Protein AF-0000000085052098 (afdb_homodimer)

Sequence (638 aa):
MRLLPALTVAVLGLGLLTPALAADLIPVDDSYTVSQRFERYKDQYAGIGWPVAEFQSGQKVLFDRRYKSIGGRELHIDVFLPVAGHANGKGILLVHGGGWRSGNKSHFYALATRLAQRGYAVFLPEFRLSPEAPYPAGLIDVNDALVWVKGQATTFGIDPKRLAIGGASSGGQMAALLAYTADTPLYKSRAGDDTQVSALIDIDGVLDFTTPLALQYENAAGDTSAAGRWLGGAMEKVPARWREASAARHVSAAAPPTLVISSGMTRFTAGHEDVEAKLKAQGIAYRYTAFDNAPHDIWLFDPWFSRIVDLMDGFLSEHMRLLPALTVAVLGLGLLTPALAADLIPVDDSYTVSQRFERYKDQYAGIGWPVAEFQSGQKVLFDRRYKSIGGRELHIDVFLPVAGHANGKGILLVHGGGWRSGNKSHFYALATRLAQRGYAVFLPEFRLSPEAPYPAGLIDVNDALVWVKGQATTFGIDPKRLAIGGASSGGQMAALLAYTADTPLYKSRAGDDTQVSALIDIDGVLDFTTPLALQYENAAGDTSAAGRWLGGAMEKVPARWREASAARHVSAAAPPTLVISSGMTRFTAGHEDVEAKLKAQGIAYRYTAFDNAPHDIWLFDPWFSRIVDLMDGFLSEH

Solvent-accessible surface area (backbone atoms only — not comparable to full-atom values): 32912 Å² total; per-residue (Å²): 135,81,76,76,78,82,78,76,75,76,74,74,76,71,72,69,74,64,73,73,68,79,65,76,62,42,53,39,41,72,81,45,45,71,50,62,49,45,67,66,40,55,84,76,37,85,80,57,38,80,70,66,34,64,38,48,58,56,25,33,36,43,73,55,40,71,59,47,72,58,86,87,45,73,36,33,28,31,37,28,36,26,29,79,96,51,50,71,35,30,31,36,39,40,31,52,33,36,52,54,41,25,49,50,42,71,73,43,48,49,56,33,51,55,42,10,75,72,8,25,30,26,36,29,47,49,56,52,32,26,80,65,32,37,69,62,46,31,56,29,41,50,40,45,43,46,39,43,50,47,74,37,14,76,82,69,54,32,43,56,76,39,24,27,33,20,20,29,32,43,11,5,26,49,32,44,36,46,46,30,31,31,91,47,72,69,54,52,89,51,91,80,64,65,44,64,45,37,28,38,37,26,35,27,17,46,24,21,55,78,40,74,63,16,35,66,59,54,37,62,57,26,54,74,17,53,56,8,48,27,64,73,31,18,56,92,76,38,46,69,55,44,53,70,71,10,27,48,75,40,68,52,88,78,37,46,36,35,40,39,40,35,27,55,60,62,61,32,38,20,39,49,66,61,37,45,53,56,33,52,75,64,72,37,57,68,47,78,50,66,43,77,95,50,55,83,66,35,76,63,25,31,72,44,25,62,52,48,54,50,53,50,52,56,52,50,74,76,82,135,83,76,75,80,80,80,76,76,77,73,75,76,72,72,68,74,64,75,72,70,81,66,76,62,42,52,39,40,71,82,46,45,72,48,61,50,45,67,66,39,52,85,75,37,85,79,58,38,77,71,65,34,63,38,47,57,58,25,33,36,43,73,56,41,70,59,47,70,59,88,87,46,73,36,34,28,32,37,29,36,24,29,78,96,49,50,70,34,31,32,36,40,40,30,55,33,36,53,56,39,24,48,50,43,72,73,42,47,51,56,34,51,56,43,10,73,71,8,26,32,26,36,28,49,48,58,52,31,26,79,65,31,37,68,62,46,30,57,27,40,49,42,44,43,45,38,42,50,47,74,39,14,76,83,69,56,32,43,56,76,39,23,27,35,21,19,29,31,43,12,4,26,49,33,44,34,46,44,29,30,30,90,47,71,68,54,51,90,49,91,81,63,66,44,64,45,38,29,37,37,25,35,28,19,45,24,20,55,78,40,74,65,17,35,66,59,53,37,64,58,26,53,76,17,54,56,7,49,27,65,73,30,18,56,92,75,38,48,68,55,44,52,69,70,10,27,49,75,40,67,53,88,79,38,45,36,36,38,38,40,35,27,56,58,61,61,31,39,22,40,50,66,60,37,45,54,55,34,52,76,64,72,37,56,70,47,78,48,64,42,76,95,48,57,80,66,36,76,61,25,32,73,44,24,63,51,49,51,50,53,50,51,56,53,51,74,75,82

Organism: Asticcacaulis excentricus (strain ATCC 15261 / DSM 4724 / KCTC 12464 / NCIMB 9791 / VKM B-1370 / CB 48) (NCBI:txid573065)

Structure (mmCIF, N/CA/C/O backbone):
data_AF-0000000085052098-model_v1
#
loop_
_entity.id
_entity.type
_entity.pdbx_description
1 polymer 'Esterase/lipase-like protein'
#
loop_
_atom_site.group_PDB
_atom_site.id
_atom_site.type_symbol
_atom_site.label_atom_id
_atom_site.label_alt_id
_atom_site.label_comp_id
_atom_site.label_asym_id
_atom_site.label_entity_id
_atom_site.label_seq_id
_atom_site.pdbx_PDB_ins_code
_atom_site.Cartn_x
_atom_site.Cartn_y
_atom_site.Cartn_z
_atom_site.occupancy
_atom_site.B_iso_or_equiv
_atom_site.auth_seq_id
_atom_site.auth_comp_id
_atom_site.auth_asym_id
_atom_site.auth_atom_id
_atom_site.pdbx_PDB_model_num
ATOM 1 N N . MET A 1 1 ? -58.375 -32.438 -24.109 1 27.86 1 MET A N 1
ATOM 2 C CA . MET A 1 1 ? -57.625 -31.328 -24.719 1 27.86 1 MET A CA 1
ATOM 3 C C . MET A 1 1 ? -56.688 -30.688 -23.719 1 27.86 1 MET A C 1
ATOM 5 O O . MET A 1 1 ? -57.125 -29.875 -22.891 1 27.86 1 MET A O 1
ATOM 9 N N . ARG A 1 2 ? -55.812 -31.5 -23.125 1 31.56 2 ARG A N 1
ATOM 10 C CA . ARG A 1 2 ? -54.875 -31.25 -22.047 1 31.56 2 ARG A CA 1
ATOM 11 C C . ARG A 1 2 ? -53.875 -30.156 -22.422 1 31.56 2 ARG A C 1
ATOM 13 O O . ARG A 1 2 ? -53.219 -30.234 -23.469 1 31.56 2 ARG A O 1
ATOM 20 N N . LEU A 1 3 ? -54.188 -28.953 -22 1 33.56 3 LEU A N 1
ATOM 21 C CA . LEU A 1 3 ? -53.438 -27.719 -22.266 1 33.56 3 LEU A CA 1
ATOM 22 C C . LEU A 1 3 ? -51.969 -27.891 -21.906 1 33.56 3 LEU A C 1
ATOM 24 O O . LEU A 1 3 ? -51.656 -28.453 -20.859 1 33.56 3 LEU A O 1
ATOM 28 N N . LEU A 1 4 ? -51.156 -27.969 -22.938 1 39 4 LEU A N 1
ATOM 29 C CA . LEU A 1 4 ? -49.688 -28.094 -22.875 1 39 4 LEU A CA 1
ATOM 30 C C . LEU A 1 4 ? -49.094 -26.984 -22.031 1 39 4 LEU A C 1
ATOM 32 O O . LEU A 1 4 ? -49.469 -25.812 -22.172 1 39 4 LEU A O 1
ATOM 36 N N . PRO A 1 5 ? -48.531 -27.406 -20.906 1 39.28 5 PRO A N 1
ATOM 37 C CA . PRO A 1 5 ? -47.938 -26.438 -19.969 1 39.28 5 PRO A CA 1
ATOM 38 C C . PRO A 1 5 ? -46.906 -25.516 -20.641 1 39.28 5 PRO A C 1
ATOM 40 O O . PRO A 1 5 ? -46.25 -25.906 -21.609 1 39.28 5 PRO A O 1
ATOM 43 N N . ALA A 1 6 ? -47.188 -24.125 -20.562 1 40.66 6 ALA A N 1
ATOM 44 C CA . ALA A 1 6 ? -46.312 -23.016 -21.016 1 40.66 6 ALA A CA 1
ATOM 45 C C . ALA A 1 6 ? -44.938 -23.156 -20.422 1 40.66 6 ALA A C 1
ATOM 47 O O . ALA A 1 6 ? -44.75 -23.188 -19.203 1 40.66 6 ALA A O 1
ATOM 48 N N . LEU A 1 7 ? -44 -23.812 -21.172 1 34.31 7 LEU A N 1
ATOM 49 C CA . LEU A 1 7 ? -42.562 -23.875 -20.859 1 34.31 7 LEU A CA 1
ATOM 50 C C . LEU A 1 7 ? -42 -22.484 -20.641 1 34.31 7 LEU A C 1
ATOM 52 O O . LEU A 1 7 ? -42 -21.656 -21.547 1 34.31 7 LEU A O 1
ATOM 56 N N . THR A 1 8 ? -42.156 -21.922 -19.438 1 35.34 8 THR A N 1
ATOM 57 C CA . THR A 1 8 ? -41.5 -20.672 -19.141 1 35.34 8 THR A CA 1
ATOM 58 C C . THR A 1 8 ? -40 -20.812 -19.297 1 35.34 8 THR A C 1
ATOM 60 O O . THR A 1 8 ? -39.344 -21.578 -18.594 1 35.34 8 THR A O 1
ATOM 63 N N . VAL A 1 9 ? -39.438 -20.594 -20.438 1 28.89 9 VAL A N 1
ATOM 64 C CA . VAL A 1 9 ? -38 -20.469 -20.672 1 28.89 9 VAL A CA 1
ATOM 65 C C . VAL A 1 9 ? -37.406 -19.344 -19.812 1 28.89 9 VAL A C 1
ATOM 67 O O . VAL A 1 9 ? -37.812 -18.188 -19.953 1 28.89 9 VAL A O 1
ATOM 70 N N . ALA A 1 10 ? -37 -19.703 -18.656 1 32.97 10 ALA A N 1
ATOM 71 C CA . ALA A 1 10 ? -36.156 -18.781 -17.891 1 32.97 10 ALA A CA 1
ATOM 72 C C . ALA A 1 10 ? -34.969 -18.312 -18.719 1 32.97 10 ALA A C 1
ATOM 74 O O . ALA A 1 10 ? -34.125 -19.109 -19.109 1 32.97 10 ALA A O 1
ATOM 75 N N . VAL A 1 11 ? -35.125 -17.266 -19.5 1 30.33 11 VAL A N 1
ATOM 76 C CA . VAL A 1 11 ? -33.969 -16.609 -20.109 1 30.33 11 VAL A CA 1
ATOM 77 C C . VAL A 1 11 ? -32.906 -16.344 -19.047 1 30.33 11 VAL A C 1
ATOM 79 O O . VAL A 1 11 ? -33.156 -15.609 -18.078 1 30.33 11 VAL A O 1
ATOM 82 N N . LEU A 1 12 ? -32.031 -17.281 -18.812 1 33.97 12 LEU A N 1
ATOM 83 C CA . LEU A 1 12 ? -30.812 -17.031 -18.078 1 33.97 12 LEU A CA 1
ATOM 84 C C . LEU A 1 12 ? -30.141 -15.75 -18.578 1 33.97 12 LEU A C 1
ATOM 86 O O . LEU A 1 12 ? -29.75 -15.648 -19.734 1 33.97 12 LEU A O 1
ATOM 90 N N . GLY A 1 13 ? -30.594 -14.617 -18.109 1 31.3 13 GLY A N 1
ATOM 91 C CA . GLY A 1 13 ? -29.875 -13.367 -18.312 1 31.3 13 GLY A CA 1
ATOM 92 C C . GLY A 1 13 ? -28.375 -13.531 -18.234 1 31.3 13 GLY A C 1
ATOM 93 O O . GLY A 1 13 ? -27.828 -13.836 -17.172 1 31.3 13 GLY A O 1
ATOM 94 N N . LEU A 1 14 ? -27.766 -14.039 -19.297 1 33.12 14 LEU A N 1
ATOM 95 C CA . LEU A 1 14 ? -26.328 -13.852 -19.484 1 33.12 14 LEU A CA 1
ATOM 96 C C . LEU A 1 14 ? -25.922 -12.414 -19.156 1 33.12 14 LEU A C 1
ATOM 98 O O . LEU A 1 14 ? -26.25 -11.484 -19.906 1 33.12 14 LEU A O 1
ATOM 102 N N . GLY A 1 15 ? -26.094 -12.039 -17.938 1 32.66 15 GLY A N 1
ATOM 103 C CA . GLY A 1 15 ? -25.453 -10.766 -17.656 1 32.66 15 GLY A CA 1
ATOM 104 C C . GLY A 1 15 ? -24.141 -10.586 -18.375 1 32.66 15 GLY A C 1
ATOM 105 O O . GLY A 1 15 ? -23.188 -11.336 -18.141 1 32.66 15 GLY A O 1
ATOM 106 N N . LEU A 1 16 ? -24.203 -10.195 -19.641 1 33.16 16 LEU A N 1
ATOM 107 C CA . LEU A 1 16 ? -23.047 -9.664 -20.344 1 33.16 16 LEU A CA 1
ATOM 108 C C . LEU A 1 16 ? -22.156 -8.852 -19.406 1 33.16 16 LEU A C 1
ATOM 110 O O . LEU A 1 16 ? -22.594 -7.863 -18.828 1 33.16 16 LEU A O 1
ATOM 114 N N . LEU A 1 17 ? -21.25 -9.453 -18.812 1 34.66 17 LEU A N 1
ATOM 115 C CA . LEU A 1 17 ? -20.188 -8.648 -18.234 1 34.66 17 LEU A CA 1
ATOM 116 C C . LEU A 1 17 ? -19.766 -7.539 -19.188 1 34.66 17 LEU A C 1
ATOM 118 O O . LEU A 1 17 ? -19.281 -7.809 -20.297 1 34.66 17 LEU A O 1
ATOM 122 N N . THR A 1 18 ? -20.578 -6.5 -19.312 1 35.09 18 THR A N 1
ATOM 123 C CA . THR A 1 18 ? -20.062 -5.328 -20.031 1 35.09 18 THR A CA 1
ATOM 124 C C . THR A 1 18 ? -18.547 -5.219 -19.875 1 35.09 18 THR A C 1
ATOM 126 O O . THR A 1 18 ? -18.016 -5.395 -18.781 1 35.09 18 THR A O 1
ATOM 129 N N . PRO A 1 19 ? -17.953 -5.309 -21.031 1 38.09 19 PRO A N 1
ATOM 130 C CA . PRO A 1 19 ? -16.5 -5.094 -20.906 1 38.09 19 PRO A CA 1
ATOM 131 C C . PRO A 1 19 ? -16.156 -3.967 -19.953 1 38.09 19 PRO A C 1
ATOM 133 O O . PRO A 1 19 ? -16.781 -2.904 -19.969 1 38.09 19 PRO A O 1
ATOM 136 N N . ALA A 1 20 ? -15.812 -4.207 -18.859 1 40.5 20 ALA A N 1
ATOM 137 C CA . ALA A 1 20 ? -15.297 -3.129 -18.016 1 40.5 20 ALA A CA 1
ATOM 138 C C . ALA A 1 20 ? -14.594 -2.066 -18.859 1 40.5 20 ALA A C 1
ATOM 140 O O . ALA A 1 20 ? -13.617 -2.361 -19.562 1 40.5 20 ALA A O 1
ATOM 141 N N . LEU A 1 21 ? -15.117 -1.069 -19.453 1 39.75 21 LEU A N 1
ATOM 142 C CA . LEU A 1 21 ? -14.453 0.121 -19.984 1 39.75 21 LEU A CA 1
ATOM 143 C C . LEU A 1 21 ? -13.148 0.386 -19.234 1 39.75 21 LEU A C 1
ATOM 145 O O . LEU A 1 21 ? -13.102 0.278 -18 1 39.75 21 LEU A O 1
ATOM 149 N N . ALA A 1 22 ? -12.133 0.285 -20 1 49.94 22 ALA A N 1
ATOM 150 C CA . ALA A 1 22 ? -10.812 0.569 -19.453 1 49.94 22 ALA A CA 1
ATOM 151 C C . ALA A 1 22 ? -10.852 1.767 -18.516 1 49.94 22 ALA A C 1
ATOM 153 O O . ALA A 1 22 ? -11.164 2.885 -18.922 1 49.94 22 ALA A O 1
ATOM 154 N N . ALA A 1 23 ? -11.102 1.541 -17.281 1 61 23 ALA A N 1
ATOM 155 C CA . ALA A 1 23 ? -10.938 2.633 -16.328 1 61 23 ALA A CA 1
ATOM 156 C C . ALA A 1 23 ? -9.711 3.479 -16.672 1 61 23 ALA A C 1
ATOM 158 O O . ALA A 1 23 ? -8.719 2.961 -17.188 1 61 23 ALA A O 1
ATOM 159 N N . ASP A 1 24 ? -9.82 4.738 -16.688 1 82.19 24 ASP A N 1
ATOM 160 C CA . ASP A 1 24 ? -8.727 5.68 -16.891 1 82.19 24 ASP A CA 1
ATOM 161 C C . ASP A 1 24 ? -7.559 5.375 -15.961 1 82.19 24 ASP A C 1
ATOM 163 O O . ASP A 1 24 ? -7.762 5.051 -14.789 1 82.19 24 ASP A O 1
ATOM 167 N N . LEU A 1 25 ? -6.438 5.246 -16.484 1 93.62 25 LEU A N 1
ATOM 168 C CA . LEU A 1 25 ? -5.219 5.031 -15.719 1 93.62 25 LEU A CA 1
ATOM 169 C C . LEU A 1 25 ? -4.922 6.23 -14.82 1 93.62 25 LEU A C 1
ATOM 171 O O . LEU A 1 25 ? -5.113 7.379 -15.234 1 93.62 25 LEU A O 1
ATOM 175 N N . ILE A 1 26 ? -4.633 5.973 -13.602 1 95.56 26 ILE A N 1
ATOM 176 C CA . ILE A 1 26 ? -4.285 6.988 -12.617 1 95.56 26 ILE A CA 1
ATOM 177 C C . ILE A 1 26 ? -2.793 7.309 -12.711 1 95.56 26 ILE A C 1
ATOM 179 O O . ILE A 1 26 ? -1.953 6.414 -12.586 1 95.56 26 ILE A O 1
ATOM 183 N N . PRO A 1 27 ? -2.459 8.555 -12.898 1 96.38 27 PRO A N 1
ATOM 184 C CA . PRO A 1 27 ? -1.039 8.914 -12.875 1 96.38 27 PRO A CA 1
ATOM 185 C C . PRO A 1 27 ? -0.474 8.984 -11.453 1 96.38 27 PRO A C 1
ATOM 187 O O . PRO A 1 27 ? -1.034 9.672 -10.602 1 96.38 27 PRO A O 1
ATOM 190 N N . VAL A 1 28 ? 0.616 8.258 -11.188 1 95.69 28 VAL A N 1
ATOM 191 C CA . VAL A 1 28 ? 1.195 8.211 -9.844 1 95.69 28 VAL A CA 1
ATOM 192 C C . VAL A 1 28 ? 2.645 8.688 -9.891 1 95.69 28 VAL A C 1
ATOM 194 O O . VAL A 1 28 ? 3.428 8.242 -10.734 1 95.69 28 VAL A O 1
ATOM 197 N N . ASP A 1 29 ? 2.924 9.703 -9.055 1 95.56 29 ASP A N 1
ATOM 198 C CA . ASP A 1 29 ? 4.297 10.141 -8.82 1 95.56 29 ASP A CA 1
ATOM 199 C C . ASP A 1 29 ? 4.93 9.391 -7.656 1 95.56 29 ASP A C 1
ATOM 201 O O . ASP A 1 29 ? 4.484 9.516 -6.516 1 95.56 29 ASP A O 1
ATOM 205 N N . ASP A 1 30 ? 5.957 8.617 -7.922 1 92.56 30 ASP A N 1
ATOM 206 C CA . ASP A 1 30 ? 6.59 7.824 -6.867 1 92.56 30 ASP A CA 1
ATOM 207 C C . ASP A 1 30 ? 7.992 8.336 -6.559 1 92.56 30 ASP A C 1
ATOM 209 O O . ASP A 1 30 ? 8.883 7.562 -6.219 1 92.56 30 ASP A O 1
ATOM 213 N N . SER A 1 31 ? 8.172 9.617 -6.676 1 91.81 31 SER A N 1
ATOM 214 C CA . SER A 1 31 ? 9.492 10.195 -6.449 1 91.81 31 SER A CA 1
ATOM 215 C C . SER A 1 31 ? 9.766 10.391 -4.961 1 91.81 31 SER A C 1
ATOM 217 O O . SER A 1 31 ? 10.906 10.625 -4.559 1 91.81 31 SER A O 1
ATOM 219 N N . TYR A 1 32 ? 8.734 10.375 -4.133 1 94.44 32 TYR A N 1
ATOM 220 C CA . TYR A 1 32 ? 8.883 10.43 -2.684 1 94.44 32 TYR A CA 1
ATOM 221 C C . TYR A 1 32 ? 8.508 9.102 -2.047 1 94.44 32 TYR A C 1
ATOM 223 O O . TYR A 1 32 ? 7.328 8.766 -1.929 1 94.44 32 TYR A O 1
ATOM 231 N N . THR A 1 33 ? 9.477 8.312 -1.65 1 94.44 33 THR A N 1
ATOM 232 C CA . THR A 1 33 ? 9.289 7.059 -0.933 1 94.44 33 THR A CA 1
ATOM 233 C C . THR A 1 33 ? 10.156 7.016 0.321 1 94.44 33 THR A C 1
ATOM 235 O O . THR A 1 33 ? 11.141 7.754 0.427 1 94.44 33 THR A O 1
ATOM 238 N N . VAL A 1 34 ? 9.766 6.184 1.242 1 96.31 34 VAL A N 1
ATOM 239 C CA . VAL A 1 34 ? 10.523 6.059 2.486 1 96.31 34 VAL A CA 1
ATOM 240 C C . VAL A 1 34 ? 11.93 5.539 2.188 1 96.31 34 VAL A C 1
ATOM 242 O O . VAL A 1 34 ? 12.906 6.008 2.775 1 96.31 34 VAL A O 1
ATOM 245 N N . SER A 1 35 ? 12.039 4.648 1.217 1 95.12 35 SER A N 1
ATOM 246 C CA . SER A 1 35 ? 13.328 4.066 0.844 1 95.12 35 SER A CA 1
ATOM 247 C C . SER A 1 35 ? 14.258 5.125 0.261 1 95.12 35 SER A C 1
ATOM 249 O O . SER A 1 35 ? 15.438 5.188 0.624 1 95.12 35 SER A O 1
ATOM 251 N N . GLN A 1 36 ? 13.727 5.922 -0.625 1 93.69 36 GLN A N 1
ATOM 252 C CA . GLN A 1 36 ? 14.531 6.98 -1.229 1 93.69 36 GLN A CA 1
ATOM 253 C C . GLN A 1 36 ? 15.031 7.965 -0.174 1 93.69 36 GLN A C 1
ATOM 255 O O . GLN A 1 36 ? 16.172 8.43 -0.237 1 93.69 36 GLN A O 1
ATOM 260 N N . ARG A 1 37 ? 14.148 8.242 0.787 1 95.88 37 ARG A N 1
ATOM 261 C CA . ARG A 1 37 ? 14.516 9.188 1.839 1 95.88 37 ARG A CA 1
ATOM 262 C C . ARG A 1 37 ? 15.555 8.578 2.775 1 95.88 37 ARG A C 1
ATOM 264 O O . ARG A 1 37 ? 16.484 9.266 3.199 1 95.88 37 ARG A O 1
ATOM 271 N N . PHE A 1 38 ? 15.477 7.301 3.057 1 96.62 38 PHE A N 1
ATOM 272 C CA . PHE A 1 38 ? 16.469 6.645 3.898 1 96.62 38 PHE A CA 1
ATOM 273 C C . PHE A 1 38 ? 17.844 6.688 3.246 1 96.62 38 PHE A C 1
ATOM 275 O O . PHE A 1 38 ? 18.844 7 3.902 1 96.62 38 PHE A O 1
ATOM 282 N N . GLU A 1 39 ? 17.828 6.406 1.963 1 93.31 39 GLU A N 1
ATOM 283 C CA . GLU A 1 39 ? 19.094 6.395 1.229 1 93.31 39 GLU A CA 1
ATOM 284 C C . GLU A 1 39 ? 19.75 7.773 1.23 1 93.31 39 GLU A C 1
ATOM 286 O O . GLU A 1 39 ? 20.969 7.887 1.281 1 93.31 39 GLU A O 1
ATOM 291 N N . ARG A 1 40 ? 18.938 8.781 1.187 1 93.06 40 ARG A N 1
ATOM 292 C CA . ARG A 1 40 ? 19.438 10.148 1.188 1 93.06 40 ARG A CA 1
ATOM 293 C C . ARG A 1 40 ? 19.984 10.531 2.561 1 93.06 40 ARG A C 1
ATOM 295 O O . ARG A 1 40 ? 21 11.227 2.66 1 93.06 40 ARG A O 1
ATOM 302 N N . TYR A 1 41 ? 19.328 10.016 3.641 1 96.75 41 TYR A N 1
ATOM 303 C CA . TYR A 1 41 ? 19.609 10.5 4.988 1 96.75 41 TYR A CA 1
ATOM 304 C C . TYR A 1 41 ? 20.656 9.641 5.668 1 96.75 41 TYR A C 1
ATOM 306 O O . TYR A 1 41 ? 21.328 10.094 6.602 1 96.75 41 TYR A O 1
ATOM 314 N N . LYS A 1 42 ? 20.828 8.398 5.258 1 94.88 42 LYS A N 1
ATOM 315 C CA . LYS A 1 42 ? 21.594 7.426 6.023 1 94.88 42 LYS A CA 1
ATOM 316 C C . LYS A 1 42 ? 23.047 7.871 6.191 1 94.88 42 LYS A C 1
ATOM 318 O O . LYS A 1 42 ? 23.672 7.582 7.207 1 94.88 42 LYS A O 1
ATOM 323 N N . ASP A 1 43 ? 23.609 8.656 5.23 1 95.12 43 ASP A N 1
ATOM 324 C CA . ASP A 1 43 ? 25 9.086 5.324 1 95.12 43 ASP A CA 1
ATOM 325 C C . ASP A 1 43 ? 25.109 10.43 6.047 1 95.12 43 ASP A C 1
ATOM 327 O O . ASP A 1 43 ? 26.203 10.82 6.477 1 95.12 43 ASP A O 1
ATOM 331 N N . GLN A 1 44 ? 24.031 11.18 6.203 1 95.69 44 GLN A N 1
ATOM 332 C CA . GLN A 1 44 ? 24.016 12.516 6.793 1 95.69 44 GLN A CA 1
ATOM 333 C C . GLN A 1 44 ? 23.719 12.453 8.289 1 95.69 44 GLN A C 1
ATOM 335 O O . GLN A 1 44 ? 24.156 13.312 9.047 1 95.69 44 GLN A O 1
ATOM 340 N N . TYR A 1 45 ? 22.953 11.43 8.672 1 96.19 45 TYR A N 1
ATOM 341 C CA . TYR A 1 45 ? 22.516 11.32 10.062 1 96.19 45 TYR A CA 1
ATOM 342 C C . TYR A 1 45 ? 22.922 9.977 10.656 1 96.19 45 TYR A C 1
ATOM 344 O O . TYR A 1 45 ? 22.203 8.984 10.5 1 96.19 45 TYR A O 1
ATOM 352 N N . ALA A 1 46 ? 24.016 10.016 11.406 1 92 46 ALA A N 1
ATOM 353 C CA . ALA A 1 46 ? 24.516 8.789 12.016 1 92 46 ALA A CA 1
ATOM 354 C C . ALA A 1 46 ? 23.5 8.203 12.992 1 92 46 ALA A C 1
ATOM 356 O O . ALA A 1 46 ? 22.891 8.938 13.773 1 92 46 ALA A O 1
ATOM 357 N N . GLY A 1 47 ? 23.266 6.945 12.859 1 93.06 47 GLY A N 1
ATOM 358 C CA . GLY A 1 47 ? 22.375 6.281 13.797 1 93.06 47 GLY A CA 1
ATOM 359 C C . GLY A 1 47 ? 20.938 6.246 13.328 1 93.06 47 GLY A C 1
ATOM 360 O O . GLY A 1 47 ? 20.062 5.711 14.016 1 93.06 47 GLY A O 1
ATOM 361 N N . ILE A 1 48 ? 20.688 6.781 12.148 1 95.38 48 ILE A N 1
ATOM 362 C CA . ILE A 1 48 ? 19.344 6.773 11.602 1 95.38 48 ILE A CA 1
ATOM 363 C C . ILE A 1 48 ? 18.859 5.332 11.43 1 95.38 48 ILE A C 1
ATOM 365 O O . ILE A 1 48 ? 19.641 4.453 11.055 1 95.38 48 ILE A O 1
ATOM 369 N N . GLY A 1 49 ? 17.625 5.027 11.875 1 95.81 49 GLY A N 1
ATOM 370 C CA . GLY A 1 49 ? 17.031 3.707 11.75 1 95.81 49 GLY A CA 1
ATOM 371 C C . GLY A 1 49 ? 15.664 3.734 11.094 1 95.81 49 GLY A C 1
ATOM 372 O O . GLY A 1 49 ? 14.867 4.641 11.336 1 95.81 49 GLY A O 1
ATOM 373 N N . TRP A 1 50 ? 15.453 2.725 10.258 1 92.69 50 TRP A N 1
ATOM 374 C CA . TRP A 1 50 ? 14.148 2.529 9.641 1 92.69 50 TRP A CA 1
ATOM 375 C C . TRP A 1 50 ? 13.227 1.715 10.547 1 92.69 50 TRP A C 1
ATOM 377 O O . TRP A 1 50 ? 13.453 0.519 10.75 1 92.69 50 TRP A O 1
ATOM 387 N N . PRO A 1 51 ? 12.172 2.334 11 1 87.56 51 PRO A N 1
ATOM 388 C CA . PRO A 1 51 ? 11.336 1.628 11.969 1 87.56 51 PRO A CA 1
ATOM 389 C C . PRO A 1 51 ? 10.703 0.364 11.398 1 87.56 51 PRO A C 1
ATOM 391 O O . PRO A 1 51 ? 10.391 0.312 10.203 1 87.56 51 PRO A O 1
ATOM 394 N N . VAL A 1 52 ? 10.555 -0.624 12.289 1 89.06 52 VAL A N 1
ATOM 395 C CA . VAL A 1 52 ? 9.852 -1.877 12.016 1 89.06 52 VAL A CA 1
ATOM 396 C C . VAL A 1 52 ? 8.523 -1.896 12.758 1 89.06 52 VAL A C 1
ATOM 398 O O . VAL A 1 52 ? 8.453 -1.539 13.938 1 89.06 52 VAL A O 1
ATOM 401 N N . ALA A 1 53 ? 7.5 -2.252 11.961 1 90.62 53 ALA A N 1
ATOM 402 C CA . ALA A 1 53 ? 6.211 -2.387 12.633 1 90.62 53 ALA A CA 1
ATOM 403 C C . ALA A 1 53 ? 6.145 -3.686 13.43 1 90.62 53 ALA A C 1
ATOM 405 O O . ALA A 1 53 ? 6.031 -4.77 12.859 1 90.62 53 ALA A O 1
ATOM 406 N N . GLU A 1 54 ? 6.277 -3.541 14.695 1 91.75 54 GLU A N 1
ATOM 407 C CA . GLU A 1 54 ? 6.117 -4.668 15.609 1 91.75 54 GLU A CA 1
ATOM 408 C C . GLU A 1 54 ? 4.781 -4.598 16.344 1 91.75 54 GLU A C 1
ATOM 410 O O . GLU A 1 54 ? 4.527 -3.648 17.094 1 91.75 54 GLU A O 1
ATOM 415 N N . PHE A 1 55 ? 3.98 -5.598 16.156 1 90.88 55 PHE A N 1
ATOM 416 C CA . PHE A 1 55 ? 2.592 -5.52 16.594 1 90.88 55 PHE A CA 1
ATOM 417 C C . PHE A 1 55 ? 2.416 -6.172 17.953 1 90.88 55 PHE A C 1
ATOM 419 O O . PHE A 1 55 ? 3.209 -7.031 18.344 1 90.88 55 PHE A O 1
ATOM 426 N N . GLN A 1 56 ? 1.399 -5.727 18.656 1 88.75 56 GLN A N 1
ATOM 427 C CA . GLN A 1 56 ? 0.976 -6.348 19.906 1 88.75 56 GLN A CA 1
ATOM 428 C C . GLN A 1 56 ? -0.109 -7.391 19.656 1 88.75 56 GLN A C 1
ATOM 430 O O . GLN A 1 56 ? -0.788 -7.363 18.625 1 88.75 56 GLN A O 1
ATOM 435 N N . SER A 1 57 ? -0.193 -8.234 20.625 1 86.56 57 SER A N 1
ATOM 436 C CA . SER A 1 57 ? -1.196 -9.289 20.484 1 86.56 57 SER A CA 1
ATOM 437 C C . SER A 1 57 ? -2.602 -8.703 20.391 1 86.56 57 SER A C 1
ATOM 439 O O . SER A 1 57 ? -2.99 -7.875 21.219 1 86.56 57 SER A O 1
ATOM 441 N N . GLY A 1 58 ? -3.213 -9.07 19.344 1 87.25 58 GLY A N 1
ATOM 442 C CA . GLY A 1 58 ? -4.609 -8.688 19.219 1 87.25 58 GLY A CA 1
ATOM 443 C C . GLY A 1 58 ? -4.805 -7.391 18.453 1 87.25 58 GLY A C 1
ATOM 444 O O . GLY A 1 58 ? -5.938 -6.992 18.172 1 87.25 58 GLY A O 1
ATOM 445 N N . GLN A 1 59 ? -3.74 -6.703 18.141 1 91.69 59 GLN A N 1
ATOM 446 C CA . GLN A 1 59 ? -3.865 -5.531 17.281 1 91.69 59 GLN A CA 1
ATOM 447 C C . GLN A 1 59 ? -4.434 -5.902 15.914 1 91.69 59 GLN A C 1
ATOM 449 O O . GLN A 1 59 ? -4.062 -6.93 15.344 1 91.69 59 GLN A O 1
ATOM 454 N N . LYS A 1 60 ? -5.359 -5.066 15.484 1 95.56 60 LYS A N 1
ATOM 455 C CA . LYS A 1 60 ? -6.016 -5.355 14.211 1 95.56 60 LYS A CA 1
ATOM 456 C C . LYS A 1 60 ? -5.809 -4.215 13.219 1 95.56 60 LYS A C 1
ATOM 458 O O . LYS A 1 60 ? -5.73 -3.049 13.609 1 95.56 60 LYS A O 1
ATOM 463 N N . VAL A 1 61 ? -5.688 -4.57 12.008 1 97.25 61 VAL A N 1
ATOM 464 C CA . VAL A 1 61 ? -5.645 -3.594 10.93 1 97.25 61 VAL A CA 1
ATOM 465 C C . VAL A 1 61 ? -6.656 -3.979 9.844 1 97.25 61 VAL A C 1
ATOM 467 O O . VAL A 1 61 ? -6.707 -5.137 9.422 1 97.25 61 VAL A O 1
ATOM 470 N N . LEU A 1 62 ? -7.539 -3.102 9.5 1 97.19 62 LEU A N 1
ATOM 471 C CA . LEU A 1 62 ? -8.406 -3.197 8.336 1 97.19 62 LEU A CA 1
ATOM 472 C C . LEU A 1 62 ? -7.812 -2.434 7.152 1 97.19 62 LEU A C 1
ATOM 474 O O . LEU A 1 62 ? -7.836 -1.201 7.133 1 97.19 62 LEU A O 1
ATOM 478 N N . PHE A 1 63 ? -7.32 -3.18 6.188 1 96 63 PHE A N 1
ATOM 479 C CA . PHE A 1 63 ? -6.66 -2.553 5.051 1 96 63 PHE A CA 1
ATOM 480 C C . PHE A 1 63 ? -7.656 -2.256 3.939 1 96 63 PHE A C 1
ATOM 482 O O . PHE A 1 63 ? -8.562 -3.049 3.684 1 96 63 PHE A O 1
ATOM 489 N N . ASP A 1 64 ? -7.52 -1.073 3.301 1 96.12 64 ASP A N 1
ATOM 490 C CA . ASP A 1 64 ? -8.094 -0.714 2.01 1 96.12 64 ASP A CA 1
ATOM 491 C C . ASP A 1 64 ? -9.625 -0.726 2.068 1 96.12 64 ASP A C 1
ATOM 493 O O . ASP A 1 64 ? -10.281 -1.202 1.141 1 96.12 64 ASP A O 1
ATOM 497 N N . ARG A 1 65 ? -10.164 -0.252 3.141 1 96.88 65 ARG A N 1
ATOM 498 C CA . ARG A 1 65 ? -11.609 -0.057 3.191 1 96.88 65 ARG A CA 1
ATOM 499 C C . ARG A 1 65 ? -12.023 1.172 2.389 1 96.88 65 ARG A C 1
ATOM 501 O O . ARG A 1 65 ? -11.344 2.199 2.424 1 96.88 65 ARG A O 1
ATOM 508 N N . ARG A 1 66 ? -13.07 1.098 1.676 1 97.06 66 ARG A N 1
ATOM 509 C CA . ARG A 1 66 ? -13.523 2.203 0.837 1 97.06 66 ARG A CA 1
ATOM 510 C C . ARG A 1 66 ? -14.25 3.258 1.665 1 97.06 66 ARG A C 1
ATOM 512 O O . ARG A 1 66 ? -15.203 2.945 2.381 1 97.06 66 ARG A O 1
ATOM 519 N N . TYR A 1 67 ? -13.797 4.512 1.569 1 98.12 67 TYR A N 1
ATOM 520 C CA . TYR A 1 67 ? -14.523 5.559 2.275 1 98.12 67 TYR A CA 1
ATOM 521 C C . TYR A 1 67 ? -15.195 6.512 1.296 1 98.12 67 TYR A C 1
ATOM 523 O O . TYR A 1 67 ? -16.047 7.312 1.685 1 98.12 67 TYR A O 1
ATOM 531 N N . LYS A 1 68 ? -14.805 6.434 -0.033 1 97.5 68 LYS A N 1
ATOM 532 C CA . LYS A 1 68 ? -15.344 7.352 -1.032 1 97.5 68 LYS A CA 1
ATOM 533 C C . LYS A 1 68 ? -15.273 6.742 -2.43 1 97.5 68 LYS A C 1
ATOM 535 O O . LYS A 1 68 ? -14.367 5.969 -2.736 1 97.5 68 LYS A O 1
ATOM 540 N N . SER A 1 69 ? -16.25 7.008 -3.246 1 95 69 SER A N 1
ATOM 541 C CA . SER A 1 69 ? -16.281 6.656 -4.664 1 95 69 SER A CA 1
ATOM 542 C C . SER A 1 69 ? -16.516 7.887 -5.531 1 95 69 SER A C 1
ATOM 544 O O . SER A 1 69 ? -17.406 8.695 -5.242 1 95 69 SER A O 1
ATOM 546 N N . ILE A 1 70 ? -15.711 8.07 -6.504 1 93.44 70 ILE A N 1
ATOM 547 C CA . ILE A 1 70 ? -15.844 9.117 -7.512 1 93.44 70 ILE A CA 1
ATOM 548 C C . ILE A 1 70 ? -15.914 8.492 -8.898 1 93.44 70 ILE A C 1
ATOM 550 O O . ILE A 1 70 ? -14.875 8.258 -9.531 1 93.44 70 ILE A O 1
ATOM 554 N N . GLY A 1 71 ? -17.141 8.297 -9.352 1 88.5 71 GLY A N 1
ATOM 555 C CA . GLY A 1 71 ? -17.281 7.488 -10.555 1 88.5 71 GLY A CA 1
ATOM 556 C C . GLY A 1 71 ? -16.719 6.086 -10.406 1 88.5 71 GLY A C 1
ATOM 557 O O . GLY A 1 71 ? -17.109 5.363 -9.477 1 88.5 71 GLY A O 1
ATOM 558 N N . GLY A 1 72 ? -15.82 5.707 -11.133 1 87.06 72 GLY A N 1
ATOM 559 C CA . GLY A 1 72 ? -15.195 4.398 -11.055 1 87.06 72 GLY A CA 1
ATOM 560 C C . GLY A 1 72 ? -13.969 4.375 -10.156 1 87.06 72 GLY A C 1
ATOM 561 O O . GLY A 1 72 ? -13.414 3.309 -9.883 1 87.06 72 GLY A O 1
ATOM 562 N N . ARG A 1 73 ? -13.617 5.535 -9.617 1 93 73 ARG A N 1
ATOM 563 C CA . ARG A 1 73 ? -12.438 5.668 -8.773 1 93 73 ARG A CA 1
ATOM 564 C C . ARG A 1 73 ? -12.797 5.539 -7.297 1 93 73 ARG A C 1
ATOM 566 O O . ARG A 1 73 ? -13.594 6.324 -6.773 1 93 73 ARG A O 1
ATOM 573 N N . GLU A 1 74 ? -12.219 4.516 -6.625 1 95.88 74 GLU A N 1
ATOM 574 C CA . GLU A 1 74 ? -12.422 4.355 -5.188 1 95.88 74 GLU A CA 1
ATOM 575 C C . GLU A 1 74 ? -11.25 4.938 -4.398 1 95.88 74 GLU A C 1
ATOM 577 O O . GLU A 1 74 ? -10.102 4.812 -4.812 1 95.88 74 GLU A O 1
ATOM 582 N N . LEU A 1 75 ? -11.594 5.555 -3.35 1 97.94 75 LEU A N 1
ATOM 583 C CA . LEU A 1 75 ? -10.586 5.953 -2.377 1 97.94 75 LEU A CA 1
ATOM 584 C C . LEU A 1 75 ? -10.68 5.102 -1.114 1 97.94 75 LEU A C 1
ATOM 586 O O . LEU A 1 75 ? -11.781 4.805 -0.644 1 97.94 75 LEU A O 1
ATOM 590 N N . HIS A 1 76 ? -9.531 4.723 -0.616 1 98.06 76 HIS A N 1
ATOM 591 C CA . HIS A 1 76 ? -9.484 3.732 0.454 1 98.06 76 HIS A CA 1
ATOM 592 C C . HIS A 1 76 ? -8.805 4.297 1.697 1 98.06 76 HIS A C 1
ATOM 594 O O . HIS A 1 76 ? -8.133 5.328 1.629 1 98.06 76 HIS A O 1
ATOM 600 N N . ILE A 1 77 ? -9.062 3.652 2.795 1 98.56 77 ILE A N 1
ATOM 601 C CA . ILE A 1 77 ? -8.547 4.035 4.105 1 98.56 77 ILE A CA 1
ATOM 602 C C . ILE A 1 77 ? -8.117 2.787 4.875 1 98.56 77 ILE A C 1
ATOM 604 O O . ILE A 1 77 ? -8.789 1.752 4.812 1 98.56 77 ILE A O 1
ATOM 608 N N . ASP A 1 78 ? -6.945 2.824 5.488 1 98.44 78 ASP A N 1
ATOM 609 C CA . ASP A 1 78 ? -6.504 1.772 6.398 1 98.44 78 ASP A CA 1
ATOM 610 C C . ASP A 1 78 ? -6.805 2.139 7.848 1 98.44 78 ASP A C 1
ATOM 612 O O . ASP A 1 78 ? -6.637 3.291 8.25 1 98.44 78 ASP A O 1
ATOM 616 N N . VAL A 1 79 ? -7.277 1.163 8.617 1 98.62 79 VAL A N 1
ATOM 617 C CA . VAL A 1 79 ? -7.68 1.395 10 1 98.62 79 VAL A CA 1
ATOM 618 C C . VAL A 1 79 ? -6.84 0.524 10.938 1 98.62 79 VAL A C 1
ATOM 620 O O . VAL A 1 79 ? -6.895 -0.706 10.859 1 98.62 79 VAL A O 1
ATOM 623 N N . PHE A 1 80 ? -6.059 1.168 11.742 1 98.31 80 PHE A N 1
ATOM 624 C CA . PHE A 1 80 ? -5.297 0.494 12.789 1 98.31 80 PHE A CA 1
ATOM 625 C C . PHE A 1 80 ? -6.02 0.588 14.133 1 98.31 80 PHE A C 1
ATOM 627 O O . PHE A 1 80 ? -6.234 1.685 14.648 1 98.31 80 PHE A O 1
ATOM 634 N N . LEU A 1 81 ? -6.363 -0.535 14.68 1 97.62 81 LEU A N 1
ATOM 635 C CA . LEU A 1 81 ? -7.133 -0.56 15.922 1 97.62 81 LEU A CA 1
ATOM 636 C C . LEU A 1 81 ? -6.273 -1.05 17.078 1 97.62 81 LEU A C 1
ATOM 638 O O . LEU A 1 81 ? -5.453 -1.958 16.922 1 97.62 81 LEU A O 1
ATOM 642 N N . PRO A 1 82 ? -6.48 -0.419 18.188 1 95.75 82 PRO A N 1
ATOM 643 C CA . PRO A 1 82 ? -5.797 -0.918 19.391 1 95.75 82 PRO A CA 1
ATOM 644 C C . PRO A 1 82 ? -6.355 -2.254 19.875 1 95.75 82 PRO A C 1
ATOM 646 O O . PRO A 1 82 ? -7.406 -2.697 19.391 1 95.75 82 PRO A O 1
ATOM 649 N N . VAL A 1 83 ? -5.555 -2.83 20.719 1 92 83 VAL A N 1
ATOM 650 C CA . VAL A 1 83 ? -6.07 -4.02 21.391 1 92 83 VAL A CA 1
ATOM 651 C C . VAL A 1 83 ? -7.289 -3.652 22.234 1 92 83 VAL A C 1
ATOM 653 O O . VAL A 1 83 ? -7.301 -2.617 22.906 1 92 83 VAL A O 1
ATOM 656 N N . ALA A 1 84 ? -8.359 -4.426 22.125 1 85.44 84 ALA A N 1
ATOM 657 C CA . ALA A 1 84 ? -9.641 -4.113 22.75 1 85.44 84 ALA A CA 1
ATOM 658 C C . ALA A 1 84 ? -9.461 -3.701 24.203 1 85.44 84 ALA A C 1
ATOM 660 O O . ALA A 1 84 ? -10 -2.684 24.641 1 85.44 84 ALA A O 1
ATOM 661 N N . GLY A 1 85 ? -8.789 -4.289 25.031 1 87.75 85 GLY A N 1
ATOM 662 C CA . GLY A 1 85 ? -8.609 -3.979 26.438 1 87.75 85 GLY A CA 1
ATOM 663 C C . GLY A 1 85 ? -7.738 -2.762 26.672 1 87.75 85 GLY A C 1
ATOM 664 O O . GLY A 1 85 ? -7.695 -2.229 27.781 1 87.75 85 GLY A O 1
ATOM 665 N N . HIS A 1 86 ? -7.223 -2.113 25.609 1 92.31 86 HIS A N 1
ATOM 666 C CA . HIS A 1 86 ? -6.293 -0.997 25.766 1 92.31 86 HIS A CA 1
ATOM 667 C C . HIS A 1 86 ? -6.77 0.224 24.984 1 92.31 86 HIS A C 1
ATOM 669 O O . HIS A 1 86 ? -6.062 1.229 24.891 1 92.31 86 HIS A O 1
ATOM 675 N N . ALA A 1 87 ? -7.969 0.157 24.438 1 96 87 ALA A N 1
ATOM 676 C CA . ALA A 1 87 ? -8.5 1.267 23.656 1 96 87 ALA A CA 1
ATOM 677 C C . ALA A 1 87 ? -8.852 2.455 24.547 1 96 87 ALA A C 1
ATOM 679 O O . ALA A 1 87 ? -9.422 2.281 25.625 1 96 87 ALA A O 1
ATOM 680 N N . ASN A 1 88 ? -8.531 3.68 24.156 1 97.38 88 ASN A N 1
ATOM 681 C CA . ASN A 1 88 ? -8.805 4.863 24.953 1 97.38 88 ASN A CA 1
ATOM 682 C C . ASN A 1 88 ? -10 5.641 24.422 1 97.38 88 ASN A C 1
ATOM 684 O O . ASN A 1 88 ? -10.336 6.711 24.938 1 97.38 88 ASN A O 1
ATOM 688 N N . GLY A 1 89 ? -10.594 5.129 23.328 1 97.62 89 GLY A N 1
ATOM 689 C CA . GLY A 1 89 ? -11.805 5.723 22.781 1 97.62 89 GLY A CA 1
ATOM 690 C C . GLY A 1 89 ? -11.523 6.914 21.891 1 97.62 89 GLY A C 1
ATOM 691 O O . GLY A 1 89 ? -12.453 7.555 21.391 1 97.62 89 GLY A O 1
ATOM 692 N N . LYS A 1 90 ? -10.258 7.234 21.625 1 98.56 90 LYS A N 1
ATOM 693 C CA . LYS A 1 90 ? -9.859 8.352 20.781 1 98.56 90 LYS A CA 1
ATOM 694 C C . LYS A 1 90 ? -9.414 7.867 19.406 1 98.56 90 LYS A C 1
ATOM 696 O O . LYS A 1 90 ? -8.969 6.73 19.25 1 98.56 90 LYS A O 1
ATOM 701 N N . GLY A 1 91 ? -9.633 8.672 18.406 1 98.69 91 GLY A N 1
ATOM 702 C CA . GLY A 1 91 ? -9.148 8.422 17.062 1 98.69 91 GLY A CA 1
ATOM 703 C C . GLY A 1 91 ? -8.227 9.516 16.547 1 98.69 91 GLY A C 1
ATOM 704 O O . GLY A 1 91 ? -8.25 10.641 17.047 1 98.69 91 GLY A O 1
ATOM 705 N N . ILE A 1 92 ? -7.457 9.203 15.609 1 98.94 92 ILE A N 1
ATOM 706 C CA . ILE A 1 92 ? -6.664 10.203 14.906 1 98.94 92 ILE A CA 1
ATOM 707 C C . ILE A 1 92 ? -6.59 9.844 13.422 1 98.94 92 ILE A C 1
ATOM 709 O O . ILE A 1 92 ? -6.297 8.695 13.062 1 98.94 92 ILE A O 1
ATOM 713 N N . LEU A 1 93 ? -6.953 10.742 12.539 1 98.94 93 LEU A N 1
ATOM 714 C CA . LEU A 1 93 ? -6.762 10.633 11.102 1 98.94 93 LEU A CA 1
ATOM 715 C C . LEU A 1 93 ? -5.461 11.297 10.672 1 98.94 93 LEU A C 1
ATOM 717 O O . LEU A 1 93 ? -5.234 12.477 10.961 1 98.94 93 LEU A O 1
ATOM 721 N N . LEU A 1 94 ? -4.582 10.539 10.031 1 98.94 94 LEU A N 1
ATOM 722 C CA . LEU A 1 94 ? -3.266 11.031 9.648 1 98.94 94 LEU A CA 1
ATOM 723 C C . LEU A 1 94 ? -3.145 11.164 8.141 1 98.94 94 LEU A C 1
ATOM 725 O O . LEU A 1 94 ? -3.473 10.234 7.402 1 98.94 94 LEU A O 1
ATOM 729 N N . VAL A 1 95 ? -2.654 12.289 7.703 1 98.94 95 VAL A N 1
ATOM 730 C CA . VAL A 1 95 ? -2.5 12.625 6.289 1 98.94 95 VAL A CA 1
ATOM 731 C C . VAL A 1 95 ? -1.022 12.578 5.906 1 98.94 95 VAL A C 1
ATOM 733 O O . VAL A 1 95 ? -0.212 13.336 6.438 1 98.94 95 VAL A O 1
ATOM 736 N N . HIS A 1 96 ? -0.702 11.695 4.984 1 98.69 96 HIS A N 1
ATOM 737 C CA . HIS A 1 96 ? 0.697 11.484 4.629 1 98.69 96 HIS A CA 1
ATOM 738 C C . HIS A 1 96 ? 1.245 12.664 3.836 1 98.69 96 HIS A C 1
ATOM 740 O O . HIS A 1 96 ? 0.48 13.43 3.242 1 98.69 96 HIS A O 1
ATOM 746 N N . GLY A 1 97 ? 2.592 12.789 3.855 1 98.44 97 GLY A N 1
ATOM 747 C CA . GLY A 1 97 ? 3.27 13.812 3.072 1 98.44 97 GLY A CA 1
ATOM 748 C C . GLY A 1 97 ? 3.592 13.359 1.659 1 98.44 97 GLY A C 1
ATOM 749 O O . GLY A 1 97 ? 3.057 12.359 1.183 1 98.44 97 GLY A O 1
ATOM 750 N N . GLY A 1 98 ? 4.422 14.234 1.034 1 98 98 GLY A N 1
ATOM 751 C CA . GLY A 1 98 ? 4.824 13.945 -0.333 1 98 98 GLY A CA 1
ATOM 752 C C . GLY A 1 98 ? 4.613 15.109 -1.277 1 98 98 GLY A C 1
ATOM 753 O O . GLY A 1 98 ? 4.414 14.914 -2.479 1 98 98 GLY A O 1
ATOM 754 N N . GLY A 1 99 ? 4.59 16.312 -0.77 1 98 99 GLY A N 1
ATOM 755 C CA . GLY A 1 99 ? 4.5 17.516 -1.579 1 98 99 GLY A CA 1
ATOM 756 C C . GLY A 1 99 ? 3.232 17.594 -2.41 1 98 99 GLY A C 1
ATOM 757 O O . GLY A 1 99 ? 3.266 18.016 -3.568 1 98 99 GLY A O 1
ATOM 758 N N . TRP A 1 100 ? 2.199 17.062 -1.884 1 98.31 100 TRP A N 1
ATOM 759 C CA . TRP A 1 100 ? 0.868 17.094 -2.479 1 98.31 100 TRP A CA 1
ATOM 760 C C . TRP A 1 100 ? 0.832 16.281 -3.771 1 98.31 100 TRP A C 1
ATOM 762 O O . TRP A 1 100 ? -0.218 16.156 -4.406 1 98.31 100 TRP A O 1
ATOM 772 N N . ARG A 1 101 ? 1.938 15.719 -4.215 1 97.56 101 ARG A N 1
ATOM 773 C CA . ARG A 1 101 ? 1.995 15.094 -5.531 1 97.56 101 ARG A CA 1
ATOM 774 C C . ARG A 1 101 ? 2.453 13.648 -5.434 1 97.56 101 ARG A C 1
ATOM 776 O O . ARG A 1 101 ? 2.332 12.883 -6.395 1 97.56 101 ARG A O 1
ATOM 783 N N . SER A 1 102 ? 3.004 13.289 -4.34 1 97.38 102 SER A N 1
ATOM 784 C CA . SER A 1 102 ? 3.566 11.953 -4.148 1 97.38 102 SER A CA 1
ATOM 785 C C . SER A 1 102 ? 3.246 11.414 -2.76 1 97.38 102 SER A C 1
ATOM 787 O O . SER A 1 102 ? 2.545 12.062 -1.981 1 97.38 102 SER A O 1
ATOM 789 N N . GLY A 1 103 ? 3.639 10.18 -2.477 1 96.38 103 GLY A N 1
ATOM 790 C CA . GLY A 1 103 ? 3.412 9.547 -1.184 1 96.38 103 GLY A CA 1
ATOM 791 C C . GLY A 1 103 ? 2.201 8.633 -1.17 1 96.38 103 GLY A C 1
ATOM 792 O O . GLY A 1 103 ? 1.429 8.602 -2.131 1 96.38 103 GLY A O 1
ATOM 793 N N . ASN A 1 104 ? 2.076 7.918 -0.073 1 95.56 104 ASN A N 1
ATOM 794 C CA . ASN A 1 104 ? 0.936 7.027 0.118 1 95.56 104 ASN A CA 1
ATOM 795 C C . ASN A 1 104 ? 0.726 6.695 1.593 1 95.56 104 ASN A C 1
ATOM 797 O O . ASN A 1 104 ? 1.595 6.961 2.424 1 95.56 104 ASN A O 1
ATOM 801 N N . LYS A 1 105 ? -0.413 6.141 1.854 1 96.19 105 LYS A N 1
ATOM 802 C CA . LYS A 1 105 ? -0.844 5.914 3.23 1 96.19 105 LYS A CA 1
ATOM 803 C C . LYS A 1 105 ? 0.101 4.957 3.953 1 96.19 105 LYS A C 1
ATOM 805 O O . LYS A 1 105 ? 0.216 5 5.18 1 96.19 105 LYS A O 1
ATOM 810 N N . SER A 1 106 ? 0.86 4.152 3.217 1 96.19 106 SER A N 1
ATOM 811 C CA . SER A 1 106 ? 1.748 3.184 3.854 1 96.19 106 SER A CA 1
ATOM 812 C C . SER A 1 106 ? 2.912 3.879 4.551 1 96.19 106 SER A C 1
ATOM 814 O O . SER A 1 106 ? 3.578 3.281 5.402 1 96.19 106 SER A O 1
ATOM 816 N N . HIS A 1 107 ? 3.143 5.16 4.215 1 96.81 107 HIS A N 1
ATOM 817 C CA . HIS A 1 107 ? 4.234 5.906 4.836 1 96.81 107 HIS A CA 1
ATOM 818 C C . HIS A 1 107 ? 4.012 6.059 6.336 1 96.81 107 HIS A C 1
ATOM 820 O O . HIS A 1 107 ? 4.965 6.266 7.09 1 96.81 107 HIS A O 1
ATOM 826 N N . PHE A 1 108 ? 2.781 5.859 6.777 1 97.94 108 PHE A N 1
ATOM 827 C CA . PHE A 1 108 ? 2.467 6.102 8.18 1 97.94 108 PHE A CA 1
ATOM 828 C C . PHE A 1 108 ? 2.164 4.789 8.898 1 97.94 108 PHE A C 1
ATOM 830 O O . PHE A 1 108 ? 1.654 4.797 10.023 1 97.94 108 PHE A O 1
ATOM 837 N N . TYR A 1 109 ? 2.445 3.648 8.305 1 97.5 109 TYR A N 1
ATOM 838 C CA . TYR A 1 109 ? 2.102 2.375 8.93 1 97.5 109 TYR A CA 1
ATOM 839 C C . TYR A 1 109 ? 2.836 2.203 10.25 1 97.5 109 TYR A C 1
ATOM 841 O O . TYR A 1 109 ? 2.25 1.759 11.242 1 97.5 109 TYR A O 1
ATOM 849 N N . ALA A 1 110 ? 4.105 2.562 10.297 1 97 110 ALA A N 1
ATOM 850 C CA . ALA A 1 110 ? 4.855 2.443 11.547 1 97 110 ALA A CA 1
ATOM 851 C C . ALA A 1 110 ? 4.285 3.369 12.617 1 97 110 ALA A C 1
ATOM 853 O O . ALA A 1 110 ? 4.109 2.963 13.766 1 97 110 ALA A O 1
ATOM 854 N N . LEU A 1 111 ? 4.027 4.586 12.195 1 98.06 111 LEU A N 1
ATOM 855 C CA . LEU A 1 111 ? 3.471 5.555 13.133 1 98.06 111 LEU A CA 1
ATOM 856 C C . LEU A 1 111 ? 2.102 5.102 13.633 1 98.06 111 LEU A C 1
ATOM 858 O O . LEU A 1 111 ? 1.821 5.164 14.828 1 98.06 111 LEU A O 1
ATOM 862 N N . ALA A 1 112 ? 1.271 4.648 12.734 1 98.44 112 ALA A N 1
ATOM 863 C CA . ALA A 1 112 ? -0.063 4.172 13.086 1 98.44 112 ALA A CA 1
ATOM 864 C C . ALA A 1 112 ? 0.012 2.992 14.047 1 98.44 112 ALA A C 1
ATOM 866 O O . ALA A 1 112 ? -0.771 2.906 15 1 98.44 112 ALA A O 1
ATOM 867 N N . THR A 1 113 ? 0.955 2.074 13.766 1 97.31 113 THR A N 1
ATOM 868 C CA . THR A 1 113 ? 1.136 0.911 14.625 1 97.31 113 THR A CA 1
ATOM 869 C C . THR A 1 113 ? 1.486 1.343 16.047 1 97.31 113 THR A C 1
ATOM 871 O O . THR A 1 113 ? 0.883 0.868 17.016 1 97.31 113 THR A O 1
ATOM 874 N N . ARG A 1 114 ? 2.402 2.285 16.188 1 97.25 114 ARG A N 1
ATOM 875 C CA . ARG A 1 114 ? 2.844 2.736 17.5 1 97.25 114 ARG A CA 1
ATOM 876 C C . ARG A 1 114 ? 1.728 3.479 18.234 1 97.25 114 ARG A C 1
ATOM 878 O O . ARG A 1 114 ? 1.562 3.328 19.453 1 97.25 114 ARG A O 1
ATOM 885 N N . LEU A 1 115 ? 0.974 4.289 17.531 1 98.38 115 LEU A N 1
ATOM 886 C CA . LEU A 1 115 ? -0.118 5.023 18.156 1 98.38 115 LEU A CA 1
ATOM 887 C C . LEU A 1 115 ? -1.244 4.082 18.562 1 98.38 115 LEU A C 1
ATOM 889 O O . LEU A 1 115 ? -1.869 4.277 19.609 1 98.38 115 LEU A O 1
ATOM 893 N N . ALA A 1 116 ? -1.511 3.066 17.734 1 97.75 116 ALA A N 1
ATOM 894 C CA . ALA A 1 116 ? -2.5 2.061 18.109 1 97.75 116 ALA A CA 1
ATOM 895 C C . ALA A 1 116 ? -2.09 1.343 19.391 1 97.75 116 ALA A C 1
ATOM 897 O O . ALA A 1 116 ? -2.938 1.02 20.219 1 97.75 116 ALA A O 1
ATOM 898 N N . GLN A 1 117 ? -0.818 1.142 19.578 1 96.06 117 GLN A N 1
ATOM 899 C CA . GLN A 1 117 ? -0.302 0.494 20.781 1 96.06 117 GLN A CA 1
ATOM 900 C C . GLN A 1 117 ? -0.514 1.37 22.016 1 96.06 117 GLN A C 1
ATOM 902 O O . GLN A 1 117 ? -0.485 0.878 23.141 1 96.06 117 GLN A O 1
ATOM 907 N N . ARG A 1 118 ? -0.693 2.668 21.734 1 96.94 118 ARG A N 1
ATOM 908 C CA . ARG A 1 118 ? -0.977 3.6 22.828 1 96.94 118 ARG A CA 1
ATOM 909 C C . ARG A 1 118 ? -2.477 3.721 23.062 1 96.94 118 ARG A C 1
ATOM 911 O O . ARG A 1 118 ? -2.916 4.512 23.906 1 96.94 118 ARG A O 1
ATOM 918 N N . GLY A 1 119 ? -3.289 3.016 22.312 1 97.31 119 GLY A N 1
ATOM 919 C CA . GLY A 1 119 ? -4.715 2.926 22.578 1 97.31 119 GLY A CA 1
ATOM 920 C C . GLY A 1 119 ? -5.566 3.666 21.562 1 97.31 119 GLY A C 1
ATOM 921 O O . GLY A 1 119 ? -6.797 3.641 21.656 1 97.31 119 GLY A O 1
ATOM 922 N N . TYR A 1 120 ? -4.969 4.309 20.578 1 98.44 120 TYR A N 1
ATOM 923 C CA . TYR A 1 120 ? -5.707 5.117 19.609 1 98.44 120 TYR A CA 1
ATOM 924 C C . TYR A 1 120 ? -6.176 4.27 18.438 1 98.44 120 TYR A C 1
ATOM 926 O O . TYR A 1 120 ? -5.457 3.377 17.984 1 98.44 120 TYR A O 1
ATOM 934 N N . ALA A 1 121 ? -7.371 4.469 17.922 1 98.69 121 ALA A N 1
ATOM 935 C CA . ALA A 1 121 ? -7.691 4.059 16.562 1 98.69 121 ALA A CA 1
ATOM 936 C C . ALA A 1 121 ? -7.086 5.023 15.539 1 98.69 121 ALA A C 1
ATOM 938 O O . ALA A 1 121 ? -7.266 6.238 15.648 1 98.69 121 ALA A O 1
ATOM 939 N N . VAL A 1 122 ? -6.332 4.539 14.648 1 98.88 122 VAL A N 1
ATOM 940 C CA . VAL A 1 122 ? -5.637 5.398 13.695 1 98.88 122 VAL A CA 1
ATOM 941 C C . VAL A 1 122 ? -6.164 5.148 12.289 1 98.88 122 VAL A C 1
ATOM 943 O O . VAL A 1 122 ? -6.305 3.996 11.867 1 98.88 122 VAL A O 1
ATOM 946 N N . PHE A 1 123 ? -6.449 6.207 11.57 1 98.94 123 PHE A N 1
ATOM 947 C CA . PHE A 1 123 ? -7.043 6.156 10.234 1 98.94 123 PHE A CA 1
ATOM 948 C C . PHE A 1 123 ? -6.117 6.789 9.203 1 98.94 123 PHE A C 1
ATOM 950 O O . PHE A 1 123 ? -5.703 7.941 9.359 1 98.94 123 PHE A O 1
ATOM 957 N N . LEU A 1 124 ? -5.773 6.039 8.195 1 98.94 124 LEU A N 1
ATOM 958 C CA . LEU A 1 124 ? -4.871 6.5 7.145 1 98.94 124 LEU A CA 1
ATOM 959 C C . LEU A 1 124 ? -5.574 6.512 5.789 1 98.94 124 LEU A C 1
ATOM 961 O O . LEU A 1 124 ? -5.605 5.496 5.09 1 98.94 124 LEU A O 1
ATOM 965 N N . PRO A 1 125 ? -6.082 7.676 5.359 1 98.88 125 PRO A N 1
ATOM 966 C CA . PRO A 1 125 ? -6.754 7.754 4.059 1 98.88 125 PRO A CA 1
ATOM 967 C C . PRO A 1 125 ? -5.781 8.016 2.908 1 98.88 125 PRO A C 1
ATOM 969 O O . PRO A 1 125 ? -4.805 8.75 3.076 1 98.88 125 PRO A O 1
ATOM 972 N N . GLU A 1 126 ? -6.027 7.289 1.801 1 97.81 126 GLU A N 1
ATOM 973 C CA . GLU A 1 126 ? -5.477 7.84 0.567 1 97.81 126 GLU A CA 1
ATOM 974 C C . GLU A 1 126 ? -6.32 9.008 0.058 1 97.81 126 GLU A C 1
ATOM 976 O O . GLU A 1 126 ? -7.457 9.195 0.499 1 97.81 126 GLU A O 1
ATOM 981 N N . PHE A 1 127 ? -5.82 9.891 -0.68 1 98.56 127 PHE A N 1
ATOM 982 C CA . PHE A 1 127 ? -6.5 11.008 -1.326 1 98.56 127 PHE A CA 1
ATOM 983 C C . PHE A 1 127 ? -5.918 11.266 -2.711 1 98.56 127 PHE A C 1
ATOM 985 O O . PHE A 1 127 ? -4.828 10.797 -3.029 1 98.56 127 PHE A O 1
ATOM 992 N N . ARG A 1 128 ? -6.652 11.914 -3.551 1 98.19 128 ARG A N 1
ATOM 993 C CA . ARG A 1 128 ? -6.168 12.18 -4.902 1 98.19 128 ARG A CA 1
ATOM 994 C C . ARG A 1 128 ? -5.047 13.211 -4.891 1 98.19 128 ARG A C 1
ATOM 996 O O . ARG A 1 128 ? -5.223 14.32 -4.379 1 98.19 128 ARG A O 1
ATOM 1003 N N . LEU A 1 129 ? -3.893 12.812 -5.473 1 98.19 129 LEU A N 1
ATOM 1004 C CA . LEU A 1 129 ? -2.715 13.664 -5.547 1 98.19 129 LEU A CA 1
ATOM 1005 C C . LEU A 1 129 ? -2.809 14.617 -6.73 1 98.19 129 LEU A C 1
ATOM 1007 O O . LEU A 1 129 ? -3.631 14.422 -7.629 1 98.19 129 LEU A O 1
ATOM 1011 N N . SER A 1 130 ? -1.961 15.602 -6.734 1 97.5 130 SER A N 1
ATOM 1012 C CA . SER A 1 130 ? -2.125 16.734 -7.648 1 97.5 130 SER A CA 1
ATOM 1013 C C . SER A 1 130 ? -2.008 16.281 -9.102 1 97.5 130 SER A C 1
ATOM 1015 O O . SER A 1 130 ? -2.662 16.844 -9.984 1 97.5 130 SER A O 1
ATOM 1017 N N . PRO A 1 131 ? -1.181 15.25 -9.469 1 96.62 131 PRO A N 1
ATOM 1018 C CA . PRO A 1 131 ? -1.184 14.82 -10.875 1 96.62 131 PRO A CA 1
ATOM 1019 C C . PRO A 1 131 ? -2.527 14.25 -11.312 1 96.62 131 PRO A C 1
ATOM 1021 O O . PRO A 1 131 ? -2.873 14.312 -12.492 1 96.62 131 PRO A O 1
ATOM 1024 N N . GLU A 1 132 ? -3.209 13.656 -10.32 1 96.56 132 GLU A N 1
ATOM 1025 C CA . GLU A 1 132 ? -4.531 13.109 -10.602 1 96.56 132 GLU A CA 1
ATOM 1026 C C . GLU A 1 132 ? -5.605 14.188 -10.531 1 96.56 132 GLU A C 1
ATOM 1028 O O . GLU A 1 132 ? -6.48 14.258 -11.398 1 96.56 132 GLU A O 1
ATOM 1033 N N . ALA A 1 133 ? -5.531 14.992 -9.484 1 96.94 133 ALA A N 1
ATOM 1034 C CA . ALA A 1 133 ? -6.539 16.016 -9.211 1 96.94 133 ALA A CA 1
ATOM 1035 C C . ALA A 1 133 ? -5.938 17.188 -8.438 1 96.94 133 ALA A C 1
ATOM 1037 O O . ALA A 1 133 ? -5.691 17.078 -7.238 1 96.94 133 ALA A O 1
ATOM 1038 N N . PRO A 1 134 ? -5.793 18.266 -9.047 1 96.06 134 PRO A N 1
ATOM 1039 C CA . PRO A 1 134 ? -5.191 19.406 -8.352 1 96.06 134 PRO A CA 1
ATOM 1040 C C . PRO A 1 134 ? -6.09 19.984 -7.262 1 96.06 134 PRO A C 1
ATOM 1042 O O . PRO A 1 134 ? -7.191 19.469 -7.035 1 96.06 134 PRO A O 1
ATOM 1045 N N . TYR A 1 135 ? -5.68 21.062 -6.535 1 98.19 135 TYR A N 1
ATOM 1046 C CA . TYR A 1 135 ? -6.398 21.781 -5.488 1 98.19 135 TYR A CA 1
ATOM 1047 C C . TYR A 1 135 ? -7.801 22.156 -5.953 1 98.19 135 TYR A C 1
ATOM 1049 O O . TYR A 1 135 ? -7.984 22.609 -7.086 1 98.19 135 TYR A O 1
ATOM 1057 N N . PRO A 1 136 ? -8.727 21.844 -5.039 1 98.5 136 PRO A N 1
ATOM 1058 C CA . PRO A 1 136 ? -8.664 21.422 -3.637 1 98.5 136 PRO A CA 1
ATOM 1059 C C . PRO A 1 136 ? -9.07 19.969 -3.436 1 98.5 136 PRO A C 1
ATOM 1061 O O . PRO A 1 136 ? -9.5 19.578 -2.34 1 98.5 136 PRO A O 1
ATOM 1064 N N . ALA A 1 137 ? -8.953 19.109 -4.457 1 98.38 137 ALA A N 1
ATOM 1065 C CA . ALA A 1 137 ? -9.547 17.781 -4.492 1 98.38 137 ALA A CA 1
ATOM 1066 C C . ALA A 1 137 ? -9.078 16.938 -3.305 1 98.38 137 ALA A C 1
ATOM 1068 O O . ALA A 1 137 ? -9.891 16.297 -2.635 1 98.38 137 ALA A O 1
ATOM 1069 N N . GLY A 1 138 ? -7.793 16.906 -3.055 1 98.69 138 GLY A N 1
ATOM 1070 C CA . GLY A 1 138 ? -7.262 16.109 -1.959 1 98.69 138 GLY A CA 1
ATOM 1071 C C . GLY A 1 138 ? -7.812 16.516 -0.605 1 98.69 138 GLY A C 1
ATOM 1072 O O . GLY A 1 138 ? -8.062 15.664 0.252 1 98.69 138 GLY A O 1
ATOM 1073 N N . LEU A 1 139 ? -8.008 17.828 -0.422 1 98.88 139 LEU A N 1
ATOM 1074 C CA . LEU A 1 139 ? -8.578 18.312 0.824 1 98.88 139 LEU A CA 1
ATOM 1075 C C . LEU A 1 139 ? -10.016 17.828 0.992 1 98.88 139 LEU A C 1
ATOM 1077 O O . LEU A 1 139 ? -10.414 17.406 2.082 1 98.88 139 LEU A O 1
ATOM 1081 N N . ILE A 1 140 ? -10.766 17.906 -0.057 1 98.69 140 ILE A N 1
ATOM 1082 C CA . ILE A 1 140 ? -12.141 17.438 -0.036 1 98.69 140 ILE A CA 1
ATOM 1083 C C . ILE A 1 140 ? -12.172 15.938 0.271 1 98.69 140 ILE A C 1
ATOM 1085 O O . ILE A 1 140 ? -13 15.477 1.059 1 98.69 140 ILE A O 1
ATOM 1089 N N . ASP A 1 141 ? -11.25 15.195 -0.333 1 98.81 141 ASP A N 1
ATOM 1090 C CA . ASP A 1 141 ? -11.156 13.766 -0.08 1 98.81 141 ASP A CA 1
ATOM 1091 C C . ASP A 1 141 ? -10.891 13.477 1.397 1 98.81 141 ASP A C 1
ATOM 1093 O O . ASP A 1 141 ? -11.562 12.648 2.006 1 98.81 141 ASP A O 1
ATOM 1097 N N . VAL A 1 142 ? -9.961 14.156 2.023 1 98.88 142 VAL A N 1
ATOM 1098 C CA . VAL A 1 142 ? -9.617 13.922 3.422 1 98.88 142 VAL A CA 1
ATOM 1099 C C . VAL A 1 142 ? -10.781 14.328 4.32 1 98.88 142 VAL A C 1
ATOM 1101 O O . VAL A 1 142 ? -11.062 13.664 5.32 1 98.88 142 VAL A O 1
ATOM 1104 N N . ASN A 1 143 ? -11.484 15.383 3.994 1 98.69 143 ASN A N 1
ATOM 1105 C CA . ASN A 1 143 ? -12.703 15.734 4.723 1 98.69 143 ASN A CA 1
ATOM 1106 C C . ASN A 1 143 ? -13.734 14.617 4.676 1 98.69 143 ASN A C 1
ATOM 1108 O O . ASN A 1 143 ? -14.359 14.297 5.691 1 98.69 143 ASN A O 1
ATOM 1112 N N . ASP A 1 144 ? -13.898 14.117 3.482 1 98.75 144 ASP A N 1
ATOM 1113 C CA . ASP A 1 144 ? -14.852 13.023 3.334 1 98.75 144 ASP A CA 1
ATOM 1114 C C . ASP A 1 144 ? -14.422 11.812 4.16 1 98.75 144 ASP A C 1
ATOM 1116 O O . ASP A 1 144 ? -15.266 11.07 4.672 1 98.75 144 ASP A O 1
ATOM 1120 N N . ALA A 1 145 ? -13.102 11.594 4.277 1 98.88 145 ALA A N 1
ATOM 1121 C CA . ALA A 1 145 ? -12.602 10.523 5.141 1 98.88 145 ALA A CA 1
ATOM 1122 C C . ALA A 1 145 ? -12.969 10.789 6.598 1 98.88 145 ALA A C 1
ATOM 1124 O O . ALA A 1 145 ? -13.344 9.867 7.324 1 98.88 145 ALA A O 1
ATOM 1125 N N . LEU A 1 146 ? -12.844 12.031 7.055 1 98.88 146 LEU A N 1
ATOM 1126 C CA . LEU A 1 146 ? -13.242 12.391 8.406 1 98.88 146 LEU A CA 1
ATOM 1127 C C . LEU A 1 146 ? -14.711 12.062 8.648 1 98.88 146 LEU A C 1
ATOM 1129 O O . LEU A 1 146 ? -15.062 11.469 9.672 1 98.88 146 LEU A O 1
ATOM 1133 N N . VAL A 1 147 ? -15.531 12.469 7.715 1 98.75 147 VAL A N 1
ATOM 1134 C CA . VAL A 1 147 ? -16.969 12.219 7.816 1 98.75 147 VAL A CA 1
ATOM 1135 C C . VAL A 1 147 ? -17.234 10.719 7.863 1 98.75 147 VAL A C 1
ATOM 1137 O O . VAL A 1 147 ? -18.031 10.25 8.68 1 98.75 147 VAL A O 1
ATOM 1140 N N . TRP A 1 148 ? -16.531 9.977 7.023 1 98.69 148 TRP A N 1
ATOM 1141 C CA . TRP A 1 148 ? -16.703 8.531 6.98 1 98.69 148 TRP A CA 1
ATOM 1142 C C . TRP A 1 148 ? -16.328 7.902 8.32 1 98.69 148 TRP A C 1
ATOM 1144 O O . TRP A 1 148 ? -17.062 7.059 8.844 1 98.69 148 TRP A O 1
ATOM 1154 N N . VAL A 1 149 ? -15.219 8.32 8.938 1 98.88 149 VAL A N 1
ATOM 1155 C CA . VAL A 1 149 ? -14.75 7.773 10.211 1 98.88 149 VAL A CA 1
ATOM 1156 C C . VAL A 1 149 ? -15.781 8.055 11.305 1 98.88 149 VAL A C 1
ATOM 1158 O O . VAL A 1 149 ? -16.125 7.172 12.086 1 98.88 149 VAL A O 1
ATOM 1161 N N . LYS A 1 150 ? -16.25 9.258 11.344 1 98.62 150 LYS A N 1
ATOM 1162 C CA . LYS A 1 150 ? -17.234 9.633 12.359 1 98.62 150 LYS A CA 1
ATOM 1163 C C . LYS A 1 150 ? -18.516 8.812 12.211 1 98.62 150 LYS A C 1
ATOM 1165 O O . LYS A 1 150 ? -19.141 8.438 13.203 1 98.62 150 LYS A O 1
ATOM 1170 N N . GLY A 1 151 ? -18.875 8.531 11.008 1 97.88 151 GLY A N 1
ATOM 1171 C CA . GLY A 1 151 ? -20.016 7.684 10.75 1 97.88 151 GLY A CA 1
ATOM 1172 C C . GLY A 1 151 ? -19.828 6.254 11.211 1 97.88 151 GLY A C 1
ATOM 1173 O O . GLY A 1 151 ? -20.797 5.52 11.422 1 97.88 151 GLY A O 1
ATOM 1174 N N . GLN A 1 152 ? -18.547 5.855 11.383 1 97.31 152 GLN A N 1
ATOM 1175 C CA . GLN A 1 152 ? -18.203 4.496 11.773 1 97.31 152 GLN A CA 1
ATOM 1176 C C . GLN A 1 152 ? -17.75 4.445 13.227 1 97.31 152 GLN A C 1
ATOM 1178 O O . GLN A 1 152 ? -17.125 3.463 13.656 1 97.31 152 GLN A O 1
ATOM 1183 N N . ALA A 1 153 ? -17.984 5.422 13.977 1 97.44 153 ALA A N 1
ATOM 1184 C CA . ALA A 1 153 ? -17.406 5.582 15.312 1 97.44 153 ALA A CA 1
ATOM 1185 C C . ALA A 1 153 ? -17.766 4.395 16.203 1 97.44 153 ALA A C 1
ATOM 1187 O O . ALA A 1 153 ? -16.906 3.869 16.922 1 97.44 153 ALA A O 1
ATOM 1188 N N . THR A 1 154 ? -19 3.936 16.141 1 96.5 154 THR A N 1
ATOM 1189 C CA . THR A 1 154 ? -19.438 2.799 16.953 1 96.5 154 THR A CA 1
ATOM 1190 C C . THR A 1 154 ? -18.688 1.533 16.547 1 96.5 154 THR A C 1
ATOM 1192 O O . THR A 1 154 ? -18.203 0.785 17.406 1 96.5 154 THR A O 1
ATOM 1195 N N . THR A 1 155 ? -18.516 1.378 15.281 1 95.25 155 THR A N 1
ATOM 1196 C CA . THR A 1 155 ? -17.828 0.204 14.742 1 95.25 155 THR A CA 1
ATOM 1197 C C . THR A 1 155 ? -16.375 0.16 15.211 1 95.25 155 THR A C 1
ATOM 1199 O O . THR A 1 155 ? -15.859 -0.909 15.531 1 95.25 155 THR A O 1
ATOM 1202 N N . PHE A 1 156 ? -15.781 1.307 15.312 1 96.62 156 PHE A N 1
ATOM 1203 C CA . PHE A 1 156 ? -14.359 1.341 15.609 1 96.62 156 PHE A CA 1
ATOM 1204 C C . PHE A 1 156 ? -14.117 1.635 17.078 1 96.62 156 PHE A C 1
ATOM 1206 O O . PHE A 1 156 ? -12.969 1.686 17.531 1 96.62 156 PHE A O 1
ATOM 1213 N N . GLY A 1 157 ? -15.172 1.879 17.797 1 96.31 157 GLY A N 1
ATOM 1214 C CA . GLY A 1 157 ? -15.07 2.07 19.234 1 96.31 157 GLY A CA 1
ATOM 1215 C C . GLY A 1 157 ? -14.469 3.41 19.625 1 96.31 157 GLY A C 1
ATOM 1216 O O . GLY A 1 157 ? -13.68 3.496 20.562 1 96.31 157 GLY A O 1
ATOM 1217 N N . ILE A 1 158 ? -14.773 4.426 18.844 1 97.69 158 ILE A N 1
ATOM 1218 C CA . ILE A 1 158 ? -14.25 5.746 19.188 1 97.69 158 ILE A CA 1
ATOM 1219 C C . ILE A 1 158 ? -15.406 6.707 19.438 1 97.69 158 ILE A C 1
ATOM 1221 O O . ILE A 1 158 ? -16.531 6.473 19 1 97.69 158 ILE A O 1
ATOM 1225 N N . ASP A 1 159 ? -15.133 7.738 20.234 1 98.12 159 ASP A N 1
ATOM 1226 C CA . ASP A 1 159 ? -16 8.906 20.344 1 98.12 159 ASP A CA 1
ATOM 1227 C C . ASP A 1 159 ? -15.773 9.883 19.203 1 98.12 159 ASP A C 1
ATOM 1229 O O . ASP A 1 159 ? -14.672 10.414 19.047 1 98.12 159 ASP A O 1
ATOM 1233 N N . PRO A 1 160 ? -16.781 10.086 18.391 1 97.62 160 PRO A N 1
ATOM 1234 C CA . PRO A 1 160 ? -16.594 10.977 17.234 1 97.62 160 PRO A CA 1
ATOM 1235 C C . PRO A 1 160 ? -16.125 12.375 17.641 1 97.62 160 PRO A C 1
ATOM 1237 O O . PRO A 1 160 ? -15.539 13.094 16.844 1 97.62 160 PRO A O 1
ATOM 1240 N N . LYS A 1 161 ? -16.344 12.773 18.875 1 97.69 161 LYS A N 1
ATOM 1241 C CA . LYS A 1 161 ? -15.914 14.086 19.359 1 97.69 161 LYS A CA 1
ATOM 1242 C C . LYS A 1 161 ? -14.453 14.062 19.797 1 97.69 161 LYS A C 1
ATOM 1244 O O . LYS A 1 161 ? -13.859 15.109 20.031 1 97.69 161 LYS A O 1
ATOM 1249 N N . ARG A 1 162 ? -13.859 12.906 19.844 1 98.38 162 ARG A N 1
ATOM 1250 C CA . ARG A 1 162 ? -12.461 12.75 20.234 1 98.38 162 ARG A CA 1
ATOM 1251 C C . ARG A 1 162 ? -11.617 12.242 19.062 1 98.38 162 ARG A C 1
ATOM 1253 O O . ARG A 1 162 ? -10.727 11.414 19.25 1 98.38 162 ARG A O 1
ATOM 1260 N N . LEU A 1 163 ? -11.992 12.641 17.828 1 98.81 163 LEU A N 1
ATOM 1261 C CA . LEU A 1 163 ? -11.219 12.383 16.625 1 98.81 163 LEU A CA 1
ATOM 1262 C C . LEU A 1 163 ? -10.305 13.555 16.297 1 98.81 163 LEU A C 1
ATOM 1264 O O . LEU A 1 163 ? -10.773 14.664 16.062 1 98.81 163 LEU A O 1
ATOM 1268 N N . ALA A 1 164 ? -9.008 13.344 16.406 1 98.94 164 ALA A N 1
ATOM 1269 C CA . ALA A 1 164 ? -8.008 14.336 16.016 1 98.94 164 ALA A CA 1
ATOM 1270 C C . ALA A 1 164 ? -7.602 14.172 14.555 1 98.94 164 ALA A C 1
ATOM 1272 O O . ALA A 1 164 ? -7.953 13.172 13.914 1 98.94 164 ALA A O 1
ATOM 1273 N N . ILE A 1 165 ? -6.926 15.172 14 1 98.94 165 ILE A N 1
ATOM 1274 C CA . ILE A 1 165 ? -6.312 15.078 12.68 1 98.94 165 ILE A CA 1
ATOM 1275 C C . ILE A 1 165 ? -4.84 15.461 12.766 1 98.94 165 ILE A C 1
ATOM 1277 O O . ILE A 1 165 ? -4.457 16.297 13.594 1 98.94 165 ILE A O 1
ATOM 1281 N N . GLY A 1 166 ? -4.02 14.844 12.062 1 98.94 166 GLY A N 1
ATOM 1282 C CA . GLY A 1 166 ? -2.611 15.188 11.945 1 98.94 166 GLY A CA 1
ATOM 1283 C C . GLY A 1 166 ? -2.023 14.844 10.586 1 98.94 166 GLY A C 1
ATOM 1284 O O . GLY A 1 166 ? -2.727 14.328 9.711 1 98.94 166 GLY A O 1
ATOM 1285 N N . GLY A 1 167 ? -0.827 15.141 10.398 1 98.88 167 GLY A N 1
ATOM 1286 C CA . GLY A 1 167 ? -0.108 14.836 9.172 1 98.88 167 GLY A CA 1
ATOM 1287 C C . GLY A 1 167 ? 1.31 15.375 9.156 1 98.88 167 GLY A C 1
ATOM 1288 O O . GLY A 1 167 ? 1.745 16.016 10.117 1 98.88 167 GLY A O 1
ATOM 1289 N N . ALA A 1 168 ? 2.045 15.047 8.117 1 98.88 168 ALA A N 1
ATOM 1290 C CA . ALA A 1 168 ? 3.443 15.453 8.008 1 98.88 168 ALA A CA 1
ATOM 1291 C C . ALA A 1 168 ? 3.707 16.156 6.68 1 98.88 168 ALA A C 1
ATOM 1293 O O . ALA A 1 168 ? 3.166 15.758 5.645 1 98.88 168 ALA A O 1
ATOM 1294 N N . SER A 1 169 ? 4.559 17.172 6.758 1 98.62 169 SER A N 1
ATOM 1295 C CA . SER A 1 169 ? 4.93 17.922 5.559 1 98.62 169 SER A CA 1
ATOM 1296 C C . SER A 1 169 ? 3.697 18.453 4.84 1 98.62 169 SER A C 1
ATOM 1298 O O . SER A 1 169 ? 2.879 19.156 5.445 1 98.62 169 SER A O 1
ATOM 1300 N N . SER A 1 170 ? 3.475 18.109 3.561 1 98.81 170 SER A N 1
ATOM 1301 C CA . SER A 1 170 ? 2.273 18.547 2.852 1 98.81 170 SER A CA 1
ATOM 1302 C C . SER A 1 170 ? 1.014 18 3.521 1 98.81 170 SER A C 1
ATOM 1304 O O . SER A 1 170 ? -0.029 18.672 3.512 1 98.81 170 SER A O 1
ATOM 1306 N N . GLY A 1 171 ? 1.12 16.812 4.18 1 98.88 171 GLY A N 1
ATOM 1307 C CA . GLY A 1 171 ? -0.007 16.281 4.926 1 98.88 171 GLY A CA 1
ATOM 1308 C C . GLY A 1 171 ? -0.313 17.062 6.188 1 98.88 171 GLY A C 1
ATOM 1309 O O . GLY A 1 171 ? -1.474 17.188 6.582 1 98.88 171 GLY A O 1
ATOM 1310 N N . GLY A 1 172 ? 0.74 17.531 6.82 1 98.94 172 GLY A N 1
ATOM 1311 C CA . GLY A 1 172 ? 0.534 18.422 7.949 1 98.94 172 GLY A CA 1
ATOM 1312 C C . GLY A 1 172 ? -0.11 19.75 7.562 1 98.94 172 GLY A C 1
ATOM 1313 O O . GLY A 1 172 ? -0.994 20.234 8.266 1 98.94 172 GLY A O 1
ATOM 1314 N N . GLN A 1 173 ? 0.362 20.297 6.465 1 98.94 173 GLN A N 1
ATOM 1315 C CA . GLN A 1 173 ? -0.233 21.516 5.91 1 98.94 173 GLN A CA 1
ATOM 1316 C C . GLN A 1 173 ? -1.717 21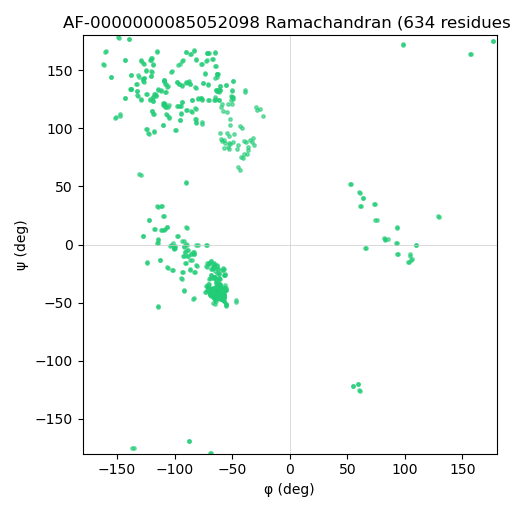.312 5.613 1 98.94 173 GLN A C 1
ATOM 1318 O O . GLN A 1 173 ? -2.543 22.156 5.961 1 98.94 173 GLN A O 1
ATOM 1323 N N . MET A 1 174 ? -2.08 20.203 5.035 1 98.94 174 MET A N 1
ATOM 1324 C CA . MET A 1 174 ? -3.471 19.891 4.719 1 98.94 174 MET A CA 1
ATOM 1325 C C . MET A 1 174 ? -4.289 19.703 5.992 1 98.94 174 MET A C 1
ATOM 1327 O O . MET A 1 174 ? -5.41 20.188 6.094 1 98.94 174 MET A O 1
ATOM 1331 N N . ALA A 1 175 ? -3.734 18.969 6.93 1 98.94 175 ALA A N 1
ATOM 1332 C CA . ALA A 1 175 ? -4.43 18.734 8.195 1 98.94 175 ALA A CA 1
ATOM 1333 C C . ALA A 1 175 ? -4.766 20.062 8.883 1 98.94 175 ALA A C 1
ATOM 1335 O O . ALA A 1 175 ? -5.867 20.234 9.406 1 98.94 175 ALA A O 1
ATOM 1336 N N . ALA A 1 176 ? -3.834 20.984 8.859 1 98.94 176 ALA A N 1
ATOM 1337 C CA . ALA A 1 176 ? -4.051 22.281 9.492 1 98.94 176 ALA A CA 1
ATOM 1338 C C . ALA A 1 176 ? -5.168 23.047 8.789 1 98.94 176 ALA A C 1
ATOM 1340 O O . ALA A 1 176 ? -6.031 23.641 9.445 1 98.94 176 ALA A O 1
ATOM 1341 N N . LEU A 1 177 ? -5.105 23.016 7.484 1 98.88 177 LEU A N 1
ATOM 1342 C CA . LEU A 1 177 ? -6.148 23.688 6.715 1 98.88 177 LEU A CA 1
ATOM 1343 C C . LEU A 1 177 ? -7.527 23.141 7.07 1 98.88 177 LEU A C 1
ATOM 1345 O O . LEU A 1 177 ? -8.461 23.906 7.316 1 98.88 177 LEU A O 1
ATOM 1349 N N . LEU A 1 178 ? -7.629 21.844 7.133 1 98.88 178 LEU A N 1
ATOM 1350 C CA . LEU A 1 178 ? -8.914 21.203 7.398 1 98.88 178 LEU A CA 1
ATOM 1351 C C . LEU A 1 178 ? -9.367 21.469 8.828 1 98.88 178 LEU A C 1
ATOM 1353 O O . LEU A 1 178 ? -10.547 21.734 9.07 1 98.88 178 LEU A O 1
ATOM 1357 N N . ALA A 1 179 ? -8.469 21.422 9.734 1 98.94 179 ALA A N 1
ATOM 1358 C CA . ALA A 1 179 ? -8.805 21.656 11.133 1 98.94 179 ALA A CA 1
ATOM 1359 C C . ALA A 1 179 ? -9.328 23.078 11.336 1 98.94 179 ALA A C 1
ATOM 1361 O O . ALA A 1 179 ? -10.32 23.281 12.039 1 98.94 179 ALA A O 1
ATOM 1362 N N . TYR A 1 180 ? -8.727 24.047 10.688 1 98.88 180 TYR A N 1
ATOM 1363 C CA . TYR A 1 180 ? -9.039 25.453 10.953 1 98.88 180 TYR A CA 1
ATOM 1364 C C . TYR A 1 180 ? -10.227 25.906 10.117 1 98.88 180 TYR A C 1
ATOM 1366 O O . TYR A 1 180 ? -10.805 26.969 10.367 1 98.88 180 TYR A O 1
ATOM 1374 N N . THR A 1 181 ? -10.602 25.109 9.117 1 98.44 181 THR A N 1
ATOM 1375 C CA . THR A 1 181 ? -11.734 25.5 8.289 1 98.44 181 THR A CA 1
ATOM 1376 C C . THR A 1 181 ? -12.938 24.609 8.562 1 98.44 181 THR A C 1
ATOM 1378 O O . THR A 1 181 ? -13.906 24.609 7.793 1 98.44 181 THR A O 1
ATOM 1381 N N . ALA A 1 182 ? -12.906 23.828 9.617 1 97.94 182 ALA A N 1
ATOM 1382 C CA . ALA A 1 182 ? -13.93 22.812 9.891 1 97.94 182 ALA A CA 1
ATOM 1383 C C . ALA A 1 182 ? -15.289 23.469 10.109 1 97.94 182 ALA A C 1
ATOM 1385 O O . ALA A 1 182 ? -16.328 22.828 9.945 1 97.94 182 ALA A O 1
ATOM 1386 N N . ASP A 1 183 ? -15.367 24.719 10.523 1 95.94 183 ASP A N 1
ATOM 1387 C CA . ASP A 1 183 ? -16.609 25.422 10.797 1 95.94 183 ASP A CA 1
ATOM 1388 C C . ASP A 1 183 ? -17.109 26.172 9.562 1 95.94 183 ASP A C 1
ATOM 1390 O O . ASP A 1 183 ? -18.094 26.906 9.633 1 95.94 183 ASP A O 1
ATOM 1394 N N . THR A 1 184 ? -16.469 26.078 8.453 1 96.81 184 THR A N 1
ATOM 1395 C CA . THR A 1 184 ? -16.844 26.719 7.199 1 96.81 184 THR A CA 1
ATOM 1396 C C . THR A 1 184 ? -17.188 25.672 6.145 1 96.81 184 THR A C 1
ATOM 1398 O O . THR A 1 184 ? -16.891 24.484 6.316 1 96.81 184 THR A O 1
ATOM 1401 N N . PRO A 1 185 ? -17.766 26.078 5.125 1 96.56 185 PRO A N 1
ATOM 1402 C CA . PRO A 1 185 ? -18.094 25.125 4.059 1 96.56 185 PRO A CA 1
ATOM 1403 C C . PRO A 1 185 ? -16.906 24.828 3.152 1 96.56 185 PRO A C 1
ATOM 1405 O O . PRO A 1 185 ? -17 24.016 2.234 1 96.56 185 PRO A O 1
ATOM 1408 N N . LEU A 1 186 ? -15.781 25.547 3.564 1 95.06 186 LEU A N 1
ATOM 1409 C CA . LEU A 1 186 ? -14.609 25.375 2.715 1 95.06 186 LEU A CA 1
ATOM 1410 C C . LEU A 1 186 ? -14.18 23.922 2.656 1 95.06 186 LEU A C 1
ATOM 1412 O O . LEU A 1 186 ? -13.984 23.281 3.695 1 95.06 186 LEU A O 1
ATOM 1416 N N . TYR A 1 187 ? -14.117 23.188 1.71 1 97.69 187 TYR A N 1
ATOM 1417 C CA . TYR A 1 187 ? -13.625 21.859 1.351 1 97.69 187 TYR A CA 1
ATOM 1418 C C . TYR A 1 187 ? -14.656 20.781 1.679 1 97.69 187 TYR A C 1
ATOM 1420 O O . TYR A 1 187 ? -14.344 19.594 1.661 1 97.69 187 TYR A O 1
ATOM 1428 N N . LYS A 1 188 ? -15.844 21.156 2.123 1 97.94 188 LYS A N 1
ATOM 1429 C CA . LYS A 1 188 ? -16.891 20.172 2.432 1 97.94 188 LYS A CA 1
ATOM 1430 C C . LYS A 1 188 ? -17.641 19.75 1.171 1 97.94 188 LYS A C 1
ATOM 1432 O O . LYS A 1 188 ? -17.938 20.578 0.308 1 97.94 188 LYS A O 1
ATOM 1437 N N . SER A 1 189 ? -17.844 18.453 1.075 1 96.81 189 SER A N 1
ATOM 1438 C CA . SER A 1 189 ? -18.625 17.938 -0.04 1 96.81 189 SER A CA 1
ATOM 1439 C C . SER A 1 189 ? -20.109 18.25 0.143 1 96.81 189 SER A C 1
ATOM 1441 O O . SER A 1 189 ? -20.828 18.484 -0.833 1 96.81 189 SER A O 1
ATOM 1443 N N . ARG A 1 190 ? -20.656 18.125 1.389 1 94 190 ARG A N 1
ATOM 1444 C CA . ARG A 1 190 ? -22.062 18.406 1.689 1 94 190 ARG A CA 1
ATOM 1445 C C . ARG A 1 190 ? -22.172 19.422 2.818 1 94 190 ARG A C 1
ATOM 1447 O O . ARG A 1 190 ? -21.391 19.406 3.771 1 94 190 ARG A O 1
ATOM 1454 N N . ALA A 1 191 ? -23.312 20.094 2.598 1 88.38 191 ALA A N 1
ATOM 1455 C CA . ALA A 1 191 ? -23.625 21.047 3.662 1 88.38 191 ALA A CA 1
ATOM 1456 C C . ALA A 1 191 ? -23.922 20.328 4.973 1 88.38 191 ALA A C 1
ATOM 1458 O O . ALA A 1 191 ? -24.625 19.297 4.984 1 88.38 191 ALA A O 1
ATOM 1459 N N . GLY A 1 192 ? -23.312 20.562 6.031 1 90.25 192 GLY A N 1
ATOM 1460 C CA . GLY A 1 192 ? -23.641 19.969 7.316 1 90.25 192 GLY A CA 1
ATOM 1461 C C . GLY A 1 192 ? -22.656 18.891 7.754 1 90.25 192 GLY A C 1
ATOM 1462 O O . GLY A 1 192 ? -22.734 18.391 8.875 1 90.25 192 GLY A O 1
ATOM 1463 N N . ASP A 1 193 ? -21.828 18.484 6.773 1 95.19 193 ASP A N 1
ATOM 1464 C CA . ASP A 1 193 ? -20.812 17.516 7.164 1 95.19 193 ASP A CA 1
ATOM 1465 C C . ASP A 1 193 ? -20.062 17.969 8.422 1 95.19 193 ASP A C 1
ATOM 1467 O O . ASP A 1 193 ? -19.625 19.125 8.508 1 95.19 193 ASP A O 1
ATOM 1471 N N . ASP A 1 194 ? -20.062 17.094 9.422 1 97.06 194 ASP A N 1
ATOM 1472 C CA . ASP A 1 194 ? -19.266 17.391 10.609 1 97.06 194 ASP A CA 1
ATOM 1473 C C . ASP A 1 194 ? -17.812 17 10.398 1 97.06 194 ASP A C 1
ATOM 1475 O O . ASP A 1 194 ? -17.469 15.812 10.445 1 97.06 194 ASP A O 1
ATOM 1479 N N . THR A 1 195 ? -16.953 18 10.25 1 98 195 THR A N 1
ATOM 1480 C CA . THR A 1 195 ? -15.531 17.75 10.031 1 98 195 THR A CA 1
ATOM 1481 C C . THR A 1 195 ? -14.703 18.328 11.18 1 98 195 THR A C 1
ATOM 1483 O O . THR A 1 195 ? -13.484 18.5 11.047 1 98 195 THR A O 1
ATOM 1486 N N . GLN A 1 196 ? -15.406 18.688 12.266 1 98 196 GLN A N 1
ATOM 1487 C CA . GLN A 1 196 ? -14.695 19.188 13.438 1 98 196 GLN A CA 1
ATOM 1488 C C . GLN A 1 196 ? -13.781 18.125 14.039 1 98 196 GLN A C 1
ATOM 1490 O O . GLN A 1 196 ? -14.125 16.938 14.055 1 98 196 GLN A O 1
ATOM 1495 N N . VAL A 1 197 ? -12.625 18.547 14.547 1 98.81 197 VAL A N 1
ATOM 1496 C CA . VAL A 1 197 ? -11.664 17.609 15.141 1 98.81 197 VAL A CA 1
ATOM 1497 C C . VAL A 1 197 ? -11.289 18.078 16.547 1 98.81 197 VAL A C 1
ATOM 1499 O O . VAL A 1 197 ? -11.398 19.266 16.859 1 98.81 197 VAL A O 1
ATOM 1502 N N . SER A 1 198 ? -10.852 17.156 17.344 1 98.75 198 SER A N 1
ATOM 1503 C CA . SER A 1 198 ? -10.602 17.438 18.75 1 98.75 198 SER A CA 1
ATOM 1504 C C . SER A 1 198 ? -9.227 18.062 18.953 1 98.75 198 SER A C 1
ATOM 1506 O O . SER A 1 198 ? -8.977 18.719 19.969 1 98.75 198 SER A O 1
ATOM 1508 N N . ALA A 1 199 ? -8.312 17.844 18.047 1 98.94 199 ALA A N 1
ATOM 1509 C CA . ALA A 1 199 ? -6.949 18.359 18.094 1 98.94 199 ALA A CA 1
ATOM 1510 C C . ALA A 1 199 ? -6.289 18.312 16.719 1 98.94 199 ALA A C 1
ATOM 1512 O O . ALA A 1 199 ? -6.734 17.562 15.836 1 98.94 199 ALA A O 1
ATOM 1513 N N . LEU A 1 200 ? -5.309 19.188 16.516 1 98.94 200 LEU A N 1
ATOM 1514 C CA . LEU A 1 200 ? -4.484 19.203 15.32 1 98.94 200 LEU A CA 1
ATOM 1515 C C . LEU A 1 200 ? -3.025 18.922 15.656 1 98.94 200 LEU A C 1
ATOM 1517 O O . LEU A 1 200 ? -2.469 19.516 16.578 1 98.94 200 LEU A O 1
ATOM 1521 N N . ILE A 1 201 ? -2.465 18 14.961 1 98.94 201 ILE A N 1
ATOM 1522 C CA . ILE A 1 201 ? -1.028 17.766 15.031 1 98.94 201 ILE A CA 1
ATOM 1523 C C . ILE A 1 201 ? -0.396 18 13.656 1 98.94 201 ILE A C 1
ATOM 1525 O O . ILE A 1 201 ? -0.623 17.234 12.719 1 98.94 201 ILE A O 1
ATOM 1529 N N . ASP A 1 202 ? 0.399 19.031 13.539 1 98.94 202 ASP A N 1
ATOM 1530 C CA . ASP A 1 202 ? 1.128 19.344 12.32 1 98.94 202 ASP A CA 1
ATOM 1531 C C . ASP A 1 202 ? 2.613 19.031 12.461 1 98.94 202 ASP A C 1
ATOM 1533 O O . ASP A 1 202 ? 3.326 19.688 13.219 1 98.94 202 ASP A O 1
ATOM 1537 N N . ILE A 1 203 ? 3.062 18.016 11.727 1 98.94 203 ILE A N 1
ATOM 1538 C CA . ILE A 1 203 ? 4.473 17.656 11.766 1 98.94 203 ILE A CA 1
ATOM 1539 C C . ILE A 1 203 ? 5.191 18.25 10.562 1 98.94 203 ILE A C 1
ATOM 1541 O O . ILE A 1 203 ? 5.145 17.703 9.461 1 98.94 203 ILE A O 1
ATOM 1545 N N . ASP A 1 204 ? 5.805 19.328 10.797 1 98.75 204 ASP A N 1
ATOM 1546 C CA . ASP A 1 204 ? 6.684 19.969 9.828 1 98.75 204 ASP A CA 1
ATOM 1547 C C . ASP A 1 204 ? 5.922 20.359 8.562 1 98.75 204 ASP A C 1
ATOM 1549 O O . ASP A 1 204 ? 6.383 20.078 7.449 1 98.75 204 ASP A O 1
ATOM 1553 N N . GLY A 1 205 ? 4.73 20.938 8.656 1 98.81 205 GLY A N 1
ATOM 1554 C CA . GLY A 1 205 ? 3.914 21.422 7.551 1 98.81 205 GLY A CA 1
ATOM 1555 C C . GLY A 1 205 ? 3.699 22.922 7.57 1 98.81 205 GLY A C 1
ATOM 1556 O O . GLY A 1 205 ? 3.328 23.484 8.602 1 98.81 205 GLY A O 1
ATOM 1557 N N . VAL A 1 206 ? 3.977 23.562 6.453 1 98.81 206 VAL A N 1
ATOM 1558 C CA . VAL A 1 206 ? 3.865 25.016 6.324 1 98.81 206 VAL A CA 1
ATOM 1559 C C . VAL A 1 206 ? 2.455 25.469 6.703 1 98.81 206 VAL A C 1
ATOM 1561 O O . VAL A 1 206 ? 1.474 24.812 6.348 1 98.81 206 VAL A O 1
ATOM 1564 N N . LEU A 1 207 ? 2.383 26.547 7.453 1 98.88 207 LEU A N 1
ATOM 1565 C CA . LEU A 1 207 ? 1.084 27 7.938 1 98.88 207 LEU A CA 1
ATOM 1566 C C . LEU A 1 207 ? 0.626 28.25 7.18 1 98.88 207 LEU A C 1
ATOM 1568 O O . LEU A 1 207 ? -0.557 28.594 7.207 1 98.88 207 LEU A O 1
ATOM 1572 N N . ASP A 1 208 ? 1.585 28.938 6.535 1 98.81 208 ASP A N 1
ATOM 1573 C CA . ASP A 1 208 ? 1.256 30.094 5.699 1 98.81 208 ASP A CA 1
ATOM 1574 C C . ASP A 1 208 ? 2.217 30.203 4.516 1 98.81 208 ASP A C 1
ATOM 1576 O O . ASP A 1 208 ? 3.359 30.641 4.68 1 98.81 208 ASP A O 1
ATOM 1580 N N . PHE A 1 209 ? 1.731 29.984 3.299 1 97.25 209 PHE A N 1
ATOM 1581 C CA . PHE A 1 209 ? 2.516 29.984 2.068 1 97.25 209 PHE A CA 1
ATOM 1582 C C . PHE A 1 209 ? 2.941 31.406 1.706 1 97.25 209 PHE A C 1
ATOM 1584 O O . PHE A 1 209 ? 3.84 31.594 0.883 1 97.25 209 PHE A O 1
ATOM 1591 N N . THR A 1 210 ? 2.312 32.344 2.297 1 97.75 210 THR A N 1
ATOM 1592 C CA . THR A 1 210 ? 2.447 33.688 1.771 1 97.75 210 THR A CA 1
ATOM 1593 C C . THR A 1 210 ? 3.451 34.5 2.594 1 97.75 210 THR A C 1
ATOM 1595 O O . THR A 1 210 ? 3.695 35.688 2.311 1 97.75 210 THR A O 1
ATOM 1598 N N . THR A 1 211 ? 3.998 33.906 3.672 1 98.19 211 THR A N 1
ATOM 1599 C CA . THR A 1 211 ? 5.059 34.594 4.395 1 98.19 211 THR A CA 1
ATOM 1600 C C . THR A 1 211 ? 6.293 34.75 3.514 1 98.19 211 THR A C 1
ATOM 1602 O O . THR A 1 211 ? 6.531 33.938 2.611 1 98.19 211 THR A O 1
ATOM 1605 N N . PRO A 1 212 ? 7.082 35.781 3.824 1 97.62 212 PRO A N 1
ATOM 1606 C CA . PRO A 1 212 ? 8.328 35.938 3.062 1 97.62 212 PRO A CA 1
ATOM 1607 C C . PRO A 1 212 ? 9.203 34.688 3.123 1 97.62 212 PRO A C 1
ATOM 1609 O O . PRO A 1 212 ? 9.766 34.281 2.107 1 97.62 212 PRO A O 1
ATOM 1612 N N . LEU A 1 213 ? 9.242 34.062 4.195 1 97.75 213 LEU A N 1
ATOM 1613 C CA . LEU A 1 213 ? 10.055 32.875 4.371 1 97.75 213 LEU A CA 1
ATOM 1614 C C . LEU A 1 213 ? 9.531 31.734 3.5 1 97.75 213 LEU A C 1
ATOM 1616 O O . LEU A 1 213 ? 10.305 31.078 2.795 1 97.75 213 LEU A O 1
ATOM 1620 N N . ALA A 1 214 ? 8.266 31.469 3.564 1 97.62 214 ALA A N 1
ATOM 1621 C CA . ALA A 1 214 ? 7.684 30.375 2.779 1 97.62 214 ALA A CA 1
ATOM 1622 C C . ALA A 1 214 ? 7.855 30.625 1.285 1 97.62 214 ALA A C 1
ATOM 1624 O O . ALA A 1 214 ? 8.172 29.703 0.527 1 97.62 214 ALA A O 1
ATOM 1625 N N . LEU A 1 215 ? 7.637 31.875 0.879 1 97.62 215 LEU A N 1
ATOM 1626 C CA . LEU A 1 215 ? 7.711 32.219 -0.537 1 97.62 215 LEU A CA 1
ATOM 1627 C C . LEU A 1 215 ? 9.117 31.984 -1.083 1 97.62 215 LEU A C 1
ATOM 1629 O O . LEU A 1 215 ? 9.281 31.578 -2.234 1 97.62 215 LEU A O 1
ATOM 1633 N N . GLN A 1 216 ? 10.125 32.281 -0.307 1 97.12 216 GLN A N 1
ATOM 1634 C CA . GLN A 1 216 ? 11.516 32.094 -0.706 1 97.12 216 GLN A CA 1
ATOM 1635 C C . GLN A 1 216 ? 11.781 30.656 -1.118 1 97.12 216 GLN A C 1
ATOM 1637 O O . GLN A 1 216 ? 12.633 30.391 -1.976 1 97.12 216 GLN A O 1
ATOM 1642 N N . TYR A 1 217 ? 11 29.719 -0.591 1 95.62 217 TYR A N 1
ATOM 1643 C CA . TYR A 1 217 ? 11.273 28.297 -0.835 1 95.62 217 TYR A CA 1
ATOM 1644 C C . TYR A 1 217 ? 10.156 27.656 -1.646 1 95.62 217 TYR A C 1
ATOM 1646 O O . TYR A 1 217 ? 10.391 27.109 -2.723 1 95.62 217 TYR A O 1
ATOM 1654 N N . GLU A 1 218 ? 8.914 27.781 -1.207 1 94.62 218 GLU A N 1
ATOM 1655 C CA . GLU A 1 218 ? 7.781 27.078 -1.8 1 94.62 218 GLU A CA 1
ATOM 1656 C C . GLU A 1 218 ? 7.434 27.656 -3.172 1 94.62 218 GLU A C 1
ATOM 1658 O O . GLU A 1 218 ? 6.805 26.984 -3.99 1 94.62 218 GLU A O 1
ATOM 1663 N N . ASN A 1 219 ? 7.863 28.859 -3.477 1 95.38 219 ASN A N 1
ATOM 1664 C CA . ASN A 1 219 ? 7.516 29.516 -4.734 1 95.38 219 ASN A CA 1
ATOM 1665 C C . ASN A 1 219 ? 8.742 29.734 -5.613 1 95.38 219 ASN A C 1
ATOM 1667 O O . ASN A 1 219 ? 8.648 30.328 -6.684 1 95.38 219 ASN A O 1
ATOM 1671 N N . ALA A 1 220 ? 9.875 29.297 -5.141 1 93.81 220 ALA A N 1
ATOM 1672 C CA . ALA A 1 220 ? 11.148 29.562 -5.801 1 93.81 220 ALA A CA 1
ATOM 1673 C C . ALA A 1 220 ? 11.141 29.062 -7.242 1 93.81 220 ALA A C 1
ATOM 1675 O O . ALA A 1 220 ? 11.695 29.703 -8.133 1 93.81 220 ALA A O 1
ATOM 1676 N N . ALA A 1 221 ? 10.5 27.969 -7.465 1 94.25 221 ALA A N 1
ATOM 1677 C CA . ALA A 1 221 ? 10.469 27.375 -8.797 1 94.25 221 ALA A CA 1
ATOM 1678 C C . ALA A 1 221 ? 9.203 27.766 -9.547 1 94.25 221 ALA A C 1
ATOM 1680 O O . ALA A 1 221 ? 8.875 27.188 -10.586 1 94.25 221 ALA A O 1
ATOM 1681 N N . GLY A 1 222 ? 8.438 28.656 -8.977 1 95.19 222 GLY A N 1
ATOM 1682 C CA . GLY A 1 222 ? 7.246 29.188 -9.625 1 95.19 222 GLY A CA 1
ATOM 1683 C C . GLY A 1 222 ? 6.219 28.109 -9.938 1 95.19 222 GLY A C 1
ATOM 1684 O O . GLY A 1 222 ? 5.859 27.312 -9.07 1 95.19 222 GLY A O 1
ATOM 1685 N N . ASP A 1 223 ? 5.828 28.062 -11.211 1 95.06 223 ASP A N 1
ATOM 1686 C CA . ASP A 1 223 ? 4.758 27.172 -11.664 1 95.06 223 ASP A CA 1
ATOM 1687 C C . ASP A 1 223 ? 5.16 25.703 -11.523 1 95.06 223 ASP A C 1
ATOM 1689 O O . ASP A 1 223 ? 4.305 24.828 -11.445 1 95.06 223 ASP A O 1
ATOM 1693 N N . THR A 1 224 ? 6.426 25.484 -11.406 1 94.38 224 THR A N 1
ATOM 1694 C CA . THR A 1 224 ? 6.891 24.094 -11.445 1 94.38 224 THR A CA 1
ATOM 1695 C C . THR A 1 224 ? 7.164 23.578 -10.039 1 94.38 224 THR A C 1
ATOM 1697 O O . THR A 1 224 ? 7.512 22.406 -9.859 1 94.38 224 THR A O 1
ATOM 1700 N N . SER A 1 225 ? 6.988 24.484 -9.047 1 95.75 225 SER A N 1
ATOM 1701 C CA . SER A 1 225 ? 7.113 24.016 -7.668 1 95.75 225 SER A CA 1
ATOM 1702 C C . SER A 1 225 ? 5.992 23.047 -7.305 1 95.75 225 SER A C 1
ATOM 1704 O O . SER A 1 225 ? 4.965 23 -7.984 1 95.75 225 SER A O 1
ATOM 1706 N N . ALA A 1 226 ? 6.23 22.25 -6.262 1 95.56 226 ALA A N 1
ATOM 1707 C CA . ALA A 1 226 ? 5.188 21.359 -5.785 1 95.56 226 ALA A CA 1
ATOM 1708 C C . ALA A 1 226 ? 3.924 22.125 -5.41 1 95.56 226 ALA A C 1
ATOM 1710 O O . ALA A 1 226 ? 2.816 21.734 -5.797 1 95.56 226 ALA A O 1
ATOM 1711 N N . ALA A 1 227 ? 4.082 23.219 -4.703 1 97.56 227 ALA A N 1
ATOM 1712 C CA . ALA A 1 227 ? 2.941 24.062 -4.328 1 97.56 227 ALA A CA 1
ATOM 1713 C C . ALA A 1 227 ? 2.287 24.672 -5.555 1 97.56 227 ALA A C 1
ATOM 1715 O O . ALA A 1 227 ? 1.059 24.703 -5.668 1 97.56 227 ALA A O 1
ATOM 1716 N N . GLY A 1 228 ? 3.135 25.219 -6.453 1 97.44 228 GLY A N 1
ATOM 1717 C CA . GLY A 1 228 ? 2.605 25.812 -7.68 1 97.44 228 GLY A CA 1
ATOM 1718 C C . GLY A 1 228 ? 1.792 24.828 -8.5 1 97.44 228 GLY A C 1
ATOM 1719 O O . GLY A 1 228 ? 0.713 25.156 -8.992 1 97.44 228 GLY A O 1
ATOM 1720 N N . ARG A 1 229 ? 2.26 23.625 -8.633 1 96.5 229 ARG A N 1
ATOM 1721 C CA . ARG A 1 229 ? 1.542 22.594 -9.375 1 96.5 229 ARG A CA 1
ATOM 1722 C C . ARG A 1 229 ? 0.252 22.203 -8.664 1 96.5 229 ARG A C 1
ATOM 1724 O O . ARG A 1 229 ? -0.774 21.969 -9.305 1 96.5 229 ARG A O 1
ATOM 1731 N N . TRP A 1 230 ? 0.338 22.078 -7.363 1 98.25 230 TRP A N 1
ATOM 1732 C CA . TRP A 1 230 ? -0.829 21.703 -6.566 1 98.25 230 TRP A CA 1
ATOM 1733 C C . TRP A 1 230 ? -1.905 22.781 -6.645 1 98.25 230 TRP A C 1
ATOM 1735 O O . TRP A 1 230 ? -3.082 22.484 -6.852 1 98.25 230 TRP A O 1
ATOM 1745 N N . LEU A 1 231 ? -1.514 24.047 -6.621 1 98.56 231 LEU A N 1
ATOM 1746 C CA . LEU A 1 231 ? -2.445 25.156 -6.516 1 98.56 231 LEU A CA 1
ATOM 1747 C C . LEU A 1 231 ? -2.838 25.672 -7.898 1 98.56 231 LEU A C 1
ATOM 1749 O O . LEU A 1 231 ? -3.723 26.516 -8.023 1 98.56 231 LEU A O 1
ATOM 1753 N N . GLY A 1 232 ? -2.193 25.234 -8.906 1 97.5 232 GLY A N 1
ATOM 1754 C CA . GLY A 1 232 ? -2.539 25.609 -10.266 1 97.5 232 GLY A CA 1
ATOM 1755 C C . GLY A 1 232 ? -1.75 26.812 -10.773 1 97.5 232 GLY A C 1
ATOM 1756 O O . GLY A 1 232 ? -2.166 27.469 -11.719 1 97.5 232 GLY A O 1
ATOM 1757 N N . GLY A 1 233 ? -0.69 27.156 -10.086 1 97.81 233 GLY A N 1
ATOM 1758 C CA . GLY A 1 233 ? 0.15 28.266 -10.516 1 97.81 233 GLY A CA 1
ATOM 1759 C C . GLY A 1 233 ? 0.955 28.875 -9.391 1 97.81 233 GLY A C 1
ATOM 1760 O O . GLY A 1 233 ? 0.662 28.641 -8.219 1 97.81 233 GLY A O 1
ATOM 1761 N N . ALA A 1 234 ? 1.948 29.625 -9.82 1 98.19 234 ALA A N 1
ATOM 1762 C CA . ALA A 1 234 ? 2.775 30.344 -8.859 1 98.19 234 ALA A CA 1
ATOM 1763 C C . ALA A 1 234 ? 1.958 31.406 -8.109 1 98.19 234 ALA A C 1
ATOM 1765 O O . ALA A 1 234 ? 0.837 31.719 -8.508 1 98.19 234 ALA A O 1
ATOM 1766 N N . MET A 1 235 ? 2.584 31.859 -7.02 1 98.12 235 MET A N 1
ATOM 1767 C CA . MET A 1 235 ? 1.912 32.844 -6.16 1 98.12 235 MET A CA 1
ATOM 1768 C C . MET A 1 235 ? 1.522 34.062 -6.949 1 98.12 235 MET A C 1
ATOM 1770 O O . MET A 1 235 ? 0.436 34.625 -6.754 1 98.12 235 MET A O 1
ATOM 1774 N N . GLU A 1 236 ? 2.324 34.531 -7.855 1 97.94 236 GLU A N 1
ATOM 1775 C CA . GLU A 1 236 ? 2.094 35.75 -8.633 1 97.94 236 GLU A CA 1
ATOM 1776 C C . GLU A 1 236 ? 0.886 35.594 -9.555 1 97.94 236 GLU A C 1
ATOM 1778 O O . GLU A 1 236 ? 0.206 36.562 -9.867 1 97.94 236 GLU A O 1
ATOM 1783 N N . LYS A 1 237 ? 0.64 34.406 -9.93 1 98.25 237 LYS A N 1
ATOM 1784 C CA . LYS A 1 237 ? -0.419 34.156 -10.898 1 98.25 237 LYS A CA 1
ATOM 1785 C C . LYS A 1 237 ? -1.746 33.875 -10.203 1 98.25 237 LYS A C 1
ATOM 1787 O O . LYS A 1 237 ? -2.805 34.281 -10.68 1 98.25 237 LYS A O 1
ATOM 1792 N N . VAL A 1 238 ? -1.701 33.125 -9.078 1 98.25 238 VAL A N 1
ATOM 1793 C CA . VAL A 1 238 ? -2.939 32.75 -8.414 1 98.25 238 VAL A CA 1
ATOM 1794 C C . VAL A 1 238 ? -2.85 33.062 -6.926 1 98.25 238 VAL A C 1
ATOM 1796 O O . VAL A 1 238 ? -3.094 32.219 -6.074 1 98.25 238 VAL A O 1
ATOM 1799 N N . PRO A 1 239 ? -2.66 34.312 -6.539 1 98 239 PRO A N 1
ATOM 1800 C CA . PRO A 1 239 ? -2.447 34.688 -5.141 1 98 239 PRO A CA 1
ATOM 1801 C C . PRO A 1 239 ? -3.629 34.344 -4.242 1 98 239 PRO A C 1
ATOM 1803 O O . PRO A 1 239 ? -3.443 34.031 -3.064 1 98 239 PRO A O 1
ATOM 1806 N N . ALA A 1 240 ? -4.836 34.438 -4.703 1 98.25 240 ALA A N 1
ATOM 1807 C CA . ALA A 1 240 ? -6.012 34.156 -3.889 1 98.25 240 ALA A CA 1
ATOM 1808 C C . ALA A 1 240 ? -5.988 32.688 -3.406 1 98.25 240 ALA A C 1
ATOM 1810 O O . ALA A 1 240 ? -6.348 32.406 -2.26 1 98.25 240 ALA A O 1
ATOM 1811 N N . ARG A 1 241 ? -5.535 31.797 -4.242 1 98.19 241 ARG A N 1
ATOM 1812 C CA . ARG A 1 241 ? -5.469 30.391 -3.879 1 98.19 241 ARG A CA 1
ATOM 1813 C C . ARG A 1 241 ? -4.367 30.141 -2.852 1 98.19 241 ARG A C 1
ATOM 1815 O O . ARG A 1 241 ? -4.531 29.312 -1.951 1 98.19 241 ARG A O 1
ATOM 1822 N N . TRP A 1 242 ? -3.27 30.844 -3.076 1 98.62 242 TRP A N 1
ATOM 1823 C CA . TRP A 1 242 ? -2.189 30.703 -2.105 1 98.62 242 TRP A CA 1
ATOM 1824 C C . TRP A 1 242 ? -2.637 31.172 -0.726 1 98.62 242 TRP A C 1
ATOM 1826 O O . TRP A 1 242 ? -2.322 30.547 0.286 1 98.62 242 TRP A O 1
ATOM 1836 N N . ARG A 1 243 ? -3.418 32.25 -0.685 1 98.56 243 ARG A N 1
ATOM 1837 C CA . ARG A 1 243 ? -3.945 32.75 0.579 1 98.56 243 ARG A CA 1
ATOM 1838 C C . ARG A 1 243 ? -4.98 31.797 1.165 1 98.56 243 ARG A C 1
ATOM 1840 O O . ARG A 1 243 ? -4.961 31.516 2.365 1 98.56 243 ARG A O 1
ATOM 1847 N N . GLU A 1 244 ? -5.836 31.297 0.308 1 98.69 244 GLU A N 1
ATOM 1848 C CA . GLU A 1 244 ? -6.863 30.344 0.737 1 98.69 244 GLU A CA 1
ATOM 1849 C C . GLU A 1 244 ? -6.238 29.078 1.296 1 98.69 244 GLU A C 1
ATOM 1851 O O . GLU A 1 244 ? -6.754 28.484 2.254 1 98.69 244 GLU A O 1
ATOM 1856 N N . ALA A 1 245 ? -5.109 28.672 0.734 1 98.75 245 ALA A N 1
ATOM 1857 C CA . ALA A 1 245 ? -4.445 27.422 1.125 1 98.75 245 ALA A CA 1
ATOM 1858 C C . ALA A 1 245 ? -3.467 27.672 2.271 1 98.75 245 ALA A C 1
ATOM 1860 O O . ALA A 1 245 ? -2.6 26.828 2.541 1 98.75 245 ALA A O 1
ATOM 1861 N N . SER A 1 246 ? -3.564 28.812 2.906 1 98.88 246 SER A N 1
ATOM 1862 C CA . SER A 1 246 ? -2.74 29.109 4.07 1 98.88 246 SER A CA 1
ATOM 1863 C C . SER A 1 246 ? -3.545 29.016 5.363 1 98.88 246 SER A C 1
ATOM 1865 O O . SER A 1 246 ? -4.34 29.891 5.68 1 98.88 246 SER A O 1
ATOM 1867 N N . ALA A 1 247 ? -3.24 28 6.113 1 98.88 247 ALA A N 1
ATOM 1868 C CA . ALA A 1 247 ? -4.039 27.641 7.277 1 98.88 247 ALA A CA 1
ATOM 1869 C C . ALA A 1 247 ? -4.066 28.766 8.297 1 98.88 247 ALA A C 1
ATOM 1871 O O . ALA A 1 247 ? -5.086 29 8.961 1 98.88 247 ALA A O 1
ATOM 1872 N N . ALA A 1 248 ? -2.992 29.469 8.398 1 98.88 248 ALA A N 1
ATOM 1873 C CA . ALA A 1 248 ? -2.873 30.547 9.391 1 98.88 248 ALA A CA 1
ATOM 1874 C C . ALA A 1 248 ? -3.949 31.594 9.18 1 98.88 248 ALA A C 1
ATOM 1876 O O . ALA A 1 248 ? -4.305 32.312 10.109 1 98.88 248 ALA A O 1
ATOM 1877 N N . ARG A 1 249 ? -4.488 31.672 8.023 1 98.38 249 ARG A N 1
ATOM 1878 C CA . ARG A 1 249 ? -5.465 32.719 7.691 1 98.38 249 ARG A CA 1
ATOM 1879 C C . ARG A 1 249 ? -6.863 32.312 8.141 1 98.38 249 ARG A C 1
ATOM 1881 O O . ARG A 1 249 ? -7.785 33.125 8.133 1 98.38 249 ARG A O 1
ATOM 1888 N N . HIS A 1 250 ? -7 31.094 8.609 1 98.69 250 HIS A N 1
ATOM 1889 C CA . HIS A 1 250 ? -8.336 30.578 8.875 1 98.69 250 HIS A CA 1
ATOM 1890 C C . HIS A 1 250 ? -8.547 30.328 10.367 1 98.69 250 HIS A C 1
ATOM 1892 O O . HIS A 1 250 ? -9.586 29.797 10.773 1 98.69 250 HIS A O 1
ATOM 1898 N N . VAL A 1 251 ? -7.609 30.672 11.219 1 98.75 251 VAL A N 1
ATOM 1899 C CA . VAL A 1 251 ? -7.738 30.422 12.648 1 98.75 251 VAL A CA 1
ATOM 1900 C C . VAL A 1 251 ? -8.898 31.234 13.211 1 98.75 251 VAL A C 1
ATOM 1902 O O . VAL A 1 251 ? -9.008 32.438 12.961 1 98.75 251 VAL A O 1
ATOM 1905 N N . SER A 1 252 ? -9.781 30.594 13.867 1 97.81 252 SER A N 1
ATOM 1906 C CA . SER A 1 252 ? -10.953 31.203 14.508 1 97.81 252 SER A CA 1
ATOM 1907 C C . SER A 1 252 ? -11.18 30.625 15.898 1 97.81 252 SER A C 1
ATOM 1909 O O . SER A 1 252 ? -10.359 29.844 16.391 1 97.81 252 SER A O 1
ATOM 1911 N N . ALA A 1 253 ? -12.258 31 16.562 1 97.81 253 ALA A N 1
ATOM 1912 C CA . ALA A 1 253 ? -12.586 30.516 17.891 1 97.81 253 ALA A CA 1
ATOM 1913 C C . ALA A 1 253 ? -12.961 29.031 17.859 1 97.81 253 ALA A C 1
ATOM 1915 O O . ALA A 1 253 ? -12.977 28.359 18.891 1 97.81 253 ALA A O 1
ATOM 1916 N N . ALA A 1 254 ? -13.211 28.547 16.656 1 97.62 254 ALA A N 1
ATOM 1917 C CA . ALA A 1 254 ? -13.617 27.141 16.5 1 97.62 254 ALA A CA 1
ATOM 1918 C C . ALA A 1 254 ? -12.398 26.234 16.328 1 97.62 254 ALA A C 1
ATOM 1920 O O . ALA A 1 254 ? -12.539 25.016 16.297 1 97.62 254 ALA A O 1
ATOM 1921 N N . ALA A 1 255 ? -11.195 26.812 16.25 1 98.75 255 ALA A N 1
ATOM 1922 C CA . ALA A 1 255 ? -9.977 26.031 16.031 1 98.75 255 ALA A CA 1
ATOM 1923 C C . ALA A 1 255 ? -9.742 25.078 17.188 1 98.75 255 ALA A C 1
ATOM 1925 O O . ALA A 1 255 ? -10.078 25.375 18.344 1 98.75 255 ALA A O 1
ATOM 1926 N N . PRO A 1 256 ? -9.188 23.938 16.938 1 98.88 256 PRO A N 1
ATOM 1927 C CA . PRO A 1 256 ? -8.852 23 18.016 1 98.88 256 PRO A CA 1
ATOM 1928 C C . PRO A 1 256 ? -7.492 23.281 18.641 1 98.88 256 PRO A C 1
ATOM 1930 O O . PRO A 1 256 ? -6.68 24 18.062 1 98.88 256 PRO A O 1
ATOM 1933 N N . PRO A 1 257 ? -7.27 22.656 19.891 1 98.94 257 PRO A N 1
ATOM 1934 C CA . PRO A 1 257 ? -5.887 22.625 20.375 1 98.94 257 PRO A CA 1
ATOM 1935 C C . PRO A 1 257 ? -4.906 22.125 19.312 1 98.94 257 PRO A C 1
ATOM 1937 O O . PRO A 1 257 ? -5.234 21.219 18.547 1 98.94 257 PRO A O 1
ATOM 1940 N N . THR A 1 258 ? -3.697 22.766 19.266 1 98.94 258 THR A N 1
ATOM 1941 C CA . THR A 1 258 ? -2.801 22.516 18.141 1 98.94 258 THR A CA 1
ATOM 1942 C C . THR A 1 258 ? -1.383 22.234 18.641 1 98.94 258 THR A C 1
ATOM 1944 O O . THR A 1 258 ? -0.854 22.969 19.469 1 98.94 258 THR A O 1
ATOM 1947 N N . LEU A 1 259 ? -0.848 21.125 18.156 1 98.94 259 LEU A N 1
ATOM 1948 C CA . LEU A 1 259 ? 0.562 20.797 18.328 1 98.94 259 LEU A CA 1
ATOM 1949 C C . LEU A 1 259 ? 1.31 20.891 17 1 98.94 259 LEU A C 1
ATOM 1951 O O . LEU A 1 259 ? 0.939 20.234 16.031 1 98.94 259 LEU A O 1
ATOM 1955 N N . VAL A 1 260 ? 2.354 21.734 16.938 1 98.94 260 VAL A N 1
ATOM 1956 C CA . VAL A 1 260 ? 3.25 21.812 15.789 1 98.94 260 VAL A CA 1
ATOM 1957 C C . VAL A 1 260 ? 4.617 21.25 16.156 1 98.94 260 VAL A C 1
ATOM 1959 O O . VAL A 1 260 ? 5.242 21.688 17.125 1 98.94 260 VAL A O 1
ATOM 1962 N N . ILE A 1 261 ? 5.02 20.219 15.43 1 98.94 261 ILE A N 1
ATOM 1963 C CA . ILE A 1 261 ? 6.328 19.609 15.609 1 98.94 261 ILE A CA 1
ATOM 1964 C C . ILE A 1 261 ? 7.227 19.938 14.422 1 98.94 261 ILE A C 1
ATOM 1966 O O . ILE A 1 261 ? 6.918 19.578 13.281 1 98.94 261 ILE A O 1
ATOM 1970 N N . SER A 1 262 ? 8.344 20.578 14.734 1 98.81 262 SER A N 1
ATOM 1971 C CA . SER A 1 262 ? 9.242 21.047 13.688 1 98.81 262 SER A CA 1
ATOM 1972 C C . SER A 1 262 ? 10.531 20.234 13.656 1 98.81 262 SER A C 1
ATOM 1974 O O . SER A 1 262 ? 11.047 19.844 14.703 1 98.81 262 SER A O 1
ATOM 1976 N N . SER A 1 263 ? 11.055 19.953 12.422 1 98.44 263 SER A N 1
ATOM 1977 C CA . SER A 1 263 ? 12.383 19.375 12.266 1 98.44 263 SER A CA 1
ATOM 1978 C C . SER A 1 263 ? 13.469 20.344 12.727 1 98.44 263 SER A C 1
ATOM 1980 O O . SER A 1 263 ? 14.617 19.953 12.93 1 98.44 263 SER A O 1
ATOM 1982 N N . GLY A 1 264 ? 13.125 21.578 12.867 1 98 264 GLY A N 1
ATOM 1983 C CA . GLY A 1 264 ? 14.086 22.641 13.102 1 98 264 GLY A CA 1
ATOM 1984 C C . GLY A 1 264 ? 14.375 23.469 11.859 1 98 264 GLY A C 1
ATOM 1985 O O . GLY A 1 264 ? 14.938 24.562 11.953 1 98 264 GLY A O 1
ATOM 1986 N N . MET A 1 265 ? 14.008 22.969 10.766 1 97.31 265 MET A N 1
ATOM 1987 C CA . MET A 1 265 ? 14.062 23.734 9.531 1 97.31 265 MET A CA 1
ATOM 1988 C C . MET A 1 265 ? 12.852 24.656 9.406 1 97.31 265 MET A C 1
ATOM 1990 O O . MET A 1 265 ? 11.797 24.234 8.93 1 97.31 265 MET A O 1
ATOM 1994 N N . THR A 1 266 ? 13.047 25.859 9.602 1 96.25 266 THR A N 1
ATOM 1995 C CA . THR A 1 266 ? 11.969 26.797 9.883 1 96.25 266 THR A CA 1
ATOM 1996 C C . THR A 1 266 ? 11.086 26.984 8.656 1 96.25 266 THR A C 1
ATOM 1998 O O . THR A 1 266 ? 9.906 27.328 8.781 1 96.25 266 THR A O 1
ATOM 2001 N N . ARG A 1 267 ? 11.633 26.781 7.477 1 96.12 267 ARG A N 1
ATOM 2002 C CA . ARG A 1 267 ? 10.852 26.969 6.254 1 96.12 267 ARG A CA 1
ATOM 2003 C C . ARG A 1 267 ? 9.609 26.078 6.266 1 96.12 267 ARG A C 1
ATOM 2005 O O . ARG A 1 267 ? 8.562 26.469 5.727 1 96.12 267 ARG A O 1
ATOM 2012 N N . PHE A 1 268 ? 9.641 24.953 6.996 1 98.12 268 PHE A N 1
ATOM 2013 C CA . PHE A 1 268 ? 8.57 23.969 6.902 1 98.12 268 PHE A CA 1
ATOM 2014 C C . PHE A 1 268 ? 7.465 24.266 7.898 1 98.12 268 PHE A C 1
ATOM 2016 O O . PHE A 1 268 ? 6.383 23.688 7.84 1 98.12 268 PHE A O 1
ATOM 2023 N N . THR A 1 269 ? 7.695 25.188 8.797 1 98.69 269 THR A N 1
ATOM 2024 C CA . THR A 1 269 ? 6.648 25.578 9.734 1 98.69 269 THR A CA 1
ATOM 2025 C C . THR A 1 269 ? 6.363 27.078 9.625 1 98.69 269 THR A C 1
ATOM 2027 O O . THR A 1 269 ? 5.867 27.688 10.578 1 98.69 269 THR A O 1
ATOM 2030 N N . ALA A 1 270 ? 6.719 27.703 8.492 1 98.75 270 ALA A N 1
ATOM 2031 C CA . ALA A 1 270 ? 6.426 29.125 8.281 1 98.75 270 ALA A CA 1
ATOM 2032 C C . ALA A 1 270 ? 4.957 29.422 8.555 1 98.75 270 ALA A C 1
ATOM 2034 O O . ALA A 1 270 ? 4.066 28.719 8.07 1 98.75 270 ALA A O 1
ATOM 2035 N N . GLY A 1 271 ? 4.738 30.438 9.422 1 98.75 271 GLY A N 1
ATOM 2036 C CA . GLY A 1 271 ? 3.387 30.828 9.797 1 98.75 271 GLY A CA 1
ATOM 2037 C C . GLY A 1 271 ? 2.994 30.359 11.188 1 98.75 271 GLY A C 1
ATOM 2038 O O . GLY A 1 271 ? 1.961 30.766 11.719 1 98.75 271 GLY A O 1
ATOM 2039 N N . HIS A 1 272 ? 3.846 29.469 11.836 1 98.69 272 HIS A N 1
ATOM 2040 C CA . HIS A 1 272 ? 3.439 28.859 13.094 1 98.69 272 HIS A CA 1
ATOM 2041 C C . HIS A 1 272 ? 3.324 29.906 14.203 1 98.69 272 HIS A C 1
ATOM 2043 O O . HIS A 1 272 ? 2.471 29.797 15.086 1 98.69 272 HIS A O 1
ATOM 2049 N N . GLU A 1 273 ? 4.129 31.031 14.125 1 98.56 273 GLU A N 1
ATOM 2050 C CA . GLU A 1 273 ? 4.059 32.094 15.133 1 98.56 273 GLU A CA 1
ATOM 2051 C C . GLU A 1 273 ? 2.732 32.844 15.047 1 98.56 273 GLU A C 1
ATOM 2053 O O . GLU A 1 273 ? 2.158 33.219 16.078 1 98.56 273 GLU A O 1
ATOM 2058 N N . ASP A 1 274 ? 2.355 33.094 13.82 1 98.69 274 ASP A N 1
ATOM 2059 C CA . ASP A 1 274 ? 1.062 33.75 13.625 1 98.69 274 ASP A CA 1
ATOM 2060 C C . ASP A 1 274 ? -0.073 32.875 14.172 1 98.69 274 ASP A C 1
ATOM 2062 O O . ASP A 1 274 ? -0.988 33.406 14.82 1 98.69 274 ASP A O 1
ATOM 2066 N N . VAL A 1 275 ? -0.03 31.578 13.938 1 98.94 275 VAL A N 1
ATOM 2067 C CA . VAL A 1 275 ? -1.024 30.641 14.445 1 98.94 275 VAL A CA 1
ATOM 2068 C C . VAL A 1 275 ? -1.012 30.656 15.977 1 98.94 275 VAL A C 1
ATOM 2070 O O . VAL A 1 275 ? -2.066 30.719 16.609 1 98.94 275 VAL A O 1
ATOM 2073 N N . GLU A 1 276 ? 0.157 30.609 16.547 1 98.88 276 GLU A N 1
ATOM 2074 C CA . GLU A 1 276 ? 0.281 30.656 18 1 98.88 276 GLU A CA 1
ATOM 2075 C C . GLU A 1 276 ? -0.407 31.906 18.562 1 98.88 276 GLU A C 1
ATOM 2077 O O . GLU A 1 276 ? -1.188 31.797 19.516 1 98.88 276 GLU A O 1
ATOM 2082 N N . ALA A 1 277 ? -0.092 33.062 18.031 1 98.81 277 ALA A N 1
ATOM 2083 C CA . ALA A 1 277 ? -0.646 34.312 18.516 1 98.81 277 ALA A CA 1
ATOM 2084 C C . ALA A 1 277 ? -2.17 34.312 18.453 1 98.81 277 ALA A C 1
ATOM 2086 O O . ALA A 1 277 ? -2.846 34.719 19.391 1 98.81 277 ALA A O 1
ATOM 2087 N N . LYS A 1 278 ? -2.703 33.844 17.375 1 98.81 278 LYS A N 1
ATOM 2088 C CA . LYS A 1 278 ? -4.148 33.844 17.156 1 98.81 278 LYS A CA 1
ATOM 2089 C C . LYS A 1 278 ? -4.832 32.844 18.109 1 98.81 278 LYS A C 1
ATOM 2091 O O . LYS A 1 278 ? -5.898 33.156 18.656 1 98.81 278 LYS A O 1
ATOM 2096 N N . LEU A 1 279 ? -4.258 31.656 18.281 1 98.88 279 LEU A N 1
ATOM 2097 C CA . LEU A 1 279 ? -4.84 30.672 19.172 1 98.88 279 LEU A CA 1
ATOM 2098 C C . LEU A 1 279 ? -4.785 31.156 20.625 1 98.88 279 LEU A C 1
ATOM 2100 O O . LEU A 1 279 ? -5.762 31.047 21.359 1 98.88 279 LEU A O 1
ATOM 2104 N N . LYS A 1 280 ? -3.678 31.734 21.016 1 98.5 280 LYS A N 1
ATOM 2105 C CA . LYS A 1 280 ? -3.529 32.25 22.359 1 98.5 280 LYS A CA 1
ATOM 2106 C C . LYS A 1 280 ? -4.551 33.344 22.641 1 98.5 280 LYS A C 1
ATOM 2108 O O . LYS A 1 280 ? -5.102 33.438 23.75 1 98.5 280 LYS A O 1
ATOM 2113 N N . ALA A 1 281 ? -4.758 34.156 21.672 1 98.38 281 ALA A N 1
ATOM 2114 C CA . ALA A 1 281 ? -5.723 35.25 21.812 1 98.38 281 ALA A CA 1
ATOM 2115 C C . ALA A 1 281 ? -7.125 34.688 22.078 1 98.38 281 ALA A C 1
ATOM 2117 O O . ALA A 1 281 ? -7.953 35.375 22.688 1 98.38 281 ALA A O 1
ATOM 2118 N N . GLN A 1 282 ? -7.375 33.469 21.672 1 97.5 282 GLN A N 1
ATOM 2119 C CA . GLN A 1 282 ? -8.68 32.875 21.844 1 97.5 282 GLN A CA 1
ATOM 2120 C C . GLN A 1 282 ? -8.688 31.906 23.047 1 97.5 282 GLN A C 1
ATOM 2122 O O . GLN A 1 282 ? -9.695 31.234 23.297 1 97.5 282 GLN A O 1
ATOM 2127 N N . GLY A 1 283 ? -7.586 31.781 23.719 1 98.38 283 GLY A N 1
ATOM 2128 C CA . GLY A 1 283 ? -7.473 30.875 24.859 1 98.38 283 GLY A CA 1
ATOM 2129 C C . GLY A 1 283 ? -7.402 29.422 24.469 1 98.38 283 GLY A C 1
ATOM 2130 O O . GLY A 1 283 ? -7.781 28.531 25.234 1 98.38 283 GLY A O 1
ATOM 2131 N N . ILE A 1 284 ? -7.031 29.156 23.25 1 98.81 284 ILE A N 1
ATOM 2132 C CA . ILE A 1 284 ? -6.93 27.797 22.75 1 98.81 284 ILE A CA 1
ATOM 2133 C C . ILE A 1 284 ? -5.5 27.281 22.922 1 98.81 284 ILE A C 1
ATOM 2135 O O . ILE A 1 284 ? -4.543 28.016 22.641 1 98.81 284 ILE A O 1
ATOM 2139 N N . ALA A 1 285 ? -5.34 26.016 23.375 1 98.75 285 ALA A N 1
ATOM 2140 C CA . ALA A 1 285 ? -4.039 25.422 23.672 1 98.75 285 ALA A CA 1
ATOM 2141 C C . ALA A 1 285 ? -3.189 25.312 22.422 1 98.75 285 ALA A C 1
ATOM 2143 O O . ALA A 1 285 ? -3.691 24.938 21.359 1 98.75 285 ALA A O 1
ATOM 2144 N N . TYR A 1 286 ? -1.951 25.719 22.516 1 98.81 286 TYR A N 1
ATOM 2145 C CA . TYR A 1 286 ? -0.955 25.625 21.453 1 98.81 286 TYR A CA 1
ATOM 2146 C C . TYR A 1 286 ? 0.391 25.172 22 1 98.81 286 TYR A C 1
ATOM 2148 O O . TYR A 1 286 ? 0.809 25.609 23.078 1 98.81 286 TYR A O 1
ATOM 2156 N N . ARG A 1 287 ? 1.005 24.234 21.344 1 98.81 287 ARG A N 1
ATOM 2157 C CA . ARG A 1 287 ? 2.361 23.797 21.672 1 98.81 287 ARG A CA 1
ATOM 2158 C C . ARG A 1 287 ? 3.217 23.703 20.406 1 98.81 287 ARG A C 1
ATOM 2160 O O . ARG A 1 287 ? 2.758 23.219 19.375 1 98.81 287 ARG A O 1
ATOM 2167 N N . TYR A 1 288 ? 4.383 24.25 20.453 1 98.69 288 TYR A N 1
ATOM 2168 C CA . TYR A 1 288 ? 5.398 24.156 19.406 1 98.69 288 TYR A CA 1
ATOM 2169 C C . TYR A 1 288 ? 6.664 23.484 19.938 1 98.69 288 TYR A C 1
ATOM 2171 O O . TYR A 1 288 ? 7.152 23.844 21.016 1 98.69 288 TYR A O 1
ATOM 2179 N N . THR A 1 289 ? 7.113 22.484 19.281 1 98.44 289 THR A N 1
ATOM 2180 C CA . THR A 1 289 ? 8.383 21.844 19.609 1 98.44 289 THR A CA 1
ATOM 2181 C C . THR A 1 289 ? 9.227 21.656 18.359 1 98.44 289 THR A C 1
ATOM 2183 O O . THR A 1 289 ? 8.703 21.406 17.281 1 98.44 289 THR A O 1
ATOM 2186 N N . ALA A 1 290 ? 10.539 21.766 18.5 1 98.5 290 ALA A N 1
ATOM 2187 C CA . ALA A 1 290 ? 11.461 21.656 17.359 1 98.5 290 ALA A CA 1
ATOM 2188 C C . ALA A 1 290 ? 12.633 20.734 17.703 1 98.5 290 ALA A C 1
ATOM 2190 O O . ALA A 1 290 ? 13.141 20.766 18.828 1 98.5 290 ALA A O 1
ATOM 2191 N N . PHE A 1 291 ? 12.969 19.906 16.734 1 98.25 291 PHE A N 1
ATOM 2192 C CA . PHE A 1 291 ? 14.172 19.109 16.859 1 98.25 291 PHE A CA 1
ATOM 2193 C C . PHE A 1 291 ? 15.406 19.922 16.469 1 98.25 291 PHE A C 1
ATOM 2195 O O . PHE A 1 291 ? 15.289 20.969 15.836 1 98.25 291 PHE A O 1
ATOM 2202 N N . ASP A 1 292 ? 16.547 19.422 16.984 1 95.38 292 ASP A N 1
ATOM 2203 C CA . ASP A 1 292 ? 17.844 19.938 16.562 1 95.38 292 ASP A CA 1
ATOM 2204 C C . ASP A 1 292 ? 18.547 18.953 15.633 1 95.38 292 ASP A C 1
ATOM 2206 O O . ASP A 1 292 ? 18.562 17.734 15.891 1 95.38 292 ASP A O 1
ATOM 2210 N N . ASN A 1 293 ? 19.141 19.453 14.547 1 93.25 293 ASN A N 1
ATOM 2211 C CA . ASN A 1 293 ? 19.906 18.625 13.617 1 93.25 293 ASN A CA 1
ATOM 2212 C C . ASN A 1 293 ? 19.109 17.422 13.133 1 93.25 293 ASN A C 1
ATOM 2214 O O . ASN A 1 293 ? 19.562 16.281 13.25 1 93.25 293 ASN A O 1
ATOM 2218 N N . ALA A 1 294 ? 17.969 17.625 12.648 1 97.56 294 ALA A N 1
ATOM 2219 C CA . ALA A 1 294 ? 17.078 16.562 12.172 1 97.56 294 ALA A CA 1
ATOM 2220 C C . ALA A 1 294 ? 16.734 16.75 10.695 1 97.56 294 ALA A C 1
ATOM 2222 O O . ALA A 1 294 ? 16.797 17.875 10.18 1 97.56 294 ALA A O 1
ATOM 2223 N N . PRO A 1 295 ? 16.516 15.664 10.023 1 97.94 295 PRO A N 1
ATOM 2224 C CA . PRO A 1 295 ? 16.016 15.805 8.648 1 97.94 295 PRO A CA 1
ATOM 2225 C C . PRO A 1 295 ? 14.57 16.266 8.602 1 97.94 295 PRO A C 1
ATOM 2227 O O . PRO A 1 295 ? 13.875 16.25 9.617 1 97.94 295 PRO A O 1
ATOM 2230 N N . HIS A 1 296 ? 14.094 16.734 7.449 1 97.88 296 HIS A N 1
ATOM 2231 C CA . HIS A 1 296 ? 12.703 17.125 7.246 1 97.88 296 HIS A CA 1
ATOM 2232 C C . HIS A 1 296 ? 11.758 15.984 7.609 1 97.88 296 HIS A C 1
ATOM 2234 O O . HIS A 1 296 ? 10.742 16.203 8.273 1 97.88 296 HIS A O 1
ATOM 2240 N N . ASP A 1 297 ? 12.117 14.711 7.277 1 98.31 297 ASP A N 1
ATOM 2241 C CA . ASP A 1 297 ? 11.234 13.562 7.414 1 98.31 297 ASP A CA 1
ATOM 2242 C C . ASP A 1 297 ? 11.391 12.914 8.789 1 98.31 297 ASP A C 1
ATOM 2244 O O . ASP A 1 297 ? 11.562 11.695 8.898 1 98.31 297 ASP A O 1
ATOM 2248 N N . ILE A 1 298 ? 11.258 13.672 9.836 1 98.38 298 ILE A N 1
ATOM 2249 C CA . ILE A 1 298 ? 11.484 13.266 11.211 1 98.38 298 ILE A CA 1
ATOM 2250 C C . ILE A 1 298 ? 10.445 12.219 11.617 1 98.38 298 ILE A C 1
ATOM 2252 O O . ILE A 1 298 ? 10.656 11.469 12.578 1 98.38 298 ILE A O 1
ATOM 2256 N N . TRP A 1 299 ? 9.344 12.047 10.953 1 98.19 299 TRP A N 1
ATOM 2257 C CA . TRP A 1 299 ? 8.266 11.141 11.305 1 98.19 299 TRP A CA 1
ATOM 2258 C C . TRP A 1 299 ? 8.523 9.742 10.766 1 98.19 299 TRP A C 1
ATOM 2260 O O . TRP A 1 299 ? 7.793 8.797 11.07 1 98.19 299 TRP A O 1
ATOM 2270 N N . LEU A 1 300 ? 9.547 9.547 9.938 1 97.88 300 LEU A N 1
ATOM 2271 C CA . LEU A 1 300 ? 9.75 8.281 9.234 1 97.88 300 LEU A CA 1
ATOM 2272 C C . LEU A 1 300 ? 10.836 7.453 9.906 1 97.88 300 LEU A C 1
ATOM 2274 O O . LEU A 1 300 ? 10.883 6.23 9.734 1 97.88 300 LEU A O 1
ATOM 2278 N N . PHE A 1 301 ? 11.742 8.125 10.695 1 97.94 301 PHE A N 1
ATOM 2279 C CA . PHE A 1 301 ? 12.945 7.41 11.086 1 97.94 301 PHE A CA 1
ATOM 2280 C C . PHE A 1 301 ? 13.289 7.676 12.547 1 97.94 301 PHE A C 1
ATOM 2282 O O . PHE A 1 301 ? 13.031 8.766 13.062 1 97.94 301 PHE A O 1
ATOM 2289 N N . ASP A 1 302 ? 13.812 6.684 13.133 1 96.94 302 ASP A N 1
ATOM 2290 C CA . ASP A 1 302 ? 14.414 6.875 14.445 1 96.94 302 ASP A CA 1
ATOM 2291 C C . ASP A 1 302 ? 15.742 7.621 14.336 1 96.94 302 ASP A C 1
ATOM 2293 O O . ASP A 1 302 ? 16.453 7.484 13.344 1 96.94 302 ASP A O 1
ATOM 2297 N N . PRO A 1 303 ? 16.078 8.445 15.336 1 96.56 303 PRO A N 1
ATOM 2298 C CA . PRO A 1 303 ? 15.469 8.477 16.672 1 96.56 303 PRO A CA 1
ATOM 2299 C C . PRO A 1 303 ? 14.297 9.453 16.75 1 96.56 303 PRO A C 1
ATOM 2301 O O . PRO A 1 303 ? 13.602 9.5 17.781 1 96.56 303 PRO A O 1
ATOM 2304 N N . TRP A 1 304 ? 14.055 10.195 15.766 1 98.12 304 TRP A N 1
ATOM 2305 C CA . TRP A 1 304 ? 13.047 11.242 15.844 1 98.12 304 TRP A CA 1
ATOM 2306 C C . TRP A 1 304 ? 11.641 10.648 15.891 1 98.12 304 TRP A C 1
ATOM 2308 O O . TRP A 1 304 ? 10.781 11.125 16.641 1 98.12 304 TRP A O 1
ATOM 2318 N N . PHE A 1 305 ? 11.5 9.555 15.203 1 97.88 305 PHE A N 1
ATOM 2319 C CA . PHE A 1 305 ? 10.219 8.859 15.078 1 97.88 305 PHE A CA 1
ATOM 2320 C C . PHE A 1 305 ? 9.648 8.523 16.453 1 97.88 305 PHE A C 1
ATOM 2322 O O . PHE A 1 305 ? 8.484 8.828 16.734 1 97.88 305 PHE A O 1
ATOM 2329 N N . SER A 1 306 ? 10.406 7.898 17.281 1 97.25 306 SER A N 1
ATOM 2330 C CA . SER A 1 306 ? 9.945 7.492 18.609 1 97.25 306 SER A CA 1
ATOM 2331 C C . SER A 1 306 ? 9.555 8.703 19.453 1 97.25 306 SER A C 1
ATOM 2333 O O . SER A 1 306 ? 8.57 8.664 20.188 1 97.25 306 SER A O 1
ATOM 2335 N N . ARG A 1 307 ? 10.312 9.742 19.312 1 97.81 307 ARG A N 1
ATOM 2336 C CA . ARG A 1 307 ? 10.008 10.961 20.047 1 97.81 307 ARG A CA 1
ATOM 2337 C C . ARG A 1 307 ? 8.703 11.586 19.562 1 97.81 307 ARG A C 1
ATOM 2339 O O . ARG A 1 307 ? 7.93 12.117 20.359 1 97.81 307 ARG A O 1
ATOM 2346 N N . ILE A 1 308 ? 8.469 11.547 18.312 1 98.56 308 ILE A N 1
ATOM 2347 C CA . ILE A 1 308 ? 7.238 12.07 17.719 1 98.56 308 ILE A CA 1
ATOM 2348 C C . ILE A 1 308 ? 6.039 11.312 18.297 1 98.56 308 ILE A C 1
ATOM 2350 O O . ILE A 1 308 ? 5.031 11.914 18.656 1 98.56 308 ILE A O 1
ATOM 2354 N N . VAL A 1 309 ? 6.133 9.984 18.391 1 98.5 309 VAL A N 1
ATOM 2355 C CA . VAL A 1 309 ? 5.07 9.172 18.969 1 98.5 309 VAL A CA 1
ATOM 2356 C C . VAL A 1 309 ? 4.77 9.648 20.391 1 98.5 309 VAL A C 1
ATOM 2358 O O . VAL A 1 309 ? 3.605 9.82 20.766 1 98.5 309 VAL A O 1
ATOM 2361 N N . ASP A 1 310 ? 5.828 9.914 21.125 1 98.69 310 ASP A N 1
ATOM 2362 C CA . ASP A 1 310 ? 5.668 10.359 22.5 1 98.69 310 ASP A CA 1
ATOM 2363 C C . ASP A 1 310 ? 5 11.727 22.562 1 98.69 310 ASP A C 1
ATOM 2365 O O . ASP A 1 310 ? 4.125 11.961 23.406 1 98.69 310 ASP A O 1
ATOM 2369 N N . LEU A 1 311 ? 5.453 12.625 21.703 1 98.81 311 LEU A N 1
ATOM 2370 C CA . LEU A 1 311 ? 4.902 13.977 21.672 1 98.81 311 LEU A CA 1
ATOM 2371 C C . LEU A 1 311 ? 3.424 13.953 21.312 1 98.81 311 LEU A C 1
ATOM 2373 O O . LEU A 1 311 ? 2.611 14.641 21.938 1 98.81 311 LEU A O 1
ATOM 2377 N N . MET A 1 312 ? 3.059 13.156 20.344 1 98.88 312 MET A N 1
ATOM 2378 C CA . MET A 1 312 ? 1.665 13.039 19.922 1 98.88 312 MET A CA 1
ATOM 2379 C C . MET A 1 312 ? 0.811 12.445 21.031 1 98.88 312 MET A C 1
ATOM 2381 O O . MET A 1 312 ? -0.252 12.977 21.359 1 98.88 312 MET A O 1
ATOM 2385 N N . ASP A 1 313 ? 1.305 11.359 21.594 1 98.81 313 ASP A N 1
ATOM 2386 C CA . ASP A 1 313 ? 0.577 10.688 22.672 1 98.81 313 ASP A CA 1
ATOM 2387 C C . ASP A 1 313 ? 0.348 11.633 23.844 1 98.81 313 ASP A C 1
ATOM 2389 O O . ASP A 1 313 ? -0.758 11.703 24.391 1 98.81 313 ASP A O 1
ATOM 2393 N N . GLY A 1 314 ? 1.402 12.352 24.25 1 98.69 314 GLY A N 1
ATOM 2394 C CA . GLY A 1 314 ? 1.273 13.297 25.359 1 98.69 314 GLY A CA 1
ATOM 2395 C C . GLY A 1 314 ? 0.241 14.375 25.094 1 98.69 314 GLY A C 1
ATOM 2396 O O . GLY A 1 314 ? -0.613 14.641 25.938 1 98.69 314 GLY A O 1
ATOM 2397 N N . PHE A 1 315 ? 0.28 14.945 23.922 1 98.81 315 PHE A N 1
ATOM 2398 C CA . PHE A 1 315 ? -0.621 16.047 23.594 1 98.81 315 PHE A CA 1
ATOM 2399 C C . PHE A 1 315 ? -2.059 15.547 23.484 1 98.81 315 PHE A C 1
ATOM 2401 O O . PHE A 1 315 ? -2.98 16.188 24 1 98.81 315 PHE A O 1
ATOM 2408 N N . LEU A 1 316 ? -2.291 14.383 22.812 1 98.44 316 LEU A N 1
ATOM 2409 C CA . LEU A 1 316 ? -3.629 13.852 22.594 1 98.44 316 LEU A CA 1
ATOM 2410 C C . LEU A 1 316 ? -4.246 13.359 23.891 1 98.44 316 LEU A C 1
ATOM 2412 O O . LEU A 1 316 ? -5.473 13.352 24.047 1 98.44 316 LEU A O 1
ATOM 2416 N N . SER A 1 317 ? -3.367 12.922 24.828 1 97.25 317 SER A N 1
ATOM 2417 C CA . SER A 1 317 ? -3.873 12.5 26.125 1 97.25 317 SER A CA 1
ATOM 2418 C C . SER A 1 317 ? -4.473 13.68 26.891 1 97.25 317 SER A C 1
ATOM 2420 O O . SER A 1 317 ? -5.395 13.5 27.688 1 97.25 317 SER A O 1
ATOM 2422 N N . GLU A 1 318 ? -3.963 14.875 26.594 1 96.19 318 GLU A N 1
ATOM 2423 C CA . GLU A 1 318 ? -4.402 16.094 27.266 1 96.19 318 GLU A CA 1
ATOM 2424 C C . GLU A 1 318 ? -5.621 16.703 26.578 1 96.19 318 GLU A C 1
ATOM 2426 O O . GLU A 1 318 ? -6.328 17.516 27.172 1 96.19 318 GLU A O 1
ATOM 2431 N N . HIS A 1 319 ? -5.77 16.344 25.359 1 94.19 319 HIS A N 1
ATOM 2432 C CA . HIS A 1 319 ? -6.777 17.016 24.547 1 94.19 319 HIS A CA 1
ATOM 2433 C C . HIS A 1 319 ? -7.652 16.016 23.797 1 94.19 319 HIS A C 1
ATOM 2435 O O . HIS A 1 319 ? -7.18 14.945 23.406 1 94.19 319 HIS A O 1
ATOM 2441 N N . MET B 1 1 ? 59.719 39.156 5.07 1 27.55 1 MET B N 1
ATOM 2442 C CA . MET B 1 1 ? 58.625 39.188 4.117 1 27.55 1 MET B CA 1
ATOM 2443 C C . MET B 1 1 ? 57.594 38.094 4.438 1 27.55 1 MET B C 1
ATOM 2445 O O . MET B 1 1 ? 57.906 36.906 4.301 1 27.55 1 MET B O 1
ATOM 2449 N N . ARG B 1 2 ? 56.844 38.312 5.512 1 31.28 2 ARG B N 1
ATOM 2450 C CA . ARG B 1 2 ? 55.812 37.562 6.215 1 31.28 2 ARG B CA 1
ATOM 2451 C C . ARG B 1 2 ? 54.656 37.188 5.285 1 31.28 2 ARG B C 1
ATOM 2453 O O . ARG B 1 2 ? 54.031 38.094 4.727 1 31.28 2 ARG B O 1
ATOM 2460 N N . LEU B 1 3 ? 54.781 36.062 4.605 1 32.41 3 LEU B N 1
ATOM 2461 C CA . LEU B 1 3 ? 53.875 35.5 3.613 1 32.41 3 LEU B CA 1
ATOM 2462 C C . LEU B 1 3 ? 52.438 35.438 4.168 1 32.41 3 LEU B C 1
ATOM 2464 O O . LEU B 1 3 ? 52.25 35 5.301 1 32.41 3 LEU B O 1
ATOM 2468 N N . LEU B 1 4 ? 51.625 36.375 3.727 1 38.91 4 LEU B N 1
ATOM 2469 C CA . LEU B 1 4 ? 50.188 36.438 4.074 1 38.91 4 LEU B CA 1
ATOM 2470 C C . LEU B 1 4 ? 49.5 35.094 3.846 1 38.91 4 LEU B C 1
ATOM 2472 O O . LEU B 1 4 ? 49.75 34.438 2.838 1 38.91 4 LEU B O 1
ATOM 2476 N N . PRO B 1 5 ? 48.938 34.562 4.898 1 37.69 5 PRO B N 1
ATOM 2477 C CA . PRO B 1 5 ? 48.281 33.25 4.863 1 37.69 5 PRO B CA 1
ATOM 2478 C C . PRO B 1 5 ? 47.156 33.188 3.844 1 37.69 5 PRO B C 1
ATOM 2480 O O . PRO B 1 5 ? 46.469 34.188 3.611 1 37.69 5 PRO B O 1
ATOM 2483 N N . ALA B 1 6 ? 47.281 32.344 2.766 1 42.47 6 ALA B N 1
ATOM 2484 C CA . ALA B 1 6 ? 46.281 32.031 1.745 1 42.47 6 ALA B CA 1
ATOM 2485 C C . ALA B 1 6 ? 44.938 31.672 2.379 1 42.47 6 ALA B C 1
ATOM 2487 O O . ALA B 1 6 ? 44.875 30.734 3.18 1 42.47 6 ALA B O 1
ATOM 2488 N N . LEU B 1 7 ? 44 32.625 2.521 1 33.03 7 LEU B N 1
ATOM 2489 C CA . LEU B 1 7 ? 42.625 32.438 2.934 1 33.03 7 LEU B CA 1
ATOM 2490 C C . LEU B 1 7 ? 41.938 31.375 2.047 1 33.03 7 LEU B C 1
ATOM 2492 O O . LEU B 1 7 ? 41.812 31.578 0.838 1 33.03 7 LEU B O 1
ATOM 2496 N N . THR B 1 8 ? 42.094 30.125 2.344 1 35.28 8 THR B N 1
ATOM 2497 C CA . THR B 1 8 ? 41.344 29.125 1.621 1 35.28 8 THR B CA 1
ATOM 2498 C C . THR B 1 8 ? 39.844 29.359 1.801 1 35.28 8 THR B C 1
ATOM 2500 O O . THR B 1 8 ? 39.312 29.297 2.92 1 35.28 8 THR B O 1
ATOM 2503 N N . VAL B 1 9 ? 39.156 30.125 0.951 1 35.62 9 VAL B N 1
ATOM 2504 C CA . VAL B 1 9 ? 37.719 30.266 0.867 1 35.62 9 VAL B CA 1
ATOM 2505 C C . VAL B 1 9 ? 37.062 28.891 0.693 1 35.62 9 VAL B C 1
ATOM 2507 O O . VAL B 1 9 ? 37.344 28.188 -0.279 1 35.62 9 VAL B O 1
ATOM 2510 N N . ALA B 1 10 ? 36.625 28.312 1.802 1 34.62 10 ALA B N 1
ATOM 2511 C CA . ALA B 1 10 ? 35.75 27.141 1.724 1 34.62 10 ALA B CA 1
ATOM 2512 C C . ALA B 1 10 ? 34.5 27.469 0.908 1 34.62 10 ALA B C 1
ATOM 2514 O O . ALA B 1 10 ? 33.688 28.266 1.323 1 34.62 10 ALA B O 1
ATOM 2515 N N . VAL B 1 11 ? 34.562 27.406 -0.367 1 31.36 11 VAL B N 1
ATOM 2516 C CA . VAL B 1 11 ? 33.344 27.422 -1.14 1 31.36 11 VAL B CA 1
ATOM 2517 C C . VAL B 1 11 ? 32.375 26.344 -0.637 1 31.36 11 VAL B C 1
ATOM 2519 O O . VAL B 1 11 ? 32.719 25.156 -0.683 1 31.36 11 VAL B O 1
ATOM 2522 N N . LEU B 1 12 ? 31.578 26.656 0.317 1 33.75 12 LEU B N 1
ATOM 2523 C CA . LEU B 1 12 ? 30.406 25.844 0.654 1 33.75 12 LEU B CA 1
ATOM 2524 C C . LEU B 1 12 ? 29.656 25.438 -0.602 1 33.75 12 LEU B C 1
ATOM 2526 O O . LEU B 1 12 ? 29.156 26.297 -1.338 1 33.75 12 LEU B O 1
ATOM 2530 N N . GLY B 1 13 ? 30.062 24.359 -1.215 1 30.67 13 GLY B N 1
ATOM 2531 C CA . GLY B 1 13 ? 29.266 23.734 -2.266 1 30.67 13 GLY B CA 1
ATOM 2532 C C . GLY B 1 13 ? 27.781 23.734 -1.971 1 30.67 13 GLY B C 1
ATOM 2533 O O . GLY B 1 13 ? 27.328 23.062 -1.044 1 30.67 13 GLY B O 1
ATOM 2534 N N . LEU B 1 14 ? 27.109 24.875 -2.168 1 33.28 14 LEU B N 1
ATOM 2535 C CA . LEU B 1 14 ? 25.656 24.828 -2.305 1 33.28 14 LEU B CA 1
ATOM 2536 C C . LEU B 1 14 ? 25.234 23.703 -3.238 1 33.28 14 LEU B C 1
ATOM 2538 O O . LEU B 1 14 ? 25.453 23.781 -4.449 1 33.28 14 LEU B O 1
ATOM 2542 N N . GLY B 1 15 ? 25.469 22.5 -2.818 1 32.03 15 GLY B N 1
ATOM 2543 C CA . GLY B 1 15 ? 24.812 21.484 -3.627 1 32.03 15 GLY B CA 1
ATOM 2544 C C . GLY B 1 15 ? 23.453 21.922 -4.129 1 32.03 15 GLY B C 1
ATOM 2545 O O . GLY B 1 15 ? 22.531 22.141 -3.334 1 32.03 15 GLY B O 1
ATOM 2546 N N . LEU B 1 16 ? 23.438 22.641 -5.211 1 32.62 16 LEU B N 1
ATOM 2547 C CA . LEU B 1 16 ? 22.219 22.844 -5.977 1 32.62 16 LEU B CA 1
ATOM 2548 C C . LEU B 1 16 ? 21.375 21.578 -6.012 1 32.62 16 LEU B C 1
ATOM 2550 O O . LEU B 1 16 ? 21.844 20.531 -6.484 1 32.62 16 LEU B O 1
ATOM 2554 N N . LEU B 1 17 ? 20.547 21.406 -5.09 1 35.06 17 LEU B N 1
ATOM 2555 C CA . LEU B 1 17 ? 19.516 20.406 -5.32 1 35.06 17 LEU B CA 1
ATOM 2556 C C . LEU B 1 17 ? 19 20.484 -6.754 1 35.06 17 LEU B C 1
ATOM 2558 O O . LEU B 1 17 ? 18.438 21.5 -7.168 1 35.06 17 LEU B O 1
ATOM 2562 N N . THR B 1 18 ? 19.781 20.016 -7.699 1 34.38 18 THR B N 1
ATOM 2563 C CA . THR B 1 18 ? 19.203 19.797 -9.016 1 34.38 18 THR B CA 1
ATOM 2564 C C . THR B 1 18 ? 17.703 19.484 -8.906 1 34.38 18 THR B C 1
ATOM 2566 O O . THR B 1 18 ? 17.297 18.688 -8.055 1 34.38 18 THR B O 1
ATOM 2569 N N . PRO B 1 19 ? 16.922 20.391 -9.469 1 36.25 19 PRO B N 1
ATOM 2570 C CA . PRO B 1 19 ? 15.508 19.984 -9.484 1 36.25 19 PRO B CA 1
ATOM 2571 C C . PRO B 1 19 ? 15.312 18.531 -9.867 1 36.25 19 PRO B C 1
ATOM 2573 O O . PRO B 1 19 ? 15.945 18.031 -10.805 1 36.25 19 PRO B O 1
ATOM 2576 N N . ALA B 1 20 ? 15.086 17.703 -9.086 1 39.75 20 ALA B N 1
ATOM 2577 C CA . ALA B 1 20 ? 14.664 16.359 -9.477 1 39.75 20 ALA B CA 1
ATOM 2578 C C . ALA B 1 20 ? 13.844 16.406 -10.766 1 39.75 20 ALA B C 1
ATOM 2580 O O . ALA B 1 20 ? 12.828 17.094 -10.844 1 39.75 20 ALA B O 1
ATOM 2581 N N . LEU B 1 21 ? 14.398 16.281 -11.961 1 40.94 21 LEU B N 1
ATOM 2582 C CA . LEU B 1 21 ? 13.633 15.984 -13.164 1 40.94 21 LEU B CA 1
ATOM 2583 C C . LEU B 1 21 ? 12.312 15.305 -12.812 1 40.94 21 LEU B C 1
ATOM 2585 O O . LEU B 1 21 ? 12.273 14.43 -11.953 1 40.94 21 LEU B O 1
ATOM 2589 N N . ALA B 1 22 ? 11.203 16.031 -13.016 1 48.5 22 ALA B N 1
ATOM 2590 C CA . ALA B 1 22 ? 9.883 15.445 -12.82 1 48.5 22 ALA B CA 1
ATOM 2591 C C . ALA B 1 22 ? 9.883 13.961 -13.18 1 48.5 22 ALA B C 1
ATOM 2593 O O . ALA B 1 22 ? 10.164 13.602 -14.328 1 48.5 22 ALA B O 1
ATOM 2594 N N . ALA B 1 23 ? 10.18 13.078 -12.305 1 61.09 23 ALA B N 1
ATOM 2595 C CA . ALA B 1 23 ? 10.055 11.641 -12.555 1 61.09 23 ALA B CA 1
ATOM 2596 C C . ALA B 1 23 ? 8.797 11.344 -13.359 1 61.09 23 ALA B C 1
ATOM 2598 O O . ALA B 1 23 ? 7.785 12.039 -13.242 1 61.09 23 ALA B O 1
ATOM 2599 N N . ASP B 1 24 ? 8.898 10.57 -14.406 1 82.12 24 ASP B N 1
ATOM 2600 C CA . ASP B 1 24 ? 7.77 10.109 -15.219 1 82.12 24 ASP B CA 1
ATOM 2601 C C . ASP B 1 24 ? 6.66 9.531 -14.344 1 82.12 24 ASP B C 1
ATOM 2603 O O . ASP B 1 24 ? 6.934 8.82 -13.375 1 82.12 24 ASP B O 1
ATOM 2607 N N . LEU B 1 25 ? 5.516 10.016 -14.523 1 93.62 25 LEU B N 1
ATOM 2608 C CA . LEU B 1 25 ? 4.34 9.508 -13.82 1 93.62 25 LEU B CA 1
ATOM 2609 C C . LEU B 1 25 ? 4.062 8.062 -14.203 1 93.62 25 LEU B C 1
ATOM 2611 O O . LEU B 1 25 ? 4.203 7.688 -15.367 1 93.62 25 LEU B O 1
ATOM 2615 N N . ILE B 1 26 ? 3.84 7.246 -13.242 1 95.56 26 ILE B N 1
ATOM 2616 C CA . ILE B 1 26 ? 3.516 5.836 -13.422 1 95.56 26 ILE B CA 1
ATOM 2617 C C . ILE B 1 26 ? 2.016 5.68 -13.656 1 95.56 26 ILE B C 1
ATOM 2619 O O . ILE B 1 26 ? 1.202 6.109 -12.836 1 95.56 26 ILE B O 1
ATOM 2623 N N . PRO B 1 27 ? 1.644 5.066 -14.742 1 96.38 27 PRO B N 1
ATOM 2624 C CA . PRO B 1 27 ? 0.219 4.793 -14.938 1 96.38 27 PRO B CA 1
ATOM 2625 C C . PRO B 1 27 ? -0.276 3.611 -14.109 1 96.38 27 PRO B C 1
ATOM 2627 O O . PRO B 1 27 ? 0.312 2.527 -14.156 1 96.38 27 PRO B O 1
ATOM 2630 N N . VAL B 1 28 ? -1.337 3.809 -13.312 1 95.62 28 VAL B N 1
ATOM 2631 C CA . VAL B 1 28 ? -1.848 2.766 -12.43 1 95.62 28 VAL B CA 1
ATOM 2632 C C . VAL B 1 28 ? -3.307 2.471 -12.766 1 95.62 28 VAL B C 1
ATOM 2634 O O . VAL B 1 28 ? -4.121 3.389 -12.883 1 95.62 28 VAL B O 1
ATOM 2637 N N . ASP B 1 29 ? -3.561 1.186 -13.047 1 95.5 29 ASP B N 1
ATOM 2638 C CA . ASP B 1 29 ? -4.93 0.696 -13.188 1 95.5 29 ASP B CA 1
ATOM 2639 C C . ASP B 1 29 ? -5.484 0.223 -11.844 1 95.5 29 ASP B C 1
ATOM 2641 O O . ASP B 1 29 ? -4.992 -0.753 -11.273 1 95.5 29 ASP B O 1
ATOM 2645 N N . ASP B 1 30 ? -6.496 0.881 -11.344 1 92.38 30 ASP B N 1
ATOM 2646 C CA . ASP B 1 30 ? -7.051 0.521 -10.039 1 92.38 30 ASP B CA 1
ATOM 2647 C C . ASP B 1 30 ? -8.445 -0.081 -10.188 1 92.38 30 ASP B C 1
ATOM 2649 O O . ASP B 1 30 ? -9.305 0.102 -9.32 1 92.38 30 ASP B O 1
ATOM 2653 N N . SER B 1 31 ? -8.656 -0.768 -11.258 1 91.81 31 SER B N 1
ATOM 2654 C CA . SER B 1 31 ? -9.977 -1.344 -11.516 1 91.81 31 SER B CA 1
ATOM 2655 C C . SER B 1 31 ? -10.172 -2.643 -10.742 1 91.81 31 SER B C 1
ATOM 2657 O O . SER B 1 31 ? -11.297 -3.135 -10.617 1 91.81 31 SER B O 1
ATOM 2659 N N . TYR B 1 32 ? -9.102 -3.27 -10.273 1 94.5 32 TYR B N 1
ATOM 2660 C CA . TYR B 1 32 ? -9.172 -4.449 -9.422 1 94.5 32 TYR B CA 1
ATOM 2661 C C . TYR B 1 32 ? -8.734 -4.121 -8 1 94.5 32 TYR B C 1
ATOM 2663 O O . TYR B 1 32 ? -7.539 -3.967 -7.73 1 94.5 32 TYR B O 1
ATOM 2671 N N . THR B 1 33 ? -9.664 -3.982 -7.09 1 94.5 33 THR B N 1
ATOM 2672 C CA . THR B 1 33 ? -9.406 -3.773 -5.672 1 94.5 33 THR B CA 1
ATOM 2673 C C . THR B 1 33 ? -10.203 -4.762 -4.824 1 94.5 33 THR B C 1
ATOM 2675 O O . THR B 1 33 ? -11.195 -5.324 -5.285 1 94.5 33 THR B O 1
ATOM 2678 N N . VAL B 1 34 ? -9.734 -4.977 -3.621 1 96.31 34 VAL B N 1
ATOM 2679 C CA . VAL B 1 34 ? -10.414 -5.902 -2.721 1 96.31 34 VAL B CA 1
ATOM 2680 C C . VAL B 1 34 ? -11.82 -5.391 -2.414 1 96.31 34 VAL B C 1
ATOM 2682 O O . VAL B 1 34 ? -12.773 -6.168 -2.373 1 96.31 34 VAL B O 1
ATOM 2685 N N . SER B 1 35 ? -11.961 -4.078 -2.295 1 95.19 35 SER B N 1
ATOM 2686 C CA . SER B 1 35 ? -13.25 -3.465 -1.99 1 95.19 35 SER B CA 1
ATOM 2687 C C . SER B 1 35 ? -14.242 -3.676 -3.129 1 95.19 35 SER B C 1
ATOM 2689 O O . SER B 1 35 ? -15.398 -4.039 -2.893 1 95.19 35 SER B O 1
ATOM 2691 N N . GLN B 1 36 ? -13.789 -3.443 -4.332 1 93.75 36 GLN B N 1
ATOM 2692 C CA . GLN B 1 36 ? -14.656 -3.635 -5.488 1 93.75 36 GLN B CA 1
ATOM 2693 C C . GLN B 1 36 ? -15.117 -5.086 -5.598 1 93.75 36 GLN B C 1
ATOM 2695 O O . GLN B 1 36 ? -16.266 -5.352 -5.938 1 93.75 36 GLN B O 1
ATOM 2700 N N . ARG B 1 37 ? -14.195 -5.996 -5.289 1 96 37 ARG B N 1
ATOM 2701 C CA . ARG B 1 37 ? -14.531 -7.414 -5.375 1 96 37 ARG B CA 1
ATOM 2702 C C . ARG B 1 37 ? -15.5 -7.816 -4.27 1 96 37 ARG B C 1
ATOM 2704 O O . ARG B 1 37 ? -16.422 -8.594 -4.5 1 96 37 ARG B O 1
ATOM 2711 N N . PHE B 1 38 ? -15.367 -7.246 -3.076 1 96.69 38 PHE B N 1
ATOM 2712 C CA . PHE B 1 38 ? -16.297 -7.539 -1.989 1 96.69 38 PHE B CA 1
ATOM 2713 C C . PHE B 1 38 ? -17.703 -7.086 -2.346 1 96.69 38 PHE B C 1
ATOM 2715 O O . PHE B 1 38 ? -18.672 -7.828 -2.139 1 96.69 38 PHE B O 1
ATOM 2722 N N . GLU B 1 39 ? -17.75 -5.906 -2.906 1 93.38 39 GLU B N 1
ATOM 2723 C CA . GLU B 1 39 ? -19.047 -5.352 -3.273 1 93.38 39 GLU B CA 1
ATOM 2724 C C . GLU B 1 39 ? -19.734 -6.215 -4.332 1 93.38 39 GLU B C 1
ATOM 2726 O O . GLU B 1 39 ? -20.969 -6.359 -4.32 1 93.38 39 GLU B O 1
ATOM 2731 N N . ARG B 1 40 ? -18.953 -6.77 -5.203 1 93.19 40 ARG B N 1
ATOM 2732 C CA . ARG B 1 40 ? -19.5 -7.621 -6.258 1 93.19 40 ARG B CA 1
ATOM 2733 C C . ARG B 1 40 ? -19.969 -8.961 -5.695 1 93.19 40 ARG B C 1
ATOM 2735 O O . ARG B 1 40 ? -20.984 -9.492 -6.133 1 93.19 40 ARG B O 1
ATOM 2742 N N . TYR B 1 41 ? -19.234 -9.477 -4.68 1 96.81 41 TYR B N 1
ATOM 2743 C CA . TYR B 1 41 ? -19.453 -10.844 -4.227 1 96.81 41 TYR B CA 1
ATOM 2744 C C . TYR B 1 41 ? -20.453 -10.891 -3.074 1 96.81 41 TYR B C 1
ATOM 2746 O O . TYR B 1 41 ? -21.094 -11.914 -2.836 1 96.81 41 TYR B O 1
ATOM 2754 N N . LYS B 1 42 ? -20.609 -9.805 -2.33 1 95 42 LYS B N 1
ATOM 2755 C CA . LYS B 1 42 ? -21.312 -9.836 -1.053 1 95 42 LYS B CA 1
ATOM 2756 C C . LYS B 1 42 ? -22.766 -10.281 -1.237 1 95 42 LYS B C 1
ATOM 2758 O O . LYS B 1 42 ? -23.328 -10.922 -0.358 1 95 42 LYS B O 1
ATOM 2763 N N . ASP B 1 43 ? -23.406 -10.008 -2.402 1 95.19 43 ASP B N 1
ATOM 2764 C CA . ASP B 1 43 ? -24.797 -10.383 -2.623 1 95.19 43 ASP B CA 1
ATOM 2765 C C . ASP B 1 43 ? -24.906 -11.773 -3.234 1 95.19 43 ASP B C 1
ATOM 2767 O O . ASP B 1 43 ? -25.984 -12.383 -3.229 1 95.19 43 ASP B O 1
ATOM 2771 N N . GLN B 1 44 ? -23.828 -12.328 -3.787 1 95.75 44 GLN B N 1
ATOM 2772 C CA . GLN B 1 44 ? -23.828 -13.609 -4.48 1 95.75 44 GLN B CA 1
ATOM 2773 C C . GLN B 1 44 ? -23.438 -14.742 -3.533 1 95.75 44 GLN B C 1
ATOM 2775 O O . GLN B 1 44 ? -23.859 -15.891 -3.727 1 95.75 44 GLN B O 1
ATOM 2780 N N . TYR B 1 45 ? -22.625 -14.398 -2.531 1 96.25 45 TYR B N 1
ATOM 2781 C CA . TYR B 1 45 ? -22.125 -15.414 -1.619 1 96.25 45 TYR B CA 1
ATOM 2782 C C . TYR B 1 45 ? -22.453 -15.062 -0.173 1 96.25 45 TYR B C 1
ATOM 2784 O O . TYR B 1 45 ? -21.719 -14.32 0.481 1 96.25 45 TYR B O 1
ATOM 2792 N N . ALA B 1 46 ? -23.531 -15.703 0.306 1 92.12 46 ALA B N 1
ATOM 2793 C CA . ALA B 1 46 ? -23.969 -15.453 1.676 1 92.12 46 ALA B CA 1
ATOM 2794 C C . ALA B 1 46 ? -22.891 -15.844 2.68 1 92.12 46 ALA B C 1
ATOM 2796 O O . ALA B 1 46 ? -22.266 -16.906 2.559 1 92.12 46 ALA B O 1
ATOM 2797 N N . GLY B 1 47 ? -22.609 -14.961 3.59 1 93.25 47 GLY B N 1
ATOM 2798 C CA . GLY B 1 47 ? -21.656 -15.281 4.641 1 93.25 47 GLY B CA 1
ATOM 2799 C C . GLY B 1 47 ? -20.234 -14.859 4.309 1 93.25 47 GLY B C 1
ATOM 2800 O O . GLY B 1 47 ? -19.328 -15.055 5.109 1 93.25 47 GLY B O 1
ATOM 2801 N N . ILE B 1 48 ? -20.078 -14.258 3.156 1 95.56 48 ILE B N 1
ATOM 2802 C CA . ILE B 1 48 ? -18.75 -13.781 2.76 1 95.56 48 ILE B CA 1
ATOM 2803 C C . ILE B 1 48 ? -18.25 -12.758 3.77 1 95.56 48 ILE B C 1
ATOM 2805 O O . ILE B 1 48 ? -19.016 -11.938 4.273 1 95.56 48 ILE B O 1
ATOM 2809 N N . GLY B 1 49 ? -16.984 -12.883 4.223 1 96.06 49 GLY B N 1
ATOM 2810 C CA . GLY B 1 49 ? -16.359 -11.961 5.152 1 96.06 49 GLY B CA 1
ATOM 2811 C C . GLY B 1 49 ? -15.031 -11.414 4.652 1 96.06 49 GLY B C 1
ATOM 2812 O O . GLY B 1 49 ? -14.25 -12.141 4.043 1 96.06 49 GLY B O 1
ATOM 2813 N N . TRP B 1 50 ? -14.836 -10.141 4.91 1 92.88 50 TRP B N 1
ATOM 2814 C CA . TRP B 1 50 ? -13.562 -9.492 4.621 1 92.88 50 TRP B CA 1
ATOM 2815 C C . TRP B 1 50 ? -12.578 -9.688 5.773 1 92.88 50 TRP B C 1
ATOM 2817 O O . TRP B 1 50 ? -12.758 -9.117 6.852 1 92.88 50 TRP B O 1
ATOM 2827 N N . PRO B 1 51 ? -11.523 -10.406 5.523 1 88.56 51 PRO B N 1
ATOM 2828 C CA . PRO B 1 51 ? -10.617 -10.719 6.633 1 88.56 51 PRO B CA 1
ATOM 2829 C C . PRO B 1 51 ? -9.984 -9.469 7.25 1 88.56 51 PRO B C 1
ATOM 2831 O O . PRO B 1 51 ? -9.734 -8.492 6.543 1 88.56 51 PRO B O 1
ATOM 2834 N N . VAL B 1 52 ? -9.773 -9.562 8.555 1 89.56 52 VAL B N 1
ATOM 2835 C CA . VAL B 1 52 ? -9.055 -8.562 9.344 1 89.56 52 VAL B CA 1
ATOM 2836 C C . VAL B 1 52 ? -7.688 -9.109 9.75 1 89.56 52 VAL B C 1
ATOM 2838 O O . VAL B 1 52 ? -7.578 -10.258 10.195 1 89.56 52 VAL B O 1
ATOM 2841 N N . ALA B 1 53 ? -6.691 -8.242 9.492 1 91.12 53 ALA B N 1
ATOM 2842 C CA . ALA B 1 53 ? -5.367 -8.664 9.938 1 91.12 53 ALA B CA 1
ATOM 2843 C C . ALA B 1 53 ? -5.227 -8.5 11.453 1 91.12 53 ALA B C 1
ATOM 2845 O O . ALA B 1 53 ? -5.145 -7.379 11.961 1 91.12 53 ALA B O 1
ATOM 2846 N N . GLU B 1 54 ? -5.277 -9.586 12.109 1 92 54 GLU B N 1
ATOM 2847 C CA . GLU B 1 54 ? -5.039 -9.617 13.555 1 92 54 GLU B CA 1
ATOM 2848 C C . GLU B 1 54 ? -3.666 -10.203 13.875 1 92 54 GLU B C 1
ATOM 2850 O O . GLU B 1 54 ? -3.4 -11.375 13.578 1 92 54 GLU B O 1
ATOM 2855 N N . PHE B 1 55 ? -2.861 -9.414 14.484 1 91.06 55 PHE B N 1
ATOM 2856 C CA . PHE B 1 55 ? -1.453 -9.773 14.617 1 91.06 55 PHE B CA 1
ATOM 2857 C C . PHE B 1 55 ? -1.189 -10.445 15.961 1 91.06 55 PHE B C 1
ATOM 2859 O O . PHE B 1 55 ? -1.938 -10.25 16.922 1 91.06 55 PHE B O 1
ATOM 2866 N N . GLN B 1 56 ? -0.139 -11.242 15.992 1 89 56 GLN B N 1
ATOM 2867 C CA . GLN B 1 56 ? 0.365 -11.836 17.219 1 89 56 GLN B CA 1
ATOM 2868 C C . GLN B 1 56 ? 1.462 -10.977 17.844 1 89 56 GLN B C 1
ATOM 2870 O O . GLN B 1 56 ? 2.084 -10.164 17.156 1 89 56 GLN B O 1
ATOM 2875 N N . SER B 1 57 ? 1.609 -11.211 19.094 1 86.94 57 SER B N 1
ATOM 2876 C CA . SER B 1 57 ? 2.633 -10.43 19.781 1 86.94 57 SER B CA 1
ATOM 2877 C C . SER B 1 57 ? 4.016 -10.688 19.188 1 86.94 57 SER B C 1
ATOM 2879 O O . SER B 1 57 ? 4.418 -11.836 19.016 1 86.94 57 SER B O 1
ATOM 2881 N N . GLY B 1 58 ? 4.586 -9.625 18.812 1 87.31 58 GLY B N 1
ATOM 2882 C CA . GLY B 1 58 ? 5.961 -9.734 18.359 1 87.31 58 GLY B CA 1
ATOM 2883 C C . GLY B 1 58 ? 6.082 -9.914 16.859 1 87.31 58 GLY B C 1
ATOM 2884 O O . GLY B 1 58 ? 7.188 -9.898 16.312 1 87.31 58 GLY B O 1
ATOM 2885 N N . GLN B 1 59 ? 4.992 -10.117 16.172 1 91.75 59 GLN B N 1
ATOM 2886 C CA . GLN B 1 59 ? 5.039 -10.148 14.711 1 91.75 59 GLN B CA 1
ATOM 2887 C C . GLN B 1 59 ? 5.539 -8.828 14.141 1 91.75 59 GLN B C 1
ATOM 2889 O O . GLN B 1 59 ? 5.168 -7.758 14.633 1 91.75 59 GLN B O 1
ATOM 2894 N N . LYS B 1 60 ? 6.418 -8.969 13.164 1 95.5 60 LYS B N 1
ATOM 2895 C CA . LYS B 1 60 ? 7.008 -7.77 12.578 1 95.5 6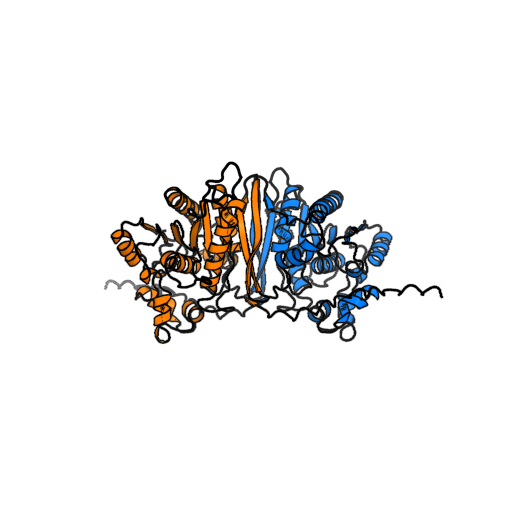0 LYS B CA 1
ATOM 2896 C C . LYS B 1 60 ? 6.715 -7.688 11.086 1 95.5 60 LYS B C 1
ATOM 2898 O O . LYS B 1 60 ? 6.629 -8.711 10.406 1 95.5 60 LYS B O 1
ATOM 2903 N N . VAL B 1 61 ? 6.531 -6.52 10.633 1 97.19 61 VAL B N 1
ATOM 2904 C CA . VAL B 1 61 ? 6.41 -6.266 9.203 1 97.19 61 VAL B CA 1
ATOM 2905 C C . VAL B 1 61 ? 7.367 -5.148 8.797 1 97.19 61 VAL B C 1
ATOM 2907 O O . VAL B 1 61 ? 7.422 -4.102 9.445 1 97.19 61 VAL B O 1
ATOM 2910 N N . LEU B 1 62 ? 8.219 -5.391 7.848 1 97.12 62 LEU B N 1
ATOM 2911 C CA . LEU B 1 62 ? 9.023 -4.383 7.164 1 97.12 62 LEU B CA 1
ATOM 2912 C C . LEU B 1 62 ? 8.352 -3.934 5.871 1 97.12 62 LEU B C 1
ATOM 2914 O O . LEU B 1 62 ? 8.336 -4.672 4.883 1 97.12 62 LEU B O 1
ATOM 2918 N N . PHE B 1 63 ? 7.832 -2.729 5.898 1 95.94 63 PHE B N 1
ATOM 2919 C CA . PHE B 1 63 ? 7.098 -2.23 4.742 1 95.94 63 PHE B CA 1
ATOM 2920 C C . PHE B 1 63 ? 8.031 -1.506 3.781 1 95.94 63 PHE B C 1
ATOM 2922 O O . PHE B 1 63 ? 8.945 -0.799 4.207 1 95.94 63 PHE B O 1
ATOM 2929 N N . ASP B 1 64 ? 7.832 -1.719 2.469 1 96.06 64 ASP B N 1
ATOM 2930 C CA . ASP B 1 64 ? 8.328 -0.898 1.37 1 96.06 64 ASP B CA 1
ATOM 2931 C C . ASP B 1 64 ? 9.859 -0.901 1.333 1 96.06 64 ASP B C 1
ATOM 2933 O O . ASP B 1 64 ? 10.477 0.14 1.114 1 96.06 64 ASP B O 1
ATOM 2937 N N . ARG B 1 65 ? 10.438 -2.029 1.58 1 96.81 65 ARG B N 1
ATOM 2938 C CA . ARG B 1 65 ? 11.883 -2.156 1.377 1 96.81 65 ARG B CA 1
ATOM 2939 C C . ARG B 1 65 ? 12.219 -2.262 -0.106 1 96.81 65 ARG B C 1
ATOM 2941 O O . ARG B 1 65 ? 11.508 -2.932 -0.862 1 96.81 65 ARG B O 1
ATOM 2948 N N . ARG B 1 66 ? 13.234 -1.633 -0.549 1 97 66 ARG B N 1
ATOM 2949 C CA . ARG B 1 66 ? 13.609 -1.632 -1.959 1 97 66 ARG B CA 1
ATOM 2950 C C . ARG B 1 66 ? 14.344 -2.914 -2.33 1 97 66 ARG B C 1
ATOM 2952 O O . ARG B 1 66 ? 15.352 -3.264 -1.702 1 97 66 ARG B O 1
ATOM 2959 N N . TYR B 1 67 ? 13.859 -3.611 -3.359 1 98.12 67 TYR B N 1
ATOM 2960 C CA . TYR B 1 67 ? 14.594 -4.793 -3.799 1 98.12 67 TYR B CA 1
ATOM 2961 C C . TYR B 1 67 ? 15.18 -4.582 -5.188 1 98.12 67 TYR B C 1
ATOM 2963 O O . TYR B 1 67 ? 16.031 -5.359 -5.629 1 98.12 67 TYR B O 1
ATOM 2971 N N . LYS B 1 68 ? 14.711 -3.492 -5.902 1 97.5 68 LYS B N 1
ATOM 2972 C CA . LYS B 1 68 ? 15.172 -3.25 -7.27 1 97.5 68 LYS B CA 1
ATOM 2973 C C . LYS B 1 68 ? 15.047 -1.773 -7.633 1 97.5 68 LYS B C 1
ATOM 2975 O O . LYS B 1 68 ? 14.141 -1.085 -7.164 1 97.5 68 LYS B O 1
ATOM 2980 N N . SER B 1 69 ? 15.977 -1.271 -8.398 1 95 69 SER B N 1
ATOM 2981 C CA . SER B 1 69 ? 15.93 0.065 -8.984 1 95 69 SER B CA 1
ATOM 2982 C C . SER B 1 69 ? 16.094 0.011 -10.5 1 95 69 SER B C 1
ATOM 2984 O O . SER B 1 69 ? 16.969 -0.682 -11.008 1 95 69 SER B O 1
ATOM 2986 N N . ILE B 1 70 ? 15.219 0.655 -11.188 1 93.56 70 ILE B N 1
ATOM 2987 C CA . ILE B 1 70 ? 15.273 0.815 -12.641 1 93.56 70 ILE B CA 1
ATOM 2988 C C . ILE B 1 70 ? 15.273 2.301 -12.992 1 93.56 70 ILE B C 1
ATOM 2990 O O . ILE B 1 70 ? 14.219 2.914 -13.125 1 93.56 70 ILE B O 1
ATOM 2994 N N . GLY B 1 71 ? 16.484 2.816 -13.188 1 88.62 71 GLY B N 1
ATOM 2995 C CA . GLY B 1 71 ? 16.578 4.266 -13.289 1 88.62 71 GLY B CA 1
ATOM 2996 C C . GLY B 1 71 ? 16.078 4.98 -12.047 1 88.62 71 GLY B C 1
ATOM 2997 O O . GLY B 1 71 ? 16.531 4.699 -10.938 1 88.62 71 GLY B O 1
ATOM 2998 N N . GLY B 1 72 ? 15.141 5.77 -12.148 1 87.31 72 GLY B N 1
ATOM 2999 C CA . GLY B 1 72 ? 14.562 6.488 -11.023 1 87.31 72 GLY B CA 1
ATOM 3000 C C . GLY B 1 72 ? 13.391 5.762 -10.391 1 87.31 72 GLY B C 1
ATOM 3001 O O . GLY B 1 72 ? 12.867 6.188 -9.359 1 87.31 72 GLY B O 1
ATOM 3002 N N . ARG B 1 73 ? 13.047 4.605 -10.961 1 93.12 73 ARG B N 1
ATOM 3003 C CA . ARG B 1 73 ? 11.906 3.826 -10.477 1 93.12 73 ARG B CA 1
ATOM 3004 C C . ARG B 1 73 ? 12.359 2.75 -9.5 1 93.12 73 ARG B C 1
ATOM 3006 O O . ARG B 1 73 ? 13.148 1.873 -9.852 1 93.12 73 ARG B O 1
ATOM 3013 N N . GLU B 1 74 ? 11.852 2.83 -8.242 1 95.94 74 GLU B N 1
ATOM 3014 C CA . GLU B 1 74 ? 12.133 1.794 -7.254 1 95.94 74 GLU B CA 1
ATOM 3015 C C . GLU B 1 74 ? 10.992 0.789 -7.164 1 95.94 74 GLU B C 1
ATOM 3017 O O . GLU B 1 74 ? 9.82 1.167 -7.242 1 95.94 74 GLU B O 1
ATOM 3022 N N . LEU B 1 75 ? 11.375 -0.419 -7.047 1 97.94 75 LEU B N 1
ATOM 3023 C CA . LEU B 1 75 ? 10.398 -1.457 -6.715 1 97.94 75 LEU B CA 1
ATOM 3024 C C . LEU B 1 75 ? 10.586 -1.934 -5.277 1 97.94 75 LEU B C 1
ATOM 3026 O O . LEU B 1 75 ? 11.711 -2.098 -4.812 1 97.94 75 LEU B O 1
ATOM 3030 N N . HIS B 1 76 ? 9.461 -2.111 -4.617 1 98.06 76 HIS B N 1
ATOM 3031 C CA . HIS B 1 76 ? 9.5 -2.355 -3.18 1 98.06 76 HIS B CA 1
ATOM 3032 C C . HIS B 1 76 ? 8.875 -3.701 -2.834 1 98.06 76 HIS B C 1
ATOM 3034 O O . HIS B 1 76 ? 8.172 -4.293 -3.654 1 98.06 76 HIS B O 1
ATOM 3040 N N . ILE B 1 77 ? 9.219 -4.176 -1.673 1 98.56 77 ILE B N 1
ATOM 3041 C CA . ILE B 1 77 ? 8.766 -5.457 -1.148 1 98.56 77 ILE B CA 1
ATOM 3042 C C . ILE B 1 77 ? 8.414 -5.312 0.331 1 98.56 77 ILE B C 1
ATOM 3044 O O . ILE B 1 77 ? 9.102 -4.617 1.075 1 98.56 77 ILE B O 1
ATOM 3048 N N . ASP B 1 78 ? 7.266 -5.859 0.736 1 98.44 78 ASP B N 1
ATOM 3049 C CA . ASP B 1 78 ? 6.906 -5.945 2.148 1 98.44 78 ASP B CA 1
ATOM 3050 C C . ASP B 1 78 ? 7.27 -7.309 2.727 1 98.44 78 ASP B C 1
ATOM 3052 O O . ASP B 1 78 ? 7.09 -8.336 2.072 1 98.44 78 ASP B O 1
ATOM 3056 N N . VAL B 1 79 ? 7.816 -7.301 3.939 1 98.62 79 VAL B N 1
ATOM 3057 C CA . VAL B 1 79 ? 8.281 -8.523 4.578 1 98.62 79 VAL B CA 1
ATOM 3058 C C . VAL B 1 79 ? 7.516 -8.75 5.883 1 98.62 79 VAL B C 1
ATOM 3060 O O . VAL B 1 79 ? 7.598 -7.941 6.809 1 98.62 79 VAL B O 1
ATOM 3063 N N . PHE B 1 80 ? 6.75 -9.812 5.91 1 98.31 80 PHE B N 1
ATOM 3064 C CA . PHE B 1 80 ? 6.062 -10.242 7.121 1 98.31 80 PHE B CA 1
ATOM 3065 C C . PHE B 1 80 ? 6.852 -11.344 7.824 1 98.31 80 PHE B C 1
ATOM 3067 O O . PHE B 1 80 ? 7.059 -12.422 7.266 1 98.31 80 PHE B O 1
ATOM 3074 N N . LEU B 1 81 ? 7.258 -11.078 9.031 1 97.62 81 LEU B N 1
ATOM 3075 C CA . LEU B 1 81 ? 8.086 -12.023 9.766 1 97.62 81 LEU B CA 1
ATOM 3076 C C . LEU B 1 81 ? 7.305 -12.664 10.906 1 97.62 81 LEU B C 1
ATOM 3078 O O . LEU B 1 81 ? 6.5 -12 11.562 1 97.62 81 LEU B O 1
ATOM 3082 N N . PRO B 1 82 ? 7.555 -13.93 11.078 1 95.75 82 PRO B N 1
ATOM 3083 C CA . PRO B 1 82 ? 6.945 -14.586 12.234 1 95.75 82 PRO B CA 1
ATOM 3084 C C . PRO B 1 82 ? 7.566 -14.141 13.555 1 95.75 82 PRO B C 1
ATOM 3086 O O . PRO B 1 82 ? 8.602 -13.469 13.562 1 95.75 82 PRO B O 1
ATOM 3089 N N . VAL B 1 83 ? 6.828 -14.477 14.578 1 92.12 83 VAL B N 1
ATOM 3090 C CA . VAL B 1 83 ? 7.41 -14.266 15.898 1 92.12 83 VAL B CA 1
ATOM 3091 C C . VAL B 1 83 ? 8.664 -15.125 16.062 1 92.12 83 VAL B C 1
ATOM 3093 O O . VAL B 1 83 ? 8.688 -16.281 15.641 1 92.12 83 VAL B O 1
ATOM 3096 N N . ALA B 1 84 ? 9.734 -14.547 16.547 1 85.69 84 ALA B N 1
ATOM 3097 C CA . ALA B 1 84 ? 11.039 -15.195 16.625 1 85.69 84 ALA B CA 1
ATOM 3098 C C . ALA B 1 84 ? 10.922 -16.609 17.188 1 85.69 84 ALA B C 1
ATOM 3100 O O . ALA B 1 84 ? 11.453 -17.562 16.625 1 85.69 84 ALA B O 1
ATOM 3101 N N . GLY B 1 85 ? 10.32 -16.906 18.203 1 87.81 85 GLY B N 1
ATOM 3102 C CA . GLY B 1 85 ? 10.203 -18.219 18.828 1 87.81 85 GLY B CA 1
ATOM 3103 C C . GLY B 1 85 ? 9.312 -19.172 18.047 1 87.81 85 GLY B C 1
ATOM 3104 O O . GLY B 1 85 ? 9.312 -20.375 18.312 1 87.81 85 GLY B O 1
ATOM 3105 N N . HIS B 1 86 ? 8.727 -18.734 16.906 1 92.44 86 HIS B N 1
ATOM 3106 C CA . HIS B 1 86 ? 7.777 -19.562 16.172 1 92.44 86 HIS B CA 1
ATOM 3107 C C . HIS B 1 86 ? 8.188 -19.672 14.703 1 92.44 86 HIS B C 1
ATOM 3109 O O . HIS B 1 86 ? 7.461 -20.266 13.898 1 92.44 86 HIS B O 1
ATOM 3115 N N . ALA B 1 87 ? 9.352 -19.172 14.359 1 96 87 ALA B N 1
ATOM 3116 C CA . ALA B 1 87 ? 9.805 -19.219 12.969 1 96 87 ALA B CA 1
ATOM 3117 C C . ALA B 1 87 ? 10.172 -20.641 12.555 1 96 87 ALA B C 1
ATOM 3119 O O . ALA B 1 87 ? 10.797 -21.375 13.328 1 96 87 ALA B O 1
ATOM 3120 N N . ASN B 1 88 ? 9.812 -21.094 11.359 1 97.38 88 ASN B N 1
ATOM 3121 C CA . ASN B 1 88 ? 10.094 -22.438 10.898 1 97.38 88 ASN B CA 1
ATOM 3122 C C . ASN B 1 88 ? 11.25 -22.469 9.898 1 97.38 88 ASN B C 1
ATOM 3124 O O . ASN B 1 88 ? 11.578 -23.516 9.344 1 97.38 88 ASN B O 1
ATOM 3128 N N . GLY B 1 89 ? 11.781 -21.281 9.609 1 97.56 89 GLY B N 1
ATOM 3129 C CA . GLY B 1 89 ? 12.945 -21.172 8.734 1 97.56 89 GLY B CA 1
ATOM 3130 C C . GLY B 1 89 ? 12.594 -21.188 7.262 1 97.56 89 GLY B C 1
ATOM 3131 O O . GLY B 1 89 ? 13.477 -21.172 6.406 1 97.56 89 GLY B O 1
ATOM 3132 N N . LYS B 1 90 ? 11.305 -21.219 6.926 1 98.5 90 LYS B N 1
ATOM 3133 C CA . LYS B 1 90 ? 10.828 -21.25 5.547 1 98.5 90 LYS B CA 1
ATOM 3134 C C . LYS B 1 90 ? 10.328 -19.875 5.109 1 98.5 90 LYS B C 1
ATOM 3136 O O . LYS B 1 90 ? 9.914 -19.062 5.941 1 98.5 90 LYS B O 1
ATOM 3141 N N . GLY B 1 91 ? 10.461 -19.578 3.854 1 98.69 91 GLY B N 1
ATOM 3142 C CA . GLY B 1 91 ? 9.914 -18.375 3.258 1 98.69 91 GLY B CA 1
ATOM 3143 C C . GLY B 1 91 ? 8.945 -18.656 2.127 1 98.69 91 GLY B C 1
ATOM 3144 O O . GLY B 1 91 ? 8.961 -19.75 1.545 1 98.69 91 GLY B O 1
ATOM 3145 N N . ILE B 1 92 ? 8.141 -17.734 1.842 1 98.94 92 ILE B N 1
ATOM 3146 C CA . ILE B 1 92 ? 7.285 -17.812 0.661 1 98.94 92 ILE B CA 1
ATOM 3147 C C . ILE B 1 92 ? 7.145 -16.422 0.045 1 98.94 92 ILE B C 1
ATOM 3149 O O . ILE B 1 92 ? 6.859 -15.445 0.75 1 98.94 92 ILE B O 1
ATOM 3153 N N . LEU B 1 93 ? 7.438 -16.266 -1.222 1 98.94 93 LEU B N 1
ATOM 3154 C CA . LEU B 1 93 ? 7.176 -15.07 -2.006 1 98.94 93 LEU B CA 1
ATOM 3155 C C . LEU B 1 93 ? 5.836 -15.172 -2.723 1 98.94 93 LEU B C 1
ATOM 3157 O O . LEU B 1 93 ? 5.59 -16.125 -3.459 1 98.94 93 LEU B O 1
ATOM 3161 N N . LEU B 1 94 ? 4.949 -14.211 -2.469 1 98.94 94 LEU B N 1
ATOM 3162 C CA . LEU B 1 94 ? 3.6 -14.25 -3.02 1 98.94 94 LEU B CA 1
ATOM 3163 C C . LEU B 1 94 ? 3.398 -13.133 -4.043 1 98.94 94 LEU B C 1
ATOM 3165 O O . LEU B 1 94 ? 3.711 -11.977 -3.771 1 98.94 94 LEU B O 1
ATOM 3169 N N . VAL B 1 95 ? 2.844 -13.492 -5.172 1 98.94 95 VAL B N 1
ATOM 3170 C CA . VAL B 1 95 ? 2.607 -12.586 -6.289 1 98.94 95 VAL B CA 1
ATOM 3171 C C . VAL B 1 95 ? 1.114 -12.297 -6.41 1 98.94 95 VAL B C 1
ATOM 3173 O O . VAL B 1 95 ? 0.315 -13.203 -6.652 1 98.94 95 VAL B O 1
ATOM 3176 N N . HIS B 1 96 ? 0.765 -11.031 -6.254 1 98.69 96 HIS B N 1
ATOM 3177 C CA . HIS B 1 96 ? -0.645 -10.664 -6.23 1 98.69 96 HIS B CA 1
ATOM 3178 C C . HIS B 1 96 ? -1.267 -10.766 -7.617 1 98.69 96 HIS B C 1
ATOM 3180 O O . HIS B 1 96 ? -0.556 -10.742 -8.625 1 98.69 96 HIS B O 1
ATOM 3186 N N . GLY B 1 97 ? -2.609 -10.898 -7.625 1 98.44 97 GLY B N 1
ATOM 3187 C CA . GLY B 1 97 ? -3.355 -10.922 -8.875 1 98.44 97 GLY B CA 1
ATOM 3188 C C . GLY B 1 97 ? -3.74 -9.539 -9.359 1 98.44 97 GLY B C 1
ATOM 3189 O O . GLY B 1 97 ? -3.213 -8.531 -8.883 1 98.44 97 GLY B O 1
ATOM 3190 N N . GLY B 1 98 ? -4.621 -9.594 -10.383 1 97.94 98 GLY B N 1
ATOM 3191 C CA . GLY B 1 98 ? -5.09 -8.344 -10.961 1 97.94 98 GLY B CA 1
ATOM 3192 C C . GLY B 1 98 ? -4.965 -8.305 -12.477 1 97.94 98 GLY B C 1
ATOM 3193 O O . GLY B 1 98 ? -4.824 -7.23 -13.062 1 97.94 98 GLY B O 1
ATOM 3194 N N . GLY B 1 99 ? -4.941 -9.438 -13.125 1 98 99 GLY B N 1
ATOM 3195 C CA . GLY B 1 99 ? -4.926 -9.523 -14.578 1 98 99 GLY B CA 1
ATOM 3196 C C . GLY B 1 99 ? -3.707 -8.875 -15.203 1 98 99 GLY B C 1
ATOM 3197 O O . GLY B 1 99 ? -3.814 -8.203 -16.234 1 98 99 GLY B O 1
ATOM 3198 N N . TRP B 1 100 ? -2.641 -8.953 -14.523 1 98.31 100 TRP B N 1
ATOM 3199 C CA . TRP B 1 100 ? -1.343 -8.469 -14.977 1 98.31 100 TRP B CA 1
ATOM 3200 C C . TRP B 1 100 ? -1.353 -6.949 -15.125 1 98.31 100 TRP B C 1
ATOM 3202 O O . TRP B 1 100 ? -0.334 -6.348 -15.469 1 98.31 100 TRP B O 1
ATOM 3212 N N . ARG B 1 101 ? -2.465 -6.281 -14.898 1 97.56 101 ARG B N 1
ATOM 3213 C CA . ARG B 1 101 ? -2.572 -4.859 -15.211 1 97.56 101 ARG B CA 1
ATOM 3214 C C . ARG B 1 101 ? -2.988 -4.059 -13.977 1 97.56 101 ARG B C 1
ATOM 3216 O O . ARG B 1 101 ? -2.904 -2.83 -13.969 1 97.56 101 ARG B O 1
ATOM 3223 N N . SER B 1 102 ? -3.465 -4.734 -12.992 1 97.38 102 SER B N 1
ATOM 3224 C CA . SER B 1 102 ? -3.982 -4.082 -11.789 1 97.38 102 SER B CA 1
ATOM 3225 C C . SER B 1 102 ? -3.57 -4.836 -10.531 1 97.38 102 SER B C 1
ATOM 3227 O O . SER B 1 102 ? -2.844 -5.832 -10.602 1 97.38 102 SER B O 1
ATOM 3229 N N . GLY B 1 103 ? -3.92 -4.316 -9.359 1 96.38 103 GLY B N 1
ATOM 3230 C CA . GLY B 1 103 ? -3.611 -4.945 -8.086 1 96.38 103 GLY B CA 1
ATOM 3231 C C . GLY B 1 103 ? -2.385 -4.359 -7.414 1 96.38 103 GLY B C 1
ATOM 3232 O O . GLY B 1 103 ? -1.679 -3.541 -8 1 96.38 103 GLY B O 1
ATOM 3233 N N . ASN B 1 104 ? -2.178 -4.805 -6.195 1 95.56 104 ASN B N 1
ATOM 3234 C CA . ASN B 1 104 ? -1.018 -4.371 -5.426 1 95.56 104 ASN B CA 1
ATOM 3235 C C . ASN B 1 104 ? -0.711 -5.332 -4.281 1 95.56 104 ASN B C 1
ATOM 3237 O O . ASN B 1 104 ? -1.539 -6.18 -3.938 1 95.56 104 ASN B O 1
ATOM 3241 N N . LYS B 1 105 ? 0.462 -5.172 -3.754 1 96.25 105 LYS B N 1
ATOM 3242 C CA . LYS B 1 105 ? 0.97 -6.117 -2.762 1 96.25 105 LYS B CA 1
ATOM 3243 C C . LYS B 1 105 ? 0.094 -6.125 -1.512 1 96.25 105 LYS B C 1
ATOM 3245 O O . LYS B 1 105 ? 0.041 -7.125 -0.792 1 96.25 105 LYS B O 1
ATOM 3250 N N . SER B 1 106 ? -0.681 -5.074 -1.282 1 96.25 106 SER B N 1
ATOM 3251 C CA . SER B 1 106 ? -1.505 -5.008 -0.08 1 96.25 106 SER B CA 1
ATOM 3252 C C . SER B 1 106 ? -2.648 -6.016 -0.138 1 96.25 106 SER B C 1
ATOM 3254 O O . SER B 1 106 ? -3.252 -6.336 0.887 1 96.25 106 SER B O 1
ATOM 3256 N N . HIS B 1 107 ? -2.934 -6.539 -1.343 1 96.88 107 HIS B N 1
ATOM 3257 C CA . HIS B 1 107 ? -4.012 -7.512 -1.49 1 96.88 107 HIS B CA 1
ATOM 3258 C C . HIS B 1 107 ? -3.711 -8.789 -0.709 1 96.88 107 HIS B C 1
ATOM 3260 O O . HIS B 1 107 ? -4.629 -9.531 -0.359 1 96.88 107 HIS B O 1
ATOM 3266 N N . PHE B 1 108 ? -2.455 -8.977 -0.364 1 97.94 108 PHE B N 1
ATOM 3267 C CA . PHE B 1 108 ? -2.072 -10.227 0.284 1 97.94 108 PHE B CA 1
ATOM 3268 C C . PHE B 1 108 ? -1.699 -9.992 1.742 1 97.94 108 PHE B C 1
ATOM 3270 O O . PHE B 1 108 ? -1.132 -10.867 2.395 1 97.94 108 PHE B O 1
ATOM 3277 N N . TYR B 1 109 ? -1.987 -8.828 2.303 1 97.56 109 TYR B N 1
ATOM 3278 C CA . TYR B 1 109 ? -1.579 -8.539 3.672 1 97.56 109 TYR B CA 1
ATOM 3279 C C . TYR B 1 109 ? -2.238 -9.5 4.652 1 97.56 109 TYR B C 1
ATOM 3281 O O . TYR B 1 109 ? -1.589 -10 5.574 1 97.56 109 TYR B O 1
ATOM 3289 N N . ALA B 1 110 ? -3.512 -9.789 4.465 1 97.06 110 ALA B N 1
ATOM 3290 C CA . ALA B 1 110 ? -4.191 -10.727 5.359 1 97.06 110 ALA B CA 1
ATOM 3291 C C . ALA B 1 110 ? -3.588 -12.125 5.25 1 97.06 110 ALA B C 1
ATOM 3293 O O . ALA B 1 110 ? -3.34 -12.781 6.262 1 97.06 110 ALA B O 1
ATOM 3294 N N . LEU B 1 111 ? -3.389 -12.523 4.023 1 98.12 111 LEU B N 1
ATOM 3295 C CA . LEU B 1 111 ? -2.805 -13.844 3.799 1 98.12 111 LEU B CA 1
ATOM 3296 C C . LEU B 1 111 ? -1.401 -13.93 4.387 1 98.12 111 LEU B C 1
ATOM 3298 O O . LEU B 1 111 ? -1.059 -14.906 5.055 1 98.12 111 LEU B O 1
ATOM 3302 N N . ALA B 1 112 ? -0.604 -12.914 4.152 1 98.44 112 ALA B N 1
ATOM 3303 C CA . ALA B 1 112 ? 0.76 -12.867 4.672 1 98.44 112 ALA B CA 1
ATOM 3304 C C . ALA B 1 112 ? 0.765 -12.914 6.199 1 98.44 112 ALA B C 1
ATOM 3306 O O . ALA B 1 112 ? 1.6 -13.586 6.805 1 98.44 112 ALA B O 1
ATOM 3307 N N . THR B 1 113 ? -0.169 -12.148 6.801 1 97.38 113 THR B N 1
ATOM 3308 C CA . THR B 1 113 ? -0.274 -12.125 8.258 1 97.38 113 THR B CA 1
ATOM 3309 C C . THR B 1 113 ? -0.56 -13.523 8.797 1 97.38 113 THR B C 1
ATOM 3311 O O . THR B 1 113 ? 0.106 -13.977 9.734 1 97.38 113 THR B O 1
ATOM 3314 N N . ARG B 1 114 ? -1.488 -14.234 8.188 1 97.25 114 ARG B N 1
ATOM 3315 C CA . ARG B 1 114 ? -1.87 -15.562 8.656 1 97.25 114 ARG B CA 1
ATOM 3316 C C . ARG B 1 114 ? -0.737 -16.562 8.453 1 97.25 114 ARG B C 1
ATOM 3318 O O . ARG B 1 114 ? -0.503 -17.422 9.305 1 97.25 114 ARG B O 1
ATOM 3325 N N . LEU B 1 115 ? -0.043 -16.484 7.344 1 98.38 115 LEU B N 1
ATOM 3326 C CA . LEU B 1 115 ? 1.064 -17.391 7.082 1 98.38 115 LEU B CA 1
ATOM 3327 C C . LEU B 1 115 ? 2.232 -17.109 8.023 1 98.38 115 LEU B C 1
ATOM 3329 O O . LEU B 1 115 ? 2.906 -18.047 8.477 1 98.38 115 LEU B O 1
ATOM 3333 N N . ALA B 1 116 ? 2.48 -15.82 8.297 1 97.75 116 ALA B N 1
ATOM 3334 C CA . ALA B 1 116 ? 3.512 -15.477 9.273 1 97.75 116 ALA B CA 1
ATOM 3335 C C . ALA B 1 116 ? 3.189 -16.062 10.648 1 97.75 116 ALA B C 1
ATOM 3337 O O . ALA B 1 116 ? 4.086 -16.5 11.367 1 97.75 116 ALA B O 1
ATOM 3338 N N . GLN B 1 117 ? 1.934 -16.125 10.984 1 96.12 117 GLN B N 1
ATOM 3339 C CA . GLN B 1 117 ? 1.498 -16.688 12.258 1 96.12 117 GLN B CA 1
ATOM 3340 C C . GLN B 1 117 ? 1.756 -18.203 12.305 1 96.12 117 GLN B C 1
ATOM 3342 O O . GLN B 1 117 ? 1.803 -18.781 13.391 1 96.12 117 GLN B O 1
ATOM 3347 N N . ARG B 1 118 ? 1.883 -18.781 11.102 1 96.94 118 ARG B N 1
ATOM 3348 C CA . ARG B 1 118 ? 2.199 -20.203 11.016 1 96.94 118 ARG B CA 1
ATOM 3349 C C . ARG B 1 118 ? 3.709 -20.422 10.992 1 96.94 118 ARG B C 1
ATOM 3351 O O . ARG B 1 118 ? 4.172 -21.562 10.859 1 96.94 118 ARG B O 1
ATOM 3358 N N . GLY B 1 119 ? 4.492 -19.359 11.039 1 97.38 119 GLY B N 1
ATOM 3359 C CA . GLY B 1 119 ? 5.934 -19.484 11.203 1 97.38 119 GLY B CA 1
ATOM 3360 C C . GLY B 1 119 ? 6.711 -19.109 9.953 1 97.38 119 GLY B C 1
ATOM 3361 O O . GLY B 1 119 ? 7.945 -19.125 9.961 1 97.38 119 GLY B O 1
ATOM 3362 N N . TYR B 1 120 ? 6.047 -18.734 8.867 1 98.44 120 TYR B N 1
ATOM 3363 C CA . TYR B 1 120 ? 6.711 -18.453 7.602 1 98.44 120 TYR B CA 1
ATOM 3364 C C . TYR B 1 120 ? 7.137 -17 7.527 1 98.44 120 TYR B C 1
ATOM 3366 O O . TYR B 1 120 ? 6.422 -16.109 7.996 1 98.44 120 TYR B O 1
ATOM 3374 N N . ALA B 1 121 ? 8.305 -16.688 7 1 98.69 121 ALA B N 1
ATOM 3375 C CA . ALA B 1 121 ? 8.562 -15.352 6.477 1 98.69 121 ALA B CA 1
ATOM 3376 C C . ALA B 1 121 ? 7.887 -15.148 5.125 1 98.69 121 ALA B C 1
ATOM 3378 O O . ALA B 1 121 ? 8.031 -15.977 4.219 1 98.69 121 ALA B O 1
ATOM 3379 N N . VAL B 1 122 ? 7.098 -14.156 4.996 1 98.88 122 VAL B N 1
ATOM 3380 C CA . VAL B 1 122 ? 6.324 -13.953 3.775 1 98.88 122 VAL B CA 1
ATOM 3381 C C . VAL B 1 122 ? 6.785 -12.672 3.086 1 98.88 122 VAL B C 1
ATOM 3383 O O . VAL B 1 122 ? 6.93 -11.625 3.729 1 98.88 122 VAL B O 1
ATOM 3386 N N . PHE B 1 123 ? 7 -12.742 1.801 1 98.94 123 PHE B N 1
ATOM 3387 C CA . PHE B 1 123 ? 7.523 -11.648 0.997 1 98.94 123 PHE B CA 1
ATOM 3388 C C . PHE B 1 123 ? 6.527 -11.242 -0.083 1 98.94 123 PHE B C 1
ATOM 3390 O O . PHE B 1 123 ? 6.086 -12.078 -0.874 1 98.94 123 PHE B O 1
ATOM 3397 N N . LEU B 1 124 ? 6.148 -9.992 -0.091 1 98.94 124 LEU B N 1
ATOM 3398 C CA . LEU B 1 124 ? 5.176 -9.461 -1.043 1 98.94 124 LEU B CA 1
ATOM 3399 C C . LEU B 1 124 ? 5.805 -8.383 -1.917 1 98.94 124 LEU B C 1
ATOM 3401 O O . LEU B 1 124 ? 5.824 -7.207 -1.544 1 98.94 124 LEU B O 1
ATOM 3405 N N . PRO B 1 125 ? 6.266 -8.734 -3.129 1 98.88 125 PRO B N 1
ATOM 3406 C CA . PRO B 1 125 ? 6.859 -7.734 -4.02 1 98.88 125 PRO B CA 1
ATOM 3407 C C . PRO B 1 125 ? 5.82 -7.012 -4.871 1 98.88 125 PRO B C 1
ATOM 3409 O O . PRO B 1 125 ? 4.836 -7.621 -5.305 1 98.88 125 PRO B O 1
ATOM 3412 N N . GLU B 1 126 ? 6.023 -5.688 -4.977 1 97.81 126 GLU B N 1
ATOM 3413 C CA . GLU B 1 126 ? 5.398 -5.059 -6.137 1 97.81 126 GLU B CA 1
ATOM 3414 C C . GLU B 1 126 ? 6.18 -5.348 -7.414 1 97.81 126 GLU B C 1
ATOM 3416 O O . GLU B 1 126 ? 7.336 -5.781 -7.355 1 97.81 126 GLU B O 1
ATOM 3421 N N . PHE B 1 127 ? 5.613 -5.316 -8.539 1 98.56 127 PHE B N 1
ATOM 3422 C CA . PHE B 1 127 ? 6.23 -5.473 -9.852 1 98.56 127 PHE B CA 1
ATOM 3423 C C . PHE B 1 127 ? 5.566 -4.555 -10.875 1 98.56 127 PHE B C 1
ATOM 3425 O O . PHE B 1 127 ? 4.473 -4.043 -10.633 1 98.56 127 PHE B O 1
ATOM 3432 N N . ARG B 1 128 ? 6.238 -4.262 -11.93 1 98.19 128 ARG B N 1
ATOM 3433 C CA . ARG B 1 128 ? 5.684 -3.367 -12.938 1 98.19 128 ARG B CA 1
ATOM 3434 C C . ARG B 1 128 ? 4.539 -4.039 -13.695 1 98.19 128 ARG B C 1
ATOM 3436 O O . ARG B 1 128 ? 4.715 -5.113 -14.266 1 98.19 128 ARG B O 1
ATOM 3443 N N . LEU B 1 129 ? 3.365 -3.365 -13.672 1 98.19 129 LEU B N 1
ATOM 3444 C CA . LEU B 1 129 ? 2.164 -3.861 -14.336 1 98.19 129 LEU B CA 1
ATOM 3445 C C . LEU B 1 129 ? 2.174 -3.502 -15.812 1 98.19 129 LEU B C 1
ATOM 3447 O O . LEU B 1 129 ? 2.951 -2.648 -16.25 1 98.19 129 LEU B O 1
ATOM 3451 N N . SER B 1 130 ? 1.294 -4.113 -16.547 1 97.44 130 SER B N 1
ATOM 3452 C CA . SER B 1 130 ? 1.38 -4.074 -18 1 97.44 130 SER B CA 1
ATOM 3453 C C . SER B 1 130 ? 1.196 -2.654 -18.531 1 97.44 130 SER B C 1
ATOM 3455 O O . SER B 1 130 ? 1.786 -2.281 -19.547 1 97.44 130 SER B O 1
ATOM 3457 N N . PRO B 1 131 ? 0.381 -1.754 -17.891 1 96.56 131 PRO B N 1
ATOM 3458 C CA . PRO B 1 131 ? 0.321 -0.384 -18.406 1 96.56 131 PRO B CA 1
ATOM 3459 C C . PRO B 1 131 ? 1.655 0.35 -18.281 1 96.56 131 PRO B C 1
ATOM 3461 O O . PRO B 1 131 ? 1.938 1.255 -19.078 1 96.56 131 PRO B O 1
ATOM 3464 N N . GLU B 1 132 ? 2.404 -0.064 -17.266 1 96.5 132 GLU B N 1
ATOM 3465 C CA . GLU B 1 132 ? 3.723 0.53 -17.062 1 96.5 132 GLU B CA 1
ATOM 3466 C C . GLU B 1 132 ? 4.773 -0.158 -17.938 1 96.5 132 GLU B C 1
ATOM 3468 O O . GLU B 1 132 ? 5.598 0.508 -18.562 1 96.5 132 GLU B O 1
ATOM 3473 N N . ALA B 1 133 ? 4.75 -1.469 -17.922 1 96.81 133 ALA B N 1
ATOM 3474 C CA . ALA B 1 133 ? 5.742 -2.279 -18.625 1 96.81 133 ALA B CA 1
ATOM 3475 C C . ALA B 1 133 ? 5.148 -3.619 -19.047 1 96.81 133 ALA B C 1
ATOM 3477 O O . ALA B 1 133 ? 4.949 -4.508 -18.219 1 96.81 133 ALA B O 1
ATOM 3478 N N . PRO B 1 134 ? 4.953 -3.809 -20.266 1 95.88 134 PRO B N 1
ATOM 3479 C CA . PRO B 1 134 ? 4.359 -5.066 -20.734 1 95.88 134 PRO B CA 1
ATOM 3480 C C . PRO B 1 134 ? 5.297 -6.258 -20.547 1 95.88 134 PRO B C 1
ATOM 3482 O O . PRO B 1 134 ? 6.422 -6.102 -20.062 1 95.88 134 PRO B O 1
ATOM 3485 N N . TYR B 1 135 ? 4.898 -7.504 -20.938 1 98.19 135 TYR B N 1
ATOM 3486 C CA . TYR B 1 135 ? 5.648 -8.758 -20.906 1 98.19 135 TYR B CA 1
ATOM 3487 C C . TYR B 1 135 ? 7.012 -8.586 -21.562 1 98.19 135 TYR B C 1
ATOM 3489 O O . TYR B 1 135 ? 7.125 -7.965 -22.625 1 98.19 135 TYR B O 1
ATOM 3497 N N . PRO B 1 136 ? 7.984 -9.102 -20.812 1 98.5 136 PRO B N 1
ATOM 3498 C CA . PRO B 1 136 ? 8.008 -9.953 -19.625 1 98.5 136 PRO B CA 1
ATOM 3499 C C . PRO B 1 136 ? 8.461 -9.211 -18.375 1 98.5 136 PRO B C 1
ATOM 3501 O O . PRO B 1 136 ? 8.953 -9.836 -17.422 1 98.5 136 PRO B O 1
ATOM 3504 N N . ALA B 1 137 ? 8.312 -7.883 -18.312 1 98.38 137 ALA B N 1
ATOM 3505 C CA . ALA B 1 137 ? 8.938 -7.02 -17.312 1 98.38 137 ALA B CA 1
ATOM 3506 C C . ALA B 1 137 ? 8.555 -7.457 -15.898 1 98.38 137 ALA B C 1
ATOM 3508 O O . ALA B 1 137 ? 9.414 -7.574 -15.023 1 98.38 137 ALA B O 1
ATOM 3509 N N . GLY B 1 138 ? 7.285 -7.672 -15.648 1 98.69 138 GLY B N 1
ATOM 3510 C CA . GLY B 1 138 ? 6.832 -8.07 -14.328 1 98.69 138 GLY B CA 1
ATOM 3511 C C . GLY B 1 138 ? 7.441 -9.375 -13.852 1 98.69 138 GLY B C 1
ATOM 3512 O O . GLY B 1 138 ? 7.75 -9.523 -12.672 1 98.69 138 GLY B O 1
ATOM 3513 N N . LEU B 1 139 ? 7.609 -10.312 -14.773 1 98.88 139 LEU B N 1
ATOM 3514 C CA . LEU B 1 139 ? 8.234 -11.586 -14.438 1 98.88 139 LEU B CA 1
ATOM 3515 C C . LEU B 1 139 ? 9.695 -11.383 -14.031 1 98.88 139 LEU B C 1
ATOM 3517 O O . LEU B 1 139 ? 10.156 -11.977 -13.055 1 98.88 139 LEU B O 1
ATOM 3521 N N . ILE B 1 140 ? 10.383 -10.57 -14.766 1 98.69 140 ILE B N 1
ATOM 3522 C CA . ILE B 1 140 ? 11.773 -10.266 -14.453 1 98.69 140 ILE B CA 1
ATOM 3523 C C . ILE B 1 140 ? 11.859 -9.594 -13.086 1 98.69 140 ILE B C 1
ATOM 3525 O O . ILE B 1 140 ? 12.742 -9.914 -12.281 1 98.69 140 ILE B O 1
ATOM 3529 N N . ASP B 1 141 ? 10.914 -8.695 -12.82 1 98.81 141 ASP B N 1
ATOM 3530 C CA . ASP B 1 141 ? 10.883 -8.023 -11.523 1 98.81 141 ASP B CA 1
ATOM 3531 C C . ASP B 1 141 ? 10.703 -9.023 -10.391 1 98.81 141 ASP B C 1
ATOM 3533 O O . ASP B 1 141 ? 11.43 -8.977 -9.391 1 98.81 141 ASP B O 1
ATOM 3537 N N . VAL B 1 142 ? 9.789 -9.953 -10.492 1 98.88 142 VAL B N 1
ATOM 3538 C CA . VAL B 1 142 ? 9.523 -10.922 -9.438 1 98.88 142 VAL B CA 1
ATOM 3539 C C . VAL B 1 142 ? 10.727 -11.859 -9.273 1 98.88 142 VAL B C 1
ATOM 3541 O O . VAL B 1 142 ? 11.078 -12.234 -8.156 1 98.88 142 VAL B O 1
ATOM 3544 N N . ASN B 1 143 ? 11.383 -12.227 -10.344 1 98.69 143 ASN B N 1
ATOM 3545 C CA . ASN B 1 143 ? 12.625 -12.992 -10.25 1 98.69 143 ASN B CA 1
ATOM 3546 C C . ASN B 1 143 ? 13.688 -12.242 -9.445 1 98.69 143 ASN B C 1
ATOM 3548 O O . ASN B 1 143 ? 14.367 -12.836 -8.602 1 98.69 143 ASN B O 1
ATOM 3552 N N . ASP B 1 144 ? 13.805 -10.992 -9.789 1 98.75 144 ASP B N 1
ATOM 3553 C CA . ASP B 1 144 ? 14.773 -10.18 -9.055 1 98.75 144 ASP B CA 1
ATOM 3554 C C . ASP B 1 144 ? 14.422 -10.102 -7.574 1 98.75 144 ASP B C 1
ATOM 3556 O O . ASP B 1 144 ? 15.312 -10.031 -6.723 1 98.75 144 ASP B O 1
ATOM 3560 N N . ALA B 1 145 ? 13.117 -10.094 -7.262 1 98.88 145 ALA B N 1
ATOM 3561 C CA . ALA B 1 145 ? 12.688 -10.141 -5.867 1 98.88 145 ALA B CA 1
ATOM 3562 C C . ALA B 1 145 ? 13.117 -11.445 -5.203 1 98.88 145 ALA B C 1
ATOM 3564 O O . ALA B 1 145 ? 13.562 -11.445 -4.051 1 98.88 145 ALA B O 1
ATOM 3565 N N . LEU B 1 146 ? 12.992 -12.57 -5.902 1 98.88 146 LEU B N 1
ATOM 3566 C CA . LEU B 1 146 ? 13.453 -13.852 -5.383 1 98.88 146 LEU B CA 1
ATOM 3567 C C . LEU B 1 146 ? 14.938 -13.797 -5.055 1 98.88 146 LEU B C 1
ATOM 3569 O O . LEU B 1 146 ? 15.359 -14.227 -3.979 1 98.88 146 LEU B O 1
ATOM 3573 N N . VAL B 1 147 ? 15.695 -13.281 -5.984 1 98.69 147 VAL B N 1
ATOM 3574 C CA . VAL B 1 147 ? 17.141 -13.18 -5.805 1 98.69 147 VAL B CA 1
ATOM 3575 C C . VAL B 1 147 ? 17.453 -12.289 -4.598 1 98.69 147 VAL B C 1
ATOM 3577 O O . VAL B 1 147 ? 18.297 -12.625 -3.773 1 98.69 147 VAL B O 1
ATOM 3580 N N . TRP B 1 148 ? 16.734 -11.188 -4.484 1 98.69 148 TRP B N 1
ATOM 3581 C CA . TRP B 1 148 ? 16.922 -10.266 -3.373 1 98.69 148 TRP B CA 1
ATOM 3582 C C . TRP B 1 148 ? 16.641 -10.953 -2.041 1 98.69 148 TRP B C 1
ATOM 3584 O O . TRP B 1 148 ? 17.422 -10.828 -1.095 1 98.69 148 TRP B O 1
ATOM 3594 N N . VAL B 1 149 ? 15.555 -11.727 -1.939 1 98.81 149 VAL B N 1
ATOM 3595 C CA . VAL B 1 149 ? 15.18 -12.414 -0.708 1 98.81 149 VAL B CA 1
ATOM 3596 C C . VAL B 1 149 ? 16.25 -13.422 -0.324 1 98.81 149 VAL B C 1
ATOM 3598 O O . VAL B 1 149 ? 16.672 -13.492 0.837 1 98.81 149 VAL B O 1
ATOM 3601 N N . LYS B 1 150 ? 16.703 -14.18 -1.273 1 98.56 150 LYS B N 1
ATOM 3602 C CA . LYS B 1 150 ? 17.719 -15.188 -1.003 1 98.56 150 LYS B CA 1
ATOM 3603 C C . LYS B 1 150 ? 19.016 -14.539 -0.513 1 98.56 150 LYS B C 1
ATOM 3605 O O . LYS B 1 150 ? 19.703 -15.086 0.353 1 98.56 150 LYS B O 1
ATOM 3610 N N . GLY B 1 151 ? 19.312 -13.406 -1.047 1 97.88 151 GLY B N 1
ATOM 3611 C CA . GLY B 1 151 ? 20.469 -12.656 -0.594 1 97.88 151 GLY B CA 1
ATOM 3612 C C . GLY B 1 151 ? 20.328 -12.148 0.829 1 97.88 151 GLY B C 1
ATOM 3613 O O . GLY B 1 151 ? 21.328 -11.836 1.481 1 97.88 151 GLY B O 1
ATOM 3614 N N . GLN B 1 152 ? 19.094 -12.07 1.318 1 97.25 152 GLN B N 1
ATOM 3615 C CA . GLN B 1 152 ? 18.797 -11.555 2.654 1 97.25 152 GLN B CA 1
ATOM 3616 C C . GLN B 1 152 ? 18.406 -12.688 3.605 1 97.25 152 GLN B C 1
ATOM 3618 O O . GLN B 1 152 ? 17.859 -12.438 4.676 1 97.25 152 GLN B O 1
ATOM 3623 N N . ALA B 1 153 ? 18.656 -13.867 3.27 1 97.38 153 ALA B N 1
ATOM 3624 C CA . ALA B 1 153 ? 18.156 -15.039 3.99 1 97.38 153 ALA B CA 1
ATOM 3625 C C . ALA B 1 153 ? 18.594 -15.008 5.453 1 97.38 153 ALA B C 1
ATOM 3627 O O . ALA B 1 153 ? 17.781 -15.273 6.352 1 97.38 153 ALA B O 1
ATOM 3628 N N . THR B 1 154 ? 19.828 -14.641 5.719 1 96.38 154 THR B N 1
ATOM 3629 C CA . THR B 1 154 ? 20.328 -14.578 7.09 1 96.38 154 THR B CA 1
ATOM 3630 C C . THR B 1 154 ? 19.594 -13.5 7.879 1 96.38 154 THR B C 1
ATOM 3632 O O . THR B 1 154 ? 19.188 -13.734 9.016 1 96.38 154 THR B O 1
ATOM 3635 N N . THR B 1 155 ? 19.359 -12.414 7.234 1 95.19 155 THR B N 1
ATOM 3636 C CA . THR B 1 155 ? 18.688 -11.289 7.875 1 95.19 155 THR B CA 1
ATOM 3637 C C . THR B 1 155 ? 17.266 -11.664 8.273 1 95.19 155 THR B C 1
ATOM 3639 O O . THR B 1 155 ? 16.781 -11.281 9.344 1 95.19 155 THR B O 1
ATOM 3642 N N . PHE B 1 156 ? 16.656 -12.461 7.445 1 96.5 156 PHE B N 1
ATOM 3643 C CA . PHE B 1 156 ? 15.242 -12.758 7.672 1 96.5 156 PHE B CA 1
ATOM 3644 C C . PHE B 1 156 ? 15.07 -14.109 8.352 1 96.5 156 PHE B C 1
ATOM 3646 O O . PHE B 1 156 ? 13.945 -14.523 8.648 1 96.5 156 PHE B O 1
ATOM 3653 N N . GLY B 1 157 ? 16.156 -14.789 8.555 1 96.25 157 GLY B N 1
ATOM 3654 C CA . GLY B 1 157 ? 16.125 -16.047 9.289 1 96.25 157 GLY B CA 1
ATOM 3655 C C . GLY B 1 157 ? 15.508 -17.188 8.5 1 96.25 157 GLY B C 1
ATOM 3656 O O . GLY B 1 157 ? 14.766 -18 9.047 1 96.25 157 GLY B O 1
ATOM 3657 N N . ILE B 1 158 ? 15.75 -17.172 7.191 1 97.62 158 ILE B N 1
ATOM 3658 C CA . ILE B 1 158 ? 15.219 -18.266 6.391 1 97.62 158 ILE B CA 1
ATOM 3659 C C . ILE B 1 158 ? 16.359 -19.031 5.727 1 97.62 158 ILE B C 1
ATOM 3661 O O . ILE B 1 158 ? 17.469 -18.5 5.578 1 97.62 158 ILE B O 1
ATOM 3665 N N . ASP B 1 159 ? 16.094 -20.297 5.406 1 98.06 159 ASP B N 1
ATOM 3666 C CA . ASP B 1 159 ? 16.953 -21.078 4.512 1 98.06 159 ASP B CA 1
ATOM 3667 C C . ASP B 1 159 ? 16.625 -20.766 3.049 1 98.06 159 ASP B C 1
ATOM 3669 O O . ASP B 1 159 ? 15.5 -21 2.594 1 98.06 159 ASP B O 1
ATOM 3673 N N . PRO B 1 160 ? 17.578 -20.234 2.336 1 97.5 160 PRO B N 1
ATOM 3674 C CA . PRO B 1 160 ? 17.297 -19.875 0.944 1 97.5 160 PRO B CA 1
ATOM 3675 C C . PRO B 1 160 ? 16.828 -21.062 0.113 1 97.5 160 PRO B C 1
ATOM 3677 O O . PRO B 1 160 ? 16.188 -20.875 -0.919 1 97.5 160 PRO B O 1
ATOM 3680 N N . LYS B 1 161 ? 17.094 -22.266 0.535 1 97.62 161 LYS B N 1
ATOM 3681 C CA . LYS B 1 161 ? 16.656 -23.469 -0.182 1 97.62 161 LYS B CA 1
ATOM 3682 C C . LYS B 1 161 ? 15.227 -23.828 0.179 1 97.62 161 LYS B C 1
ATOM 3684 O O . LYS B 1 161 ? 14.617 -24.688 -0.47 1 97.62 161 LYS B O 1
ATOM 3689 N N . ARG B 1 162 ? 14.656 -23.172 1.146 1 98.31 162 ARG B N 1
ATOM 3690 C CA . ARG B 1 162 ? 13.289 -23.422 1.582 1 98.31 162 ARG B CA 1
ATOM 3691 C C . ARG B 1 162 ? 12.398 -22.219 1.324 1 98.31 162 ARG B C 1
ATOM 3693 O O . ARG B 1 162 ? 11.539 -21.875 2.143 1 98.31 162 ARG B O 1
ATOM 3700 N N . LEU B 1 163 ? 12.695 -21.484 0.237 1 98.81 163 LEU B N 1
ATOM 3701 C CA . LEU B 1 163 ? 11.867 -20.391 -0.252 1 98.81 163 LEU B CA 1
ATOM 3702 C C . LEU B 1 163 ? 10.898 -20.875 -1.325 1 98.81 163 LEU B C 1
ATOM 3704 O O . LEU B 1 163 ? 11.328 -21.359 -2.379 1 98.81 163 LEU B O 1
ATOM 3708 N N . ALA B 1 164 ? 9.617 -20.859 -1.034 1 98.94 164 ALA B N 1
ATOM 3709 C CA . ALA B 1 164 ? 8.57 -21.188 -1.999 1 98.94 164 ALA B CA 1
ATOM 3710 C C . ALA B 1 164 ? 8.102 -19.938 -2.738 1 98.94 164 ALA B C 1
ATOM 3712 O O . ALA B 1 164 ? 8.438 -18.812 -2.355 1 98.94 164 ALA B O 1
ATOM 3713 N N . ILE B 1 165 ? 7.371 -20.125 -3.83 1 98.94 165 ILE B N 1
ATOM 3714 C CA . ILE B 1 165 ? 6.691 -19.031 -4.527 1 98.94 165 ILE B CA 1
ATOM 3715 C C . ILE B 1 165 ? 5.211 -19.375 -4.699 1 98.94 165 ILE B C 1
ATOM 3717 O O . ILE B 1 165 ? 4.852 -20.547 -4.836 1 98.94 165 ILE B O 1
ATOM 3721 N N . GLY B 1 166 ? 4.375 -18.469 -4.594 1 98.94 166 GLY B N 1
ATOM 3722 C CA . GLY B 1 166 ? 2.953 -18.609 -4.863 1 98.94 166 GLY B CA 1
ATOM 3723 C C . GLY B 1 166 ? 2.307 -17.344 -5.387 1 98.94 166 GLY B C 1
ATOM 3724 O O . GLY B 1 166 ? 2.977 -16.328 -5.555 1 98.94 166 GLY B O 1
ATOM 3725 N N . GLY B 1 167 ? 1.084 -17.422 -5.672 1 98.88 167 GLY B N 1
ATOM 3726 C CA . GLY B 1 167 ? 0.31 -16.281 -6.141 1 98.88 167 GLY B CA 1
ATOM 3727 C C . GLY B 1 167 ? -1.119 -16.625 -6.5 1 98.88 167 GLY B C 1
ATOM 3728 O O . GLY B 1 167 ? -1.521 -17.797 -6.395 1 98.88 167 GLY B O 1
ATOM 3729 N N . ALA B 1 168 ? -1.893 -15.625 -6.836 1 98.88 168 ALA B N 1
ATOM 3730 C CA . ALA B 1 168 ? -3.305 -15.82 -7.152 1 98.88 168 ALA B CA 1
ATOM 3731 C C . ALA B 1 168 ? -3.656 -15.211 -8.508 1 98.88 168 ALA B C 1
ATOM 3733 O O . ALA B 1 168 ? -3.162 -14.133 -8.852 1 98.88 168 ALA B O 1
ATOM 3734 N N . SER B 1 169 ? -4.527 -15.914 -9.219 1 98.62 169 SER B N 1
ATOM 3735 C CA . SER B 1 169 ? -4.984 -15.438 -10.523 1 98.62 169 SER B CA 1
ATOM 3736 C C . SER B 1 169 ? -3.807 -15.172 -11.453 1 98.62 169 SER B C 1
ATOM 3738 O O . SER B 1 169 ? -2.99 -16.062 -11.703 1 98.62 169 SER B O 1
ATOM 3740 N N . SER B 1 170 ? -3.643 -13.93 -11.969 1 98.81 170 SER B N 1
ATOM 3741 C CA . SER B 1 170 ? -2.494 -13.594 -12.805 1 98.81 170 SER B CA 1
ATOM 3742 C C . SER B 1 170 ? -1.186 -13.766 -12.039 1 98.81 170 SER B C 1
ATOM 3744 O O . SER B 1 170 ? -0.164 -14.141 -12.625 1 98.81 170 SER B O 1
ATOM 3746 N N . GLY B 1 171 ? -1.233 -13.562 -10.695 1 98.88 171 GLY B N 1
ATOM 3747 C CA . GLY B 1 171 ? -0.054 -13.797 -9.875 1 98.88 171 GLY B CA 1
ATOM 3748 C C . GLY B 1 171 ? 0.293 -15.273 -9.742 1 98.88 171 GLY B C 1
ATOM 3749 O O . GLY B 1 171 ? 1.469 -15.633 -9.648 1 98.88 171 GLY B O 1
ATOM 3750 N N . GLY B 1 172 ? -0.734 -16.078 -9.664 1 98.94 172 GLY B N 1
ATOM 3751 C CA . GLY B 1 172 ? -0.496 -17.516 -9.688 1 98.94 172 GLY B CA 1
ATOM 3752 C C . G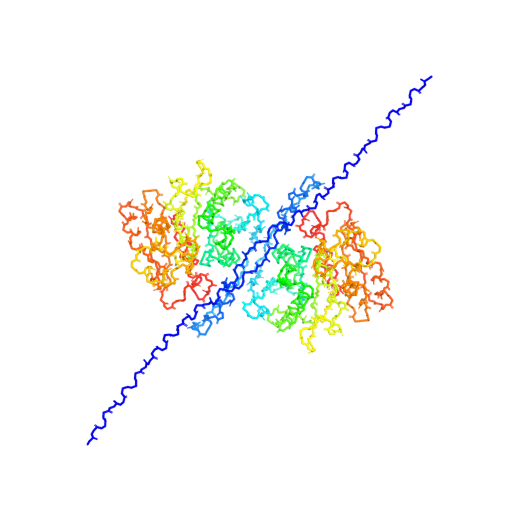LY B 1 172 ? 0.092 -18 -11 1 98.94 172 GLY B C 1
ATOM 3753 O O . GLY B 1 172 ? 0.997 -18.844 -11.008 1 98.94 172 GLY B O 1
ATOM 3754 N N . GLN B 1 173 ? -0.447 -17.484 -12.086 1 98.94 173 GLN B N 1
ATOM 3755 C CA . GLN B 1 173 ? 0.085 -17.766 -13.414 1 98.94 173 GLN B CA 1
ATOM 3756 C C . GLN B 1 173 ? 1.556 -17.375 -13.516 1 98.94 173 GLN B C 1
ATOM 3758 O O . GLN B 1 173 ? 2.377 -18.141 -14.023 1 98.94 173 GLN B O 1
ATOM 3763 N N . MET B 1 174 ? 1.927 -16.234 -13.008 1 98.94 174 MET B N 1
ATOM 3764 C CA . MET B 1 174 ? 3.307 -15.758 -13.023 1 98.94 174 MET B CA 1
ATOM 3765 C C . MET B 1 174 ? 4.195 -16.625 -12.141 1 98.94 174 MET B C 1
ATOM 3767 O O . MET B 1 174 ? 5.309 -16.984 -12.539 1 98.94 174 MET B O 1
ATOM 3771 N N . ALA B 1 175 ? 3.703 -16.938 -10.969 1 98.94 175 ALA B N 1
ATOM 3772 C CA . ALA B 1 175 ? 4.469 -17.781 -10.055 1 98.94 175 ALA B CA 1
ATOM 3773 C C . ALA B 1 175 ? 4.809 -19.125 -10.703 1 98.94 175 ALA B C 1
ATOM 3775 O O . ALA B 1 175 ? 5.934 -19.609 -10.578 1 98.94 175 ALA B O 1
ATOM 3776 N N . ALA B 1 176 ? 3.855 -19.688 -11.398 1 98.94 176 ALA B N 1
ATOM 3777 C CA . ALA B 1 176 ? 4.07 -20.984 -12.055 1 98.94 176 ALA B CA 1
ATOM 3778 C C . ALA B 1 176 ? 5.129 -20.875 -13.148 1 98.94 176 ALA B C 1
ATOM 3780 O O . ALA B 1 176 ? 6.008 -21.719 -13.258 1 98.94 176 ALA B O 1
ATOM 3781 N N . LEU B 1 177 ? 5 -19.812 -13.914 1 98.88 177 LEU B N 1
ATOM 3782 C CA . LEU B 1 177 ? 5.98 -19.594 -14.9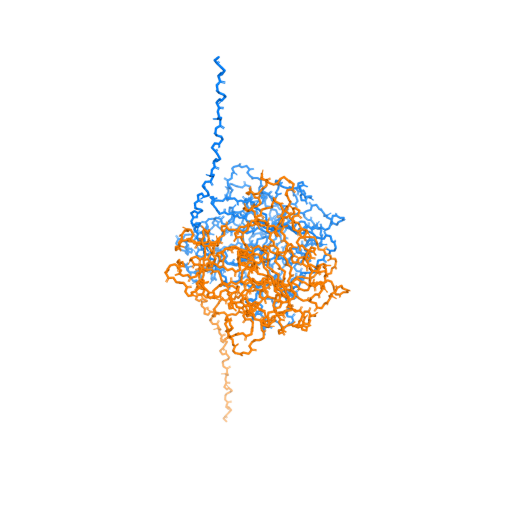61 1 98.88 177 LEU B CA 1
ATOM 3783 C C . LEU B 1 177 ? 7.391 -19.5 -14.383 1 98.88 177 LEU B C 1
ATOM 3785 O O . LEU B 1 177 ? 8.312 -20.141 -14.891 1 98.88 177 LEU B O 1
ATOM 37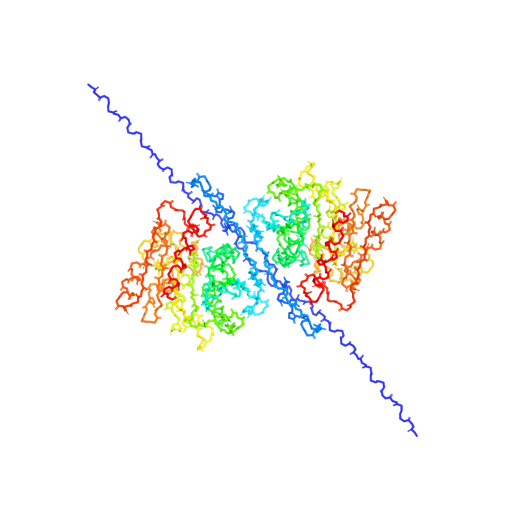89 N N . LEU B 1 178 ? 7.527 -18.766 -13.328 1 98.88 178 LEU B N 1
ATOM 3790 C CA . LEU B 1 178 ? 8.836 -18.547 -12.734 1 98.88 178 LEU B CA 1
ATOM 3791 C C . LEU B 1 178 ? 9.367 -19.828 -12.094 1 98.88 178 LEU B C 1
ATOM 3793 O O . LEU B 1 178 ? 10.547 -20.141 -12.219 1 98.88 178 LEU B O 1
ATOM 3797 N N . ALA B 1 179 ? 8.516 -20.531 -11.453 1 98.94 179 ALA B N 1
ATOM 3798 C CA . ALA B 1 179 ? 8.922 -21.781 -10.812 1 98.94 179 ALA B CA 1
ATOM 3799 C C . ALA B 1 179 ? 9.422 -22.781 -11.836 1 98.94 179 ALA B C 1
ATOM 3801 O O . ALA B 1 179 ? 10.445 -23.438 -11.625 1 98.94 179 ALA B O 1
ATOM 3802 N N . TYR B 1 180 ? 8.75 -22.891 -12.961 1 98.88 180 TYR B N 1
ATOM 3803 C CA . TYR B 1 180 ? 9.047 -23.938 -13.922 1 98.88 180 TYR B CA 1
ATOM 3804 C C . TYR B 1 180 ? 10.172 -23.531 -14.859 1 98.88 180 TYR B C 1
ATOM 3806 O O . TYR B 1 180 ? 10.727 -24.359 -15.578 1 98.88 180 TYR B O 1
ATOM 3814 N N . THR B 1 181 ? 10.516 -22.234 -14.859 1 98.38 181 THR B N 1
ATOM 3815 C CA . THR B 1 181 ? 11.594 -21.781 -15.734 1 98.38 181 THR B CA 1
ATOM 3816 C C . THR B 1 181 ? 12.836 -21.422 -14.922 1 98.38 181 THR B C 1
ATOM 3818 O O . THR B 1 181 ? 13.758 -20.781 -15.438 1 98.38 181 THR B O 1
ATOM 3821 N N . ALA B 1 182 ? 12.891 -21.797 -13.656 1 97.94 182 ALA B N 1
ATOM 3822 C CA . ALA B 1 182 ? 13.953 -21.359 -12.75 1 97.94 182 ALA B CA 1
ATOM 3823 C C . ALA B 1 182 ? 15.305 -21.906 -13.203 1 97.94 182 ALA B C 1
ATOM 3825 O O . ALA B 1 182 ? 16.359 -21.359 -12.844 1 97.94 182 ALA B O 1
ATOM 3826 N N . ASP B 1 183 ? 15.359 -22.984 -13.961 1 95.94 183 ASP B N 1
ATOM 3827 C CA . ASP B 1 183 ? 16.609 -23.594 -14.406 1 95.94 183 ASP B CA 1
ATOM 3828 C C . ASP B 1 183 ? 17.016 -23.062 -15.781 1 95.94 183 ASP B C 1
ATOM 3830 O O . ASP B 1 183 ? 18 -23.531 -16.359 1 95.94 183 ASP B O 1
ATOM 3834 N N . THR B 1 184 ? 16.312 -22.156 -16.344 1 96.75 184 THR B N 1
ATOM 3835 C CA . THR B 1 184 ? 16.609 -21.547 -17.641 1 96.75 184 THR B CA 1
ATOM 3836 C C . THR B 1 184 ? 16.922 -20.062 -17.469 1 96.75 184 THR B C 1
ATOM 3838 O O . THR B 1 184 ? 16.672 -19.484 -16.422 1 96.75 184 THR B O 1
ATOM 3841 N N . PRO B 1 185 ? 17.469 -19.484 -18.453 1 96.5 185 PRO B N 1
ATOM 3842 C CA . PRO B 1 185 ? 17.75 -18.062 -18.359 1 96.5 185 PRO B CA 1
ATOM 3843 C C . PRO B 1 185 ? 16.516 -17.188 -18.609 1 96.5 185 PRO B C 1
ATOM 3845 O O . PRO B 1 185 ? 16.594 -15.961 -18.531 1 96.5 185 PRO B O 1
ATOM 3848 N N . LEU B 1 186 ? 15.406 -17.984 -18.875 1 95.25 186 LEU B N 1
ATOM 3849 C CA . LEU B 1 186 ? 14.195 -17.234 -19.188 1 95.25 186 LEU B CA 1
ATOM 3850 C C . LEU B 1 186 ? 13.812 -16.312 -18.031 1 95.25 186 LEU B C 1
ATOM 3852 O O . LEU B 1 186 ? 13.703 -16.75 -16.891 1 95.25 186 LEU B O 1
ATOM 3856 N N . TYR B 1 187 ? 13.688 -15.109 -18.047 1 97.62 187 TYR B N 1
ATOM 3857 C CA . TYR B 1 187 ? 13.211 -14.031 -17.188 1 97.62 187 TYR B CA 1
ATOM 3858 C C . TYR B 1 187 ? 14.281 -13.617 -16.188 1 97.62 187 TYR B C 1
ATOM 3860 O O . TYR B 1 187 ? 14.008 -12.883 -15.234 1 97.62 187 TYR B O 1
ATOM 3868 N N . LYS B 1 188 ? 15.484 -14.156 -16.266 1 97.88 188 LYS B N 1
ATOM 3869 C CA . LYS B 1 188 ? 16.578 -13.781 -15.367 1 97.88 188 LYS B CA 1
ATOM 3870 C C . LYS B 1 188 ? 17.25 -12.492 -15.836 1 97.88 188 LYS B C 1
ATOM 3872 O O . LYS B 1 188 ? 17.484 -12.312 -17.031 1 97.88 188 LYS B O 1
ATOM 3877 N N . SER B 1 189 ? 17.484 -11.617 -14.883 1 96.75 189 SER B N 1
ATOM 3878 C CA . SER B 1 189 ? 18.234 -10.398 -15.203 1 96.75 189 SER B CA 1
ATOM 3879 C C . SER B 1 189 ? 19.703 -10.703 -15.422 1 96.75 189 SER B C 1
ATOM 3881 O O . SER B 1 189 ? 20.359 -10.055 -16.25 1 96.75 189 SER B O 1
ATOM 3883 N N . ARG B 1 190 ? 20.328 -11.602 -14.578 1 93.75 190 ARG B N 1
ATOM 3884 C CA . ARG B 1 190 ? 21.734 -11.977 -14.695 1 93.75 190 ARG B CA 1
ATOM 3885 C C . ARG B 1 190 ? 21.891 -13.484 -14.812 1 93.75 190 ARG B C 1
ATOM 3887 O O . ARG B 1 190 ? 21.172 -14.25 -14.172 1 93.75 190 ARG B O 1
ATOM 3894 N N . ALA B 1 191 ? 22.984 -13.695 -15.555 1 88.25 191 ALA B N 1
ATOM 3895 C CA . ALA B 1 191 ? 23.328 -15.109 -15.672 1 88.25 191 ALA B CA 1
ATOM 3896 C C . ALA B 1 191 ? 23.719 -15.688 -14.32 1 88.25 191 ALA B C 1
ATOM 3898 O O . ALA B 1 191 ? 24.438 -15.055 -13.555 1 88.25 191 ALA B O 1
ATOM 3899 N N . GLY B 1 192 ? 23.1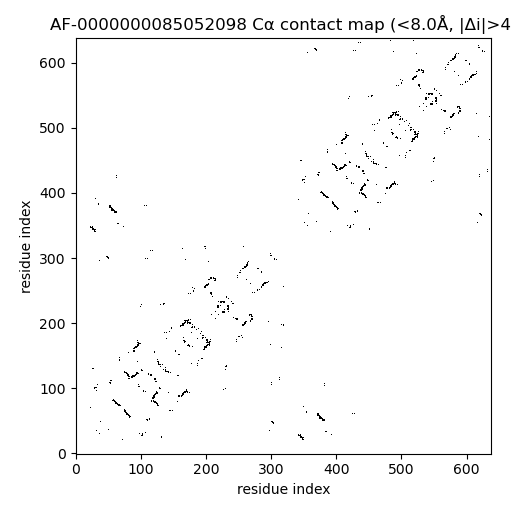56 -16.688 -13.828 1 89.94 192 GLY B N 1
ATOM 3900 C CA . GLY B 1 192 ? 23.578 -17.328 -12.594 1 89.94 192 GLY B CA 1
ATOM 3901 C C . GLY B 1 192 ? 22.656 -17.047 -11.43 1 89.94 192 GLY B C 1
ATOM 3902 O O . GLY B 1 192 ? 22.797 -17.625 -10.352 1 89.94 192 GLY B O 1
ATOM 3903 N N . ASP B 1 193 ? 21.766 -16.062 -11.656 1 95 193 ASP B N 1
ATOM 3904 C CA . ASP B 1 193 ? 20.797 -15.797 -10.594 1 95 193 ASP B CA 1
ATOM 3905 C C . ASP B 1 193 ? 20.109 -17.078 -10.148 1 95 193 ASP B C 1
ATOM 3907 O O . ASP B 1 193 ? 19.656 -17.859 -10.984 1 95 193 ASP B O 1
ATOM 3911 N N . ASP B 1 194 ? 20.203 -17.344 -8.844 1 97 194 ASP B N 1
ATOM 3912 C CA . ASP B 1 194 ? 19.453 -18.484 -8.305 1 97 194 ASP B CA 1
ATOM 3913 C C . ASP B 1 194 ? 18 -18.109 -8.039 1 97 194 ASP B C 1
ATOM 3915 O O . ASP B 1 194 ? 17.688 -17.422 -7.062 1 97 194 ASP B O 1
ATOM 3919 N N . THR B 1 195 ? 17.109 -18.625 -8.883 1 97.94 195 THR B N 1
ATOM 3920 C CA . THR B 1 195 ? 15.68 -18.344 -8.742 1 97.94 195 THR B CA 1
ATOM 3921 C C . THR B 1 195 ? 14.898 -19.625 -8.461 1 97.94 195 THR B C 1
ATOM 3923 O O . THR B 1 195 ? 13.68 -19.672 -8.617 1 97.94 195 THR B O 1
ATOM 3926 N N . GLN B 1 196 ? 15.648 -20.688 -8.109 1 97.94 196 GLN B N 1
ATOM 3927 C CA . GLN B 1 196 ? 14.992 -21.938 -7.77 1 97.94 196 GLN B CA 1
ATOM 3928 C C . GLN B 1 196 ? 14.141 -21.797 -6.512 1 97.94 196 GLN B C 1
ATOM 3930 O O . GLN B 1 196 ? 14.523 -21.078 -5.578 1 97.94 196 GLN B O 1
ATOM 3935 N N . VAL B 1 197 ? 12.992 -22.469 -6.469 1 98.81 197 VAL B N 1
ATOM 3936 C CA . VAL B 1 197 ? 12.086 -22.391 -5.328 1 98.81 197 VAL B CA 1
ATOM 3937 C C . VAL B 1 197 ? 11.773 -23.797 -4.824 1 98.81 197 VAL B C 1
ATOM 3939 O O . VAL B 1 197 ? 11.867 -24.766 -5.578 1 98.81 197 VAL B O 1
ATOM 3942 N N . SER B 1 198 ? 11.414 -23.875 -3.572 1 98.75 198 SER B N 1
ATOM 3943 C CA . SER B 1 198 ? 11.227 -25.172 -2.918 1 98.75 198 SER B CA 1
ATOM 3944 C C . SER B 1 198 ? 9.852 -25.75 -3.219 1 98.75 198 SER B C 1
ATOM 3946 O O . SER B 1 198 ? 9.641 -26.953 -3.1 1 98.75 198 SER B O 1
ATOM 3948 N N . ALA B 1 199 ? 8.898 -24.922 -3.561 1 98.94 199 ALA B N 1
ATOM 3949 C CA . ALA B 1 199 ? 7.523 -25.312 -3.865 1 98.94 199 ALA B CA 1
ATOM 3950 C C . ALA B 1 199 ? 6.797 -24.203 -4.625 1 98.94 199 ALA B C 1
ATOM 3952 O O . ALA B 1 199 ? 7.215 -23.047 -4.598 1 98.94 199 ALA B O 1
ATOM 3953 N N . LEU B 1 200 ? 5.777 -24.609 -5.379 1 98.94 200 LEU B N 1
ATOM 3954 C CA . LEU B 1 200 ? 4.891 -23.688 -6.09 1 98.94 200 LEU B CA 1
ATOM 3955 C C . LEU B 1 200 ? 3.459 -23.828 -5.582 1 98.94 200 LEU B C 1
ATOM 3957 O O . LEU B 1 200 ? 2.936 -24.938 -5.465 1 98.94 200 LEU B O 1
ATOM 3961 N N . ILE B 1 201 ? 2.885 -22.719 -5.254 1 98.94 201 ILE B N 1
ATOM 3962 C CA . ILE B 1 201 ? 1.46 -22.672 -4.945 1 98.94 201 ILE B CA 1
ATOM 3963 C C . ILE B 1 201 ? 0.751 -21.75 -5.938 1 98.94 201 ILE B C 1
ATOM 3965 O O . ILE B 1 201 ? 0.947 -20.531 -5.914 1 98.94 201 ILE B O 1
ATOM 3969 N N . ASP B 1 202 ? -0.071 -22.312 -6.77 1 98.94 202 ASP B N 1
ATOM 3970 C CA . ASP B 1 202 ? -0.871 -21.547 -7.73 1 98.94 202 ASP B CA 1
ATOM 3971 C C . ASP B 1 202 ? -2.34 -21.516 -7.312 1 98.94 202 ASP B C 1
ATOM 3973 O O . ASP B 1 202 ? -3.025 -22.547 -7.348 1 98.94 202 ASP B O 1
ATOM 3977 N N . ILE B 1 203 ? -2.803 -20.328 -6.945 1 98.94 203 ILE B N 1
ATOM 3978 C CA . ILE B 1 203 ? -4.199 -20.172 -6.555 1 98.94 203 ILE B CA 1
ATOM 3979 C C . ILE B 1 203 ? -5 -19.594 -7.727 1 98.94 203 ILE B C 1
ATOM 3981 O O . ILE B 1 203 ? -4.992 -18.391 -7.961 1 98.94 203 ILE B O 1
ATOM 3985 N N . ASP B 1 204 ? -5.629 -20.453 -8.391 1 98.75 204 ASP B N 1
ATOM 3986 C CA . ASP B 1 204 ? -6.574 -20.109 -9.445 1 98.75 204 ASP B CA 1
ATOM 3987 C C . ASP B 1 204 ? -5.883 -19.328 -10.555 1 98.75 204 ASP B C 1
ATOM 3989 O O . ASP B 1 204 ? -6.387 -18.281 -11 1 98.75 204 ASP B O 1
ATOM 3993 N N . GLY B 1 205 ? -4.699 -19.734 -11.031 1 98.88 205 GLY B N 1
ATOM 3994 C CA . GLY B 1 205 ? -3.953 -19.141 -12.125 1 98.88 205 GLY B CA 1
ATOM 3995 C C . GLY B 1 205 ? -3.783 -20.062 -13.312 1 98.88 205 GLY B C 1
ATOM 3996 O O . GLY B 1 205 ? -3.379 -21.219 -13.156 1 98.88 205 GLY B O 1
ATOM 3997 N N . VAL B 1 206 ? -4.133 -19.578 -14.484 1 98.81 206 VAL B N 1
ATOM 3998 C CA . VAL B 1 206 ? -4.066 -20.359 -15.719 1 98.81 206 VAL B CA 1
ATOM 3999 C C . VAL B 1 206 ? -2.652 -20.891 -15.914 1 98.81 206 VAL B C 1
ATOM 4001 O O . VAL B 1 206 ? -1.673 -20.188 -15.664 1 98.81 206 VAL B O 1
ATOM 4004 N N . LEU B 1 207 ? -2.57 -22.141 -16.312 1 98.88 207 LEU B N 1
ATOM 4005 C CA . LEU B 1 207 ? -1.263 -22.781 -16.453 1 98.88 207 LEU B CA 1
ATOM 4006 C C . LEU B 1 207 ? -0.878 -22.922 -17.922 1 98.88 207 LEU B C 1
ATOM 4008 O O . LEU B 1 207 ? 0.295 -23.125 -18.25 1 98.88 207 LEU B O 1
ATOM 4012 N N . ASP B 1 208 ? -1.879 -22.859 -18.812 1 98.81 208 ASP B N 1
ATOM 4013 C CA . ASP B 1 208 ? -1.623 -22.891 -20.25 1 98.81 208 ASP B CA 1
ATOM 4014 C C . ASP B 1 208 ? -2.65 -22.062 -21.016 1 98.81 208 ASP B C 1
ATOM 4016 O O . ASP B 1 208 ? -3.793 -22.484 -21.203 1 98.81 208 ASP B O 1
ATOM 4020 N N . PHE B 1 209 ? -2.238 -20.938 -21.594 1 97.25 209 PHE B N 1
ATOM 4021 C CA . PHE B 1 209 ? -3.086 -20 -22.312 1 97.25 209 PHE B CA 1
ATOM 4022 C C . PHE B 1 209 ? -3.57 -20.578 -23.625 1 97.25 209 PHE B C 1
ATOM 4024 O O . PHE B 1 209 ? -4.512 -20.062 -24.234 1 97.25 209 PHE B O 1
ATOM 4031 N N . THR B 1 210 ? -2.926 -21.609 -24.047 1 97.75 210 THR B N 1
ATOM 4032 C CA . THR B 1 210 ? -3.127 -22.016 -25.438 1 97.75 210 THR B CA 1
ATOM 4033 C C . THR B 1 210 ? -4.105 -23.188 -25.516 1 97.75 210 THR B C 1
ATOM 4035 O O . THR B 1 210 ? -4.406 -23.688 -26.594 1 97.75 210 THR B O 1
ATOM 4038 N N . THR B 1 211 ? -4.57 -23.688 -24.344 1 98.25 211 THR B N 1
ATOM 4039 C CA . THR B 1 211 ? -5.609 -24.719 -24.391 1 98.25 211 THR B CA 1
ATOM 4040 C C . THR B 1 211 ? -6.891 -24.156 -25 1 98.25 211 THR B C 1
ATOM 4042 O O . THR B 1 211 ? -7.16 -22.953 -24.891 1 98.25 211 THR B O 1
ATOM 4045 N N . PRO B 1 212 ? -7.688 -25.062 -25.594 1 97.69 212 PRO B N 1
ATOM 4046 C CA . PRO B 1 212 ? -8.977 -24.578 -26.094 1 97.69 212 PRO B CA 1
ATOM 4047 C C . PRO B 1 212 ? -9.812 -23.891 -25.031 1 97.69 212 PRO B C 1
ATOM 4049 O O . PRO B 1 212 ? -10.422 -22.844 -25.297 1 97.69 212 PRO B O 1
ATOM 4052 N N . LEU B 1 213 ? -9.781 -24.359 -23.891 1 97.75 213 LEU B N 1
ATOM 4053 C CA . LEU B 1 213 ? -10.555 -23.781 -22.781 1 97.75 213 LEU B CA 1
ATOM 4054 C C . LEU B 1 213 ? -10.055 -22.375 -22.453 1 97.75 213 LEU B C 1
ATOM 4056 O O . LEU B 1 213 ? -10.852 -21.438 -22.328 1 97.75 213 LEU B O 1
ATOM 4060 N N . ALA B 1 214 ? -8.781 -22.234 -22.266 1 97.69 214 ALA B N 1
ATOM 4061 C CA . ALA B 1 214 ? -8.211 -20.938 -21.906 1 97.69 214 ALA B CA 1
ATOM 4062 C C . ALA B 1 214 ? -8.469 -19.906 -23.016 1 97.69 214 ALA B C 1
ATOM 4064 O O . ALA B 1 214 ? -8.797 -18.75 -22.734 1 97.69 214 ALA B O 1
ATOM 4065 N N . LEU B 1 215 ? -8.305 -20.344 -24.266 1 97.69 215 LEU B N 1
ATOM 4066 C CA . LEU B 1 215 ? -8.461 -19.438 -25.391 1 97.69 215 LEU B CA 1
ATOM 4067 C C . LEU B 1 215 ? -9.883 -18.891 -25.469 1 97.69 215 LEU B C 1
ATOM 4069 O O . LEU B 1 215 ? -10.094 -17.734 -25.844 1 97.69 215 LEU B O 1
ATOM 4073 N N . GLN B 1 216 ? -10.859 -19.719 -25.172 1 97.19 216 GLN B N 1
ATOM 4074 C CA . GLN B 1 216 ? -12.258 -19.312 -25.188 1 97.19 216 GLN B CA 1
ATOM 4075 C C . GLN B 1 216 ? -12.516 -18.125 -24.281 1 97.19 216 GLN B C 1
ATOM 4077 O O . GLN B 1 216 ? -13.398 -17.297 -24.562 1 97.19 216 GLN B O 1
ATOM 4082 N N . TYR B 1 217 ? -11.688 -17.953 -23.266 1 95.81 217 TYR B N 1
ATOM 4083 C CA . TYR B 1 217 ? -11.938 -16.891 -22.281 1 95.81 217 TYR B CA 1
ATOM 4084 C C . TYR B 1 217 ? -10.844 -15.836 -22.328 1 95.81 217 TYR B C 1
ATOM 4086 O O . TYR B 1 217 ? -11.133 -14.648 -22.531 1 95.81 217 TYR B O 1
ATOM 4094 N N . GLU B 1 218 ? -9.586 -16.219 -22.234 1 94.81 218 GLU B N 1
ATOM 4095 C CA . GLU B 1 218 ? -8.469 -15.289 -22.094 1 94.81 218 GLU B CA 1
ATOM 4096 C C . GLU B 1 218 ? -8.203 -14.547 -23.406 1 94.81 218 GLU B C 1
ATOM 4098 O O . GLU B 1 218 ? -7.598 -13.469 -23.406 1 94.81 218 GLU B O 1
ATOM 4103 N N . ASN B 1 219 ? -8.688 -15.047 -24.531 1 95.62 219 ASN B N 1
ATOM 4104 C CA . ASN B 1 219 ? -8.422 -14.438 -25.828 1 95.62 219 ASN B CA 1
ATOM 4105 C C . ASN B 1 219 ? -9.695 -13.906 -26.469 1 95.62 219 ASN B C 1
ATOM 4107 O O . ASN B 1 219 ? -9.672 -13.422 -27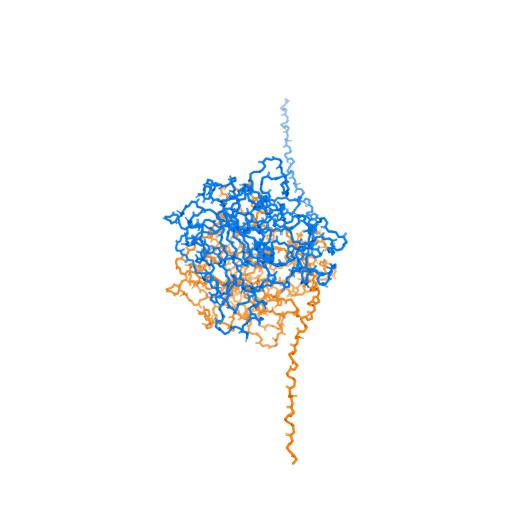.594 1 95.62 219 ASN B O 1
ATOM 4111 N N . ALA B 1 220 ? -10.789 -14.047 -25.766 1 94 220 ALA B N 1
ATOM 4112 C CA . ALA B 1 220 ? -12.109 -13.719 -26.312 1 94 220 ALA B CA 1
ATOM 4113 C C . ALA B 1 220 ? -12.164 -12.273 -26.797 1 94 220 ALA B C 1
ATOM 4115 O O . ALA B 1 220 ? -12.797 -11.969 -27.812 1 94 220 ALA B O 1
ATOM 4116 N N . ALA B 1 221 ? -11.492 -11.414 -26.125 1 94.44 221 ALA B N 1
ATOM 4117 C CA . ALA B 1 221 ? -11.516 -9.992 -26.469 1 94.44 221 ALA B CA 1
ATOM 4118 C C . ALA B 1 221 ? -10.305 -9.617 -27.297 1 94.44 221 ALA B C 1
ATOM 4120 O O . ALA B 1 221 ? -10.008 -8.43 -27.484 1 94.44 221 ALA B O 1
ATOM 4121 N N . GLY B 1 222 ? -9.531 -10.586 -27.703 1 95.38 222 GLY B N 1
ATOM 4122 C CA . GLY B 1 222 ? -8.383 -10.367 -28.578 1 95.38 222 GLY B CA 1
ATOM 4123 C C . GLY B 1 222 ? -7.348 -9.445 -27.969 1 95.38 222 GLY B C 1
ATOM 4124 O O . GLY B 1 222 ? -6.922 -9.633 -26.828 1 95.38 222 GLY B O 1
ATOM 4125 N N . ASP B 1 223 ? -7.023 -8.391 -28.719 1 95.12 223 ASP B N 1
ATOM 4126 C CA . ASP B 1 223 ? -5.957 -7.465 -28.344 1 95.12 223 ASP B CA 1
ATOM 4127 C C . ASP B 1 223 ? -6.32 -6.695 -27.078 1 95.12 223 ASP B C 1
ATOM 4129 O O . ASP B 1 223 ? -5.438 -6.191 -26.375 1 95.12 223 ASP B O 1
ATOM 4133 N N . THR B 1 224 ? -7.582 -6.68 -26.766 1 94.44 224 THR B N 1
ATOM 4134 C CA . THR B 1 224 ? -8.016 -5.816 -25.672 1 94.44 224 THR B CA 1
ATOM 4135 C C . THR B 1 224 ? -8.203 -6.625 -24.391 1 94.44 224 THR B C 1
ATOM 4137 O O . THR B 1 224 ? -8.516 -6.062 -23.344 1 94.44 224 THR B O 1
ATOM 4140 N N . SER B 1 225 ? -7.984 -7.961 -24.516 1 95.75 225 SER B N 1
ATOM 4141 C CA . SER B 1 225 ? -8.023 -8.773 -23.297 1 95.75 225 SER B CA 1
ATOM 414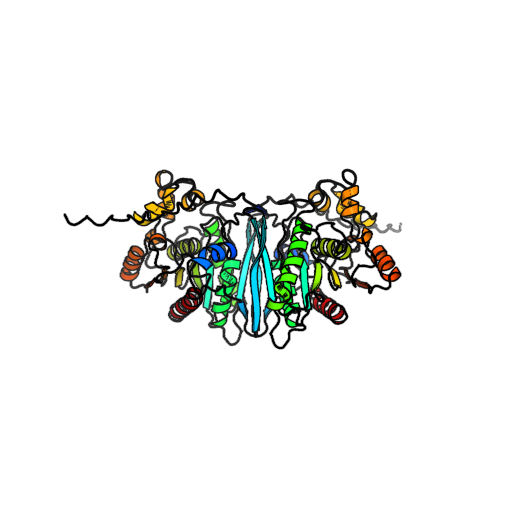2 C C . SER B 1 225 ? -6.859 -8.43 -22.375 1 95.75 225 SER B C 1
ATOM 4144 O O . SER B 1 225 ? -5.867 -7.84 -22.797 1 95.75 225 SER B O 1
ATOM 4146 N N . ALA B 1 226 ? -7.027 -8.781 -21.094 1 95.5 226 ALA B N 1
ATOM 4147 C CA . ALA B 1 226 ? -5.938 -8.578 -20.141 1 95.5 226 ALA B CA 1
ATOM 4148 C C . ALA B 1 226 ? -4.676 -9.312 -20.594 1 95.5 226 ALA B C 1
ATOM 4150 O O . ALA B 1 226 ? -3.584 -8.734 -20.578 1 95.5 226 ALA B O 1
ATOM 4151 N N . ALA B 1 227 ? -4.824 -10.547 -21.016 1 97.56 227 ALA B N 1
ATOM 4152 C CA . ALA B 1 227 ? -3.688 -11.328 -21.5 1 97.56 227 ALA B CA 1
ATOM 4153 C C . ALA B 1 227 ? -3.111 -10.719 -22.781 1 97.56 227 ALA B C 1
ATOM 4155 O O . ALA B 1 227 ? -1.892 -10.617 -22.938 1 97.56 227 ALA B O 1
ATOM 4156 N N . GLY B 1 228 ? -4.02 -10.367 -23.719 1 97.44 228 GLY B N 1
ATOM 4157 C CA . GLY B 1 228 ? -3.568 -9.742 -24.953 1 97.44 228 GLY B CA 1
ATOM 4158 C C . GLY B 1 228 ? -2.773 -8.469 -24.719 1 97.44 228 GLY B C 1
ATOM 4159 O O . GLY B 1 228 ? -1.731 -8.258 -25.328 1 97.44 228 GLY B O 1
ATOM 4160 N N . ARG B 1 229 ? -3.219 -7.641 -23.828 1 96.44 229 ARG B N 1
ATOM 4161 C CA . ARG B 1 229 ? -2.516 -6.406 -23.5 1 96.44 229 ARG B CA 1
ATOM 4162 C C . ARG B 1 229 ? -1.18 -6.695 -22.828 1 96.44 229 ARG B C 1
ATOM 4164 O O . ARG B 1 229 ? -0.184 -6.02 -23.094 1 96.44 229 ARG B O 1
ATOM 4171 N N . TRP B 1 230 ? -1.196 -7.645 -21.922 1 98.19 230 TRP B N 1
ATOM 4172 C CA . TRP B 1 230 ? 0.021 -8.016 -21.219 1 98.19 230 TRP B CA 1
ATOM 4173 C C . TRP B 1 230 ? 1.063 -8.586 -22.172 1 98.19 230 TRP B C 1
ATOM 4175 O O . TRP B 1 230 ? 2.234 -8.195 -22.125 1 98.19 230 TRP B O 1
ATOM 4185 N N . LEU B 1 231 ? 0.645 -9.383 -23.125 1 98.56 231 LEU B N 1
ATOM 4186 C CA . LEU B 1 231 ? 1.551 -10.117 -24 1 98.56 231 LEU B CA 1
ATOM 4187 C C . LEU B 1 231 ? 1.858 -9.32 -25.266 1 98.56 231 LEU B C 1
ATOM 4189 O O . LEU B 1 231 ? 2.721 -9.719 -26.047 1 98.56 231 LEU B O 1
ATOM 4193 N N . GLY B 1 232 ? 1.173 -8.273 -25.5 1 97.5 232 GLY B N 1
ATOM 4194 C CA . GLY B 1 232 ? 1.438 -7.422 -26.641 1 97.5 232 GLY B CA 1
ATOM 4195 C C . GLY B 1 232 ? 0.595 -7.77 -27.859 1 97.5 232 GLY B C 1
ATOM 4196 O O . GLY B 1 232 ? 0.94 -7.41 -28.984 1 97.5 232 GLY B O 1
ATOM 4197 N N . GLY B 1 233 ? -0.433 -8.562 -27.656 1 97.81 233 GLY B N 1
ATOM 4198 C CA . GLY B 1 233 ? -1.322 -8.922 -28.75 1 97.81 233 GLY B CA 1
ATOM 4199 C C . GLY B 1 233 ? -2.086 -10.203 -28.516 1 97.81 233 GLY B C 1
ATOM 4200 O O . GLY B 1 233 ? -1.729 -10.984 -27.625 1 97.81 233 GLY B O 1
ATOM 4201 N N . ALA B 1 234 ? -3.121 -10.352 -29.328 1 98.19 234 ALA B N 1
ATOM 4202 C CA . ALA B 1 234 ? -3.914 -11.578 -29.266 1 98.19 234 ALA B CA 1
ATOM 4203 C C . ALA B 1 234 ? -3.086 -12.789 -29.688 1 98.19 234 ALA B C 1
ATOM 4205 O O . ALA B 1 234 ? -1.995 -12.641 -30.234 1 98.19 234 ALA B O 1
ATOM 4206 N N . MET B 1 235 ? -3.678 -13.945 -29.344 1 98.19 235 MET B N 1
ATOM 4207 C CA . MET B 1 235 ? -2.988 -15.203 -29.625 1 98.19 235 MET B CA 1
ATOM 4208 C C . MET B 1 235 ? -2.676 -15.328 -31.109 1 98.19 235 MET B C 1
ATOM 4210 O O . MET B 1 235 ? -1.596 -15.789 -31.484 1 98.19 235 MET B O 1
ATOM 4214 N N . GLU B 1 236 ? -3.543 -14.906 -31.969 1 98 236 GLU B N 1
ATOM 4215 C CA . GLU B 1 236 ? -3.389 -15.023 -33.406 1 98 236 GLU B CA 1
ATOM 4216 C C . GLU B 1 236 ? -2.229 -14.172 -33.906 1 98 236 GLU B C 1
ATOM 4218 O O . GLU B 1 236 ? -1.599 -14.5 -34.938 1 98 236 GLU B O 1
ATOM 4223 N N . LYS B 1 237 ? -1.958 -13.156 -33.219 1 98.25 237 LYS B N 1
ATOM 4224 C CA . LYS B 1 237 ? -0.945 -12.195 -33.656 1 98.25 237 LYS B CA 1
ATOM 4225 C C . LYS B 1 237 ? 0.423 -12.539 -33.094 1 98.25 237 LYS B C 1
ATOM 4227 O O . LYS B 1 237 ? 1.445 -12.383 -33.75 1 98.25 237 LYS B O 1
ATOM 4232 N N . VAL B 1 238 ? 0.457 -12.969 -31.828 1 98.31 238 VAL B N 1
ATOM 4233 C CA . VAL B 1 238 ? 1.737 -13.227 -31.172 1 98.31 238 VAL B CA 1
ATOM 4234 C C . VAL B 1 238 ? 1.718 -14.617 -30.531 1 98.31 238 VAL B C 1
ATOM 4236 O O . VAL B 1 238 ? 2.025 -14.758 -29.344 1 98.31 238 VAL B O 1
ATOM 4239 N N . PRO B 1 239 ? 1.52 -15.672 -31.266 1 98 239 PRO B N 1
ATOM 4240 C CA . PRO B 1 239 ? 1.369 -17.016 -30.703 1 98 239 PRO B CA 1
ATOM 4241 C C . PRO B 1 239 ? 2.605 -17.484 -29.938 1 98 239 PRO B C 1
ATOM 4243 O O . PRO B 1 239 ? 2.486 -18.234 -28.969 1 98 239 PRO B O 1
ATOM 4246 N N . ALA B 1 240 ? 3.787 -17.156 -30.359 1 98.25 240 ALA B N 1
ATOM 4247 C CA . ALA B 1 240 ? 5.008 -17.578 -29.688 1 98.25 240 ALA B CA 1
ATOM 4248 C C . ALA B 1 240 ? 5.047 -17.078 -28.234 1 98.25 240 ALA B C 1
ATOM 4250 O O . ALA B 1 240 ? 5.473 -17.797 -27.344 1 98.25 240 ALA B O 1
ATOM 4251 N N . ARG B 1 241 ? 4.57 -15.883 -28.016 1 98.25 241 ARG B N 1
ATOM 4252 C CA . ARG B 1 241 ? 4.559 -15.312 -26.672 1 98.25 241 ARG B CA 1
ATOM 4253 C C . ARG B 1 241 ? 3.52 -16 -25.797 1 98.25 241 ARG B C 1
ATOM 4255 O O . ARG B 1 241 ? 3.748 -16.203 -24.594 1 98.25 241 ARG B O 1
ATOM 4262 N N . TRP B 1 242 ? 2.398 -16.281 -26.438 1 98.62 242 TRP B N 1
ATOM 4263 C CA . TRP B 1 242 ? 1.376 -17 -25.688 1 98.62 242 TRP B CA 1
ATOM 4264 C C . TRP B 1 242 ? 1.885 -18.375 -25.234 1 98.62 242 TRP B C 1
ATOM 4266 O O . TRP B 1 242 ? 1.639 -18.797 -24.109 1 98.62 242 TRP B O 1
ATOM 4276 N N . ARG B 1 243 ? 2.633 -19.031 -26.094 1 98.56 243 ARG B N 1
ATOM 4277 C CA . ARG B 1 243 ? 3.215 -20.328 -25.75 1 98.56 243 ARG B CA 1
ATOM 4278 C C . ARG B 1 243 ? 4.301 -20.172 -24.703 1 98.56 243 ARG B C 1
ATOM 4280 O O . ARG B 1 243 ? 4.352 -20.953 -23.734 1 98.56 243 ARG B O 1
ATOM 4287 N N . GLU B 1 244 ? 5.141 -19.172 -24.859 1 98.69 244 GLU B N 1
ATOM 4288 C CA . GLU B 1 244 ? 6.207 -18.906 -23.906 1 98.69 244 GLU B CA 1
ATOM 4289 C C . GLU B 1 244 ? 5.645 -18.578 -22.516 1 98.69 244 GLU B C 1
ATOM 4291 O O . GLU B 1 244 ? 6.223 -18.969 -21.5 1 98.69 244 GLU B O 1
ATOM 4296 N N . ALA B 1 245 ? 4.496 -17.938 -22.5 1 98.75 245 ALA B N 1
ATOM 4297 C CA . ALA B 1 245 ? 3.883 -17.5 -21.234 1 98.75 245 ALA B CA 1
ATOM 4298 C C . ALA B 1 245 ? 2.961 -18.578 -20.688 1 98.75 245 ALA B C 1
ATOM 4300 O O . ALA B 1 245 ? 2.129 -18.312 -19.812 1 98.75 245 ALA B O 1
ATOM 4301 N N . SER B 1 246 ? 3.066 -19.766 -21.188 1 98.88 246 SER B N 1
ATOM 4302 C CA . SER B 1 246 ? 2.301 -20.906 -20.688 1 98.88 246 SER B CA 1
ATOM 4303 C C . SER B 1 246 ? 3.176 -21.844 -19.859 1 98.88 246 SER B C 1
ATOM 4305 O O . SER B 1 246 ? 3.965 -22.609 -20.406 1 98.88 246 SER B O 1
ATOM 4307 N N . ALA B 1 247 ? 2.934 -21.828 -18.578 1 98.88 247 ALA B N 1
ATOM 4308 C CA . ALA B 1 247 ? 3.807 -22.516 -17.625 1 98.88 247 ALA B CA 1
ATOM 4309 C C . ALA B 1 247 ? 3.859 -24.016 -17.906 1 98.88 247 ALA B C 1
ATOM 4311 O O . ALA B 1 247 ? 4.902 -24.641 -17.734 1 98.88 247 ALA B O 1
ATOM 4312 N N . ALA B 1 248 ? 2.766 -24.547 -18.328 1 98.88 248 ALA B N 1
ATOM 4313 C CA . ALA B 1 248 ? 2.674 -25.984 -18.578 1 98.88 248 ALA B CA 1
ATOM 4314 C C . ALA B 1 248 ? 3.711 -26.438 -19.594 1 98.88 248 ALA B C 1
ATOM 4316 O O . ALA B 1 248 ? 4.098 -27.609 -19.625 1 98.88 248 ALA B O 1
ATOM 4317 N N . ARG B 1 249 ? 4.184 -25.547 -20.391 1 98.38 249 ARG B N 1
ATOM 4318 C CA . ARG B 1 249 ? 5.113 -25.891 -21.453 1 98.38 249 ARG B CA 1
ATOM 4319 C C . ARG B 1 249 ? 6.547 -25.969 -20.938 1 98.38 249 ARG B C 1
ATOM 4321 O O . ARG B 1 249 ? 7.441 -26.438 -21.641 1 98.38 249 ARG B O 1
ATOM 4328 N N . HIS B 1 250 ? 6.742 -25.594 -19.703 1 98.69 250 HIS B N 1
ATOM 4329 C CA . HIS B 1 250 ? 8.102 -25.438 -19.203 1 98.69 250 HIS B CA 1
ATOM 4330 C C . HIS B 1 250 ? 8.391 -26.469 -18.109 1 98.69 250 HIS B C 1
ATOM 4332 O O . HIS B 1 250 ? 9.469 -26.438 -17.5 1 98.69 250 HIS B O 1
ATOM 4338 N N . VAL B 1 251 ? 7.496 -27.375 -17.812 1 98.75 251 VAL B N 1
ATOM 4339 C CA . VAL B 1 251 ? 7.703 -28.359 -16.766 1 98.75 251 VAL B CA 1
ATOM 4340 C C . VAL B 1 251 ? 8.875 -29.266 -17.125 1 98.75 251 VAL B C 1
ATOM 4342 O O . VAL B 1 251 ? 8.93 -29.812 -18.234 1 98.75 251 VAL B O 1
ATOM 4345 N N . SER B 1 252 ? 9.82 -29.359 -16.266 1 97.75 252 SER B N 1
ATOM 4346 C CA . SER B 1 252 ? 11 -30.203 -16.406 1 97.75 252 SER B CA 1
ATOM 4347 C C . SER B 1 252 ? 11.312 -30.953 -15.117 1 97.75 252 SER B C 1
ATOM 4349 O O . SER B 1 252 ? 10.547 -30.891 -14.156 1 97.75 252 SER B O 1
ATOM 4351 N N . ALA B 1 253 ? 12.414 -31.688 -15.07 1 97.81 253 ALA B N 1
ATOM 4352 C CA . ALA B 1 253 ? 12.82 -32.438 -13.883 1 97.81 253 ALA B CA 1
ATOM 4353 C C . ALA B 1 253 ? 13.227 -31.484 -12.758 1 97.81 253 ALA B C 1
ATOM 4355 O O . ALA B 1 253 ? 13.312 -31.891 -11.594 1 97.81 253 ALA B O 1
ATOM 4356 N N . ALA B 1 254 ? 13.438 -30.219 -13.117 1 97.62 254 ALA B N 1
ATOM 4357 C CA . ALA B 1 254 ? 13.867 -29.234 -12.133 1 97.62 254 ALA B CA 1
ATOM 4358 C C . ALA B 1 254 ? 12.672 -28.578 -11.453 1 97.62 254 ALA B C 1
ATOM 4360 O O . ALA B 1 254 ? 12.836 -27.797 -10.508 1 97.62 254 ALA B O 1
ATOM 4361 N N . ALA B 1 255 ? 11.445 -28.906 -11.891 1 98.75 255 ALA B N 1
ATOM 4362 C CA . ALA B 1 255 ? 10.234 -28.297 -11.336 1 98.75 255 ALA B CA 1
ATOM 4363 C C . ALA B 1 255 ? 10.086 -28.641 -9.859 1 98.75 255 ALA B C 1
ATOM 4365 O O . ALA B 1 255 ? 10.477 -29.719 -9.414 1 98.75 255 ALA B O 1
ATOM 4366 N N . PRO B 1 256 ? 9.539 -27.75 -9.094 1 98.88 256 PRO B N 1
ATOM 4367 C CA . PRO B 1 256 ? 9.297 -28.031 -7.676 1 98.88 256 PRO B CA 1
ATOM 4368 C C . PRO B 1 256 ? 7.961 -28.734 -7.438 1 98.88 256 PRO B C 1
ATOM 4370 O O . PRO B 1 256 ? 7.102 -28.75 -8.32 1 98.88 256 PRO B O 1
ATOM 4373 N N . PRO B 1 257 ? 7.82 -29.344 -6.184 1 98.94 257 PRO B N 1
ATOM 4374 C CA . PRO B 1 257 ? 6.469 -29.75 -5.785 1 98.94 257 PRO B CA 1
ATOM 4375 C C . PRO B 1 257 ? 5.445 -28.625 -5.977 1 98.94 257 PRO B C 1
ATOM 4377 O O . PRO B 1 257 ? 5.758 -27.453 -5.742 1 98.94 257 PRO B O 1
ATOM 4380 N N . THR B 1 258 ? 4.227 -29.016 -6.453 1 98.94 258 THR B N 1
ATOM 4381 C CA . THR B 1 258 ? 3.277 -28 -6.898 1 98.94 258 THR B CA 1
ATOM 4382 C C . THR B 1 258 ? 1.895 -28.25 -6.305 1 98.94 258 THR B C 1
ATOM 4384 O O . THR B 1 258 ? 1.395 -29.375 -6.34 1 98.94 258 THR B O 1
ATOM 4387 N N . LEU B 1 259 ? 1.37 -27.203 -5.684 1 98.94 259 LEU B N 1
ATOM 4388 C CA . LEU B 1 259 ? -0.02 -27.172 -5.242 1 98.94 259 LEU B CA 1
ATOM 4389 C C . LEU B 1 259 ? -0.839 -26.203 -6.09 1 98.94 259 LEU B C 1
ATOM 4391 O O . LEU B 1 259 ? -0.503 -25.031 -6.188 1 98.94 259 LEU B O 1
ATOM 4395 N N . VAL B 1 260 ? -1.907 -26.703 -6.742 1 98.94 260 VAL B N 1
ATOM 4396 C CA . VAL B 1 260 ? -2.865 -25.875 -7.457 1 98.94 260 VAL B CA 1
ATOM 4397 C C . VAL B 1 260 ? -4.195 -25.844 -6.707 1 98.94 260 VAL B C 1
ATOM 4399 O O . VAL B 1 260 ? -4.777 -26.891 -6.434 1 98.94 260 VAL B O 1
ATOM 4402 N N . ILE B 1 261 ? -4.609 -24.656 -6.316 1 98.94 261 ILE B N 1
ATOM 4403 C CA . ILE B 1 261 ? -5.891 -24.453 -5.648 1 98.94 261 ILE B CA 1
ATOM 4404 C C . ILE B 1 261 ? -6.859 -23.734 -6.594 1 98.94 261 ILE B C 1
ATOM 4406 O O . ILE B 1 261 ? -6.602 -22.609 -7.023 1 98.94 261 ILE B O 1
ATOM 4410 N N . SER B 1 262 ? -7.969 -24.406 -6.855 1 98.81 262 SER B N 1
ATOM 4411 C CA . SER B 1 262 ? -8.938 -23.891 -7.816 1 98.81 262 SER B CA 1
ATOM 4412 C C . SER B 1 262 ? -10.203 -23.406 -7.117 1 98.81 262 SER B C 1
ATOM 4414 O O . SER B 1 262 ? -10.648 -24.016 -6.141 1 98.81 262 SER B O 1
ATOM 4416 N N . SER B 1 263 ? -10.781 -22.266 -7.625 1 98.44 263 SER B N 1
ATOM 4417 C CA . SER B 1 263 ? -12.102 -21.828 -7.184 1 98.44 263 SER B CA 1
ATOM 4418 C C . SER B 1 263 ? -13.188 -22.812 -7.609 1 98.44 263 SER B C 1
ATOM 4420 O O . SER B 1 263 ? -14.312 -22.766 -7.105 1 98.44 263 SER B O 1
ATOM 4422 N N . GLY B 1 264 ? -12.883 -23.656 -8.523 1 98 264 GLY B N 1
ATOM 4423 C CA . GLY B 1 264 ? -13.852 -24.531 -9.172 1 98 264 GLY B CA 1
ATOM 4424 C C . GLY B 1 264 ? -14.227 -24.062 -10.57 1 98 264 GLY B C 1
ATOM 4425 O O . GLY B 1 264 ? -14.82 -24.812 -11.344 1 98 264 GLY B O 1
ATOM 4426 N N . MET B 1 265 ? -13.906 -22.875 -10.844 1 97.31 265 MET B N 1
ATOM 4427 C CA . MET B 1 265 ? -14.047 -22.375 -12.203 1 97.31 265 MET B CA 1
ATOM 4428 C C . MET B 1 265 ? -12.875 -22.797 -13.07 1 97.31 265 MET B C 1
ATOM 4430 O O . MET B 1 265 ? -11.836 -22.125 -13.102 1 97.31 265 MET B O 1
ATOM 4434 N N . THR B 1 266 ? -13.078 -23.703 -13.883 1 96.19 266 THR B N 1
ATOM 4435 C CA . THR B 1 266 ? -12.016 -24.469 -14.508 1 96.19 266 THR B CA 1
ATOM 4436 C C . THR B 1 266 ? -11.203 -23.594 -15.469 1 96.19 266 THR B C 1
ATOM 4438 O O . THR B 1 266 ? -10.031 -23.875 -15.727 1 96.19 266 THR B O 1
ATOM 4441 N N . ARG B 1 267 ? -11.805 -22.547 -16 1 96.19 267 ARG B N 1
ATOM 4442 C CA . ARG B 1 267 ? -11.094 -21.672 -16.922 1 96.19 267 ARG B CA 1
ATOM 4443 C C . ARG B 1 267 ? -9.828 -21.109 -16.297 1 96.19 267 ARG B C 1
ATOM 4445 O O . ARG B 1 267 ? -8.828 -20.891 -16.984 1 96.19 267 ARG B O 1
ATOM 4452 N N . PHE B 1 268 ? -9.797 -21 -14.938 1 98.12 268 PHE B N 1
ATOM 4453 C CA . PHE B 1 268 ? -8.711 -20.297 -14.273 1 98.12 268 PHE B CA 1
ATOM 4454 C C . PHE B 1 268 ? -7.559 -21.234 -13.969 1 98.12 268 PHE B C 1
ATOM 4456 O O . PHE B 1 268 ? -6.473 -20.797 -13.586 1 98.12 268 PHE B O 1
ATOM 4463 N N . THR B 1 269 ? -7.762 -22.516 -14.141 1 98.69 269 THR B N 1
ATOM 4464 C CA . THR B 1 269 ? -6.676 -23.469 -13.938 1 98.69 269 THR B CA 1
ATOM 4465 C C . THR B 1 269 ? -6.434 -24.281 -15.195 1 98.69 269 THR B C 1
ATOM 4467 O O . THR B 1 269 ? -5.902 -25.391 -15.125 1 98.69 269 THR B O 1
ATOM 4470 N N . ALA B 1 270 ? -6.867 -23.781 -16.359 1 98.75 270 ALA B N 1
ATOM 4471 C CA . ALA B 1 270 ? -6.625 -24.469 -17.625 1 98.75 270 ALA B CA 1
ATOM 4472 C C . ALA B 1 270 ? -5.152 -24.844 -17.781 1 98.75 270 ALA B C 1
ATOM 4474 O O . ALA B 1 270 ? -4.27 -24.016 -17.562 1 98.75 270 ALA B O 1
ATOM 4475 N N . GLY B 1 271 ? -4.91 -26.141 -18.062 1 98.75 271 GLY B N 1
ATOM 4476 C CA . GLY B 1 271 ? -3.555 -26.641 -18.219 1 98.75 271 GLY B CA 1
ATOM 4477 C C . GLY B 1 271 ? -3.076 -27.438 -17.016 1 98.75 271 GLY B C 1
ATOM 4478 O O . GLY B 1 271 ? -2.025 -28.078 -17.078 1 98.75 271 GLY B O 1
ATOM 4479 N N . HIS B 1 272 ? -3.875 -27.453 -15.883 1 98.75 272 HIS B N 1
ATOM 4480 C CA . HIS B 1 272 ? -3.389 -28.062 -14.648 1 98.75 272 HIS B CA 1
ATOM 4481 C C . HIS B 1 272 ? -3.242 -29.562 -14.812 1 98.75 272 HIS B C 1
ATOM 4483 O O . HIS B 1 272 ? -2.34 -30.172 -14.227 1 98.75 272 HIS B O 1
ATOM 4489 N N . GLU B 1 273 ? -4.078 -30.219 -15.711 1 98.56 273 GLU B N 1
ATOM 4490 C CA . GLU B 1 273 ? -3.98 -31.656 -15.93 1 98.56 273 GLU B CA 1
ATOM 4491 C C . GLU B 1 273 ? -2.682 -32.031 -16.641 1 98.56 273 GLU B C 1
ATOM 4493 O O . GLU B 1 273 ? -2.064 -33.031 -16.344 1 98.56 273 GLU B O 1
ATOM 4498 N N . ASP B 1 274 ? -2.377 -31.203 -17.609 1 98.75 274 ASP B N 1
ATOM 4499 C CA . ASP B 1 274 ? -1.111 -31.406 -18.312 1 98.75 274 ASP B CA 1
ATOM 4500 C C . ASP B 1 274 ? 0.072 -31.281 -17.359 1 98.75 274 ASP B C 1
ATOM 4502 O O . ASP B 1 274 ? 1.007 -32.094 -17.406 1 98.75 274 ASP B O 1
ATOM 4506 N N . VAL B 1 275 ? 0.049 -30.281 -16.469 1 98.94 275 VAL B N 1
ATOM 4507 C CA . VAL B 1 275 ? 1.094 -30.094 -15.469 1 98.94 275 VAL B CA 1
ATOM 4508 C C . VAL B 1 275 ? 1.162 -31.312 -14.547 1 98.94 275 VAL B C 1
ATOM 4510 O O . VAL B 1 275 ? 2.248 -31.828 -14.273 1 98.94 275 VAL B O 1
ATOM 4513 N N . GLU B 1 276 ? 0.025 -31.766 -14.102 1 98.88 276 GLU B N 1
ATOM 4514 C CA . GLU B 1 276 ? -0.022 -32.969 -13.242 1 98.88 276 GLU B CA 1
ATOM 4515 C C . GLU B 1 276 ? 0.664 -34.156 -13.914 1 98.88 276 GLU B C 1
ATOM 4517 O O . GLU B 1 276 ? 1.498 -34.812 -13.297 1 98.88 276 GLU B O 1
ATOM 4522 N N . ALA B 1 277 ? 0.289 -34.438 -15.141 1 98.81 277 ALA B N 1
ATOM 4523 C CA . ALA B 1 277 ? 0.834 -35.562 -15.867 1 98.81 277 ALA B CA 1
ATOM 4524 C C . ALA B 1 277 ? 2.352 -35.469 -15.984 1 98.81 277 ALA B C 1
ATOM 4526 O O . ALA B 1 277 ? 3.064 -36.469 -15.781 1 98.81 277 ALA B O 1
ATOM 4527 N N . LYS B 1 278 ? 2.848 -34.312 -16.312 1 98.81 278 LYS B N 1
ATOM 4528 C CA . LYS B 1 278 ? 4.277 -34.094 -16.5 1 98.81 278 LYS B CA 1
ATOM 4529 C C . LYS B 1 278 ? 5.039 -34.219 -15.188 1 98.81 278 LYS B C 1
ATOM 4531 O O . LYS B 1 278 ? 6.121 -34.812 -15.141 1 98.81 278 LYS B O 1
ATOM 4536 N N . LEU B 1 279 ? 4.496 -33.656 -14.117 1 98.88 279 LEU B N 1
ATOM 4537 C CA . LEU B 1 279 ? 5.152 -33.75 -12.812 1 98.88 279 LEU B CA 1
ATOM 4538 C C . LEU B 1 279 ? 5.16 -35.188 -12.32 1 98.88 279 LEU B C 1
ATOM 4540 O O . LEU B 1 279 ? 6.18 -35.688 -11.82 1 98.88 279 LEU B O 1
ATOM 4544 N N . LYS B 1 280 ? 4.059 -35.875 -12.477 1 98.5 280 LYS B N 1
ATOM 4545 C CA . LYS B 1 280 ? 3.969 -37.281 -12.055 1 98.5 280 LYS B CA 1
ATOM 4546 C C . LYS B 1 280 ? 4.977 -38.156 -12.805 1 98.5 280 LYS B C 1
ATOM 4548 O O . LYS B 1 280 ? 5.582 -39.062 -12.219 1 98.5 280 LYS B O 1
ATOM 4553 N N . ALA B 1 281 ? 5.109 -37.875 -14.031 1 98.38 281 ALA B N 1
ATOM 4554 C CA . ALA B 1 281 ? 6.051 -38.625 -14.859 1 98.38 281 ALA B CA 1
ATOM 4555 C C . ALA B 1 281 ? 7.477 -38.469 -14.344 1 98.38 281 ALA B C 1
ATOM 4557 O O . ALA B 1 281 ? 8.32 -39.344 -14.555 1 98.38 281 ALA B O 1
ATOM 4558 N N . GLN B 1 282 ? 7.734 -37.375 -13.648 1 97.56 282 GLN B N 1
ATOM 4559 C CA . GLN B 1 282 ? 9.07 -37.094 -13.125 1 97.56 282 GLN B CA 1
ATOM 4560 C C . GLN B 1 282 ? 9.164 -37.469 -11.648 1 97.56 282 GLN B C 1
ATOM 4562 O O . GLN B 1 282 ? 10.195 -37.219 -11.016 1 97.56 282 GLN B O 1
ATOM 4567 N N . GLY B 1 283 ? 8.102 -37.938 -11.055 1 98.38 283 GLY B N 1
ATOM 4568 C CA . GLY B 1 283 ? 8.078 -38.312 -9.648 1 98.38 283 GLY B CA 1
ATOM 4569 C C . GLY B 1 283 ? 8.023 -37.094 -8.727 1 98.38 283 GLY B C 1
ATOM 4570 O O . GLY B 1 283 ? 8.469 -37.156 -7.582 1 98.38 283 GLY B O 1
ATOM 4571 N N . ILE B 1 284 ? 7.59 -36 -9.25 1 98.81 284 ILE B N 1
ATOM 4572 C CA . ILE B 1 284 ? 7.5 -34.75 -8.477 1 98.81 284 ILE B CA 1
ATOM 4573 C C . ILE B 1 284 ? 6.094 -34.625 -7.898 1 98.81 284 ILE B C 1
ATOM 4575 O O . ILE B 1 284 ? 5.102 -34.875 -8.586 1 98.81 284 ILE B O 1
ATOM 4579 N N . ALA B 1 285 ? 5.996 -34.219 -6.602 1 98.75 285 ALA B N 1
ATOM 4580 C CA . ALA B 1 285 ? 4.73 -34.125 -5.879 1 98.75 285 ALA B CA 1
ATOM 4581 C C . ALA B 1 285 ? 3.814 -33.062 -6.516 1 98.75 285 ALA B C 1
ATOM 4583 O O . ALA B 1 285 ? 4.266 -31.984 -6.898 1 98.75 285 ALA B O 1
ATOM 4584 N N . TYR B 1 286 ? 2.576 -33.438 -6.703 1 98.81 286 TYR B N 1
ATOM 4585 C CA . TYR B 1 286 ? 1.528 -32.562 -7.23 1 98.81 286 TYR B CA 1
ATOM 4586 C C . TYR B 1 286 ? 0.225 -32.75 -6.465 1 98.81 286 TYR B C 1
ATOM 4588 O O . TYR B 1 286 ? -0.145 -33.875 -6.129 1 98.81 286 TYR B O 1
ATOM 4596 N N . ARG B 1 287 ? -0.396 -31.672 -6.098 1 98.81 287 ARG B N 1
ATOM 4597 C CA . ARG B 1 287 ? -1.724 -31.703 -5.488 1 98.81 287 ARG B CA 1
ATOM 4598 C C . ARG B 1 287 ? -2.641 -30.672 -6.137 1 98.81 287 ARG B C 1
ATOM 4600 O O . ARG B 1 287 ? -2.223 -29.547 -6.406 1 98.81 287 ARG B O 1
ATOM 4607 N N . TYR B 1 288 ? -3.812 -31.078 -6.488 1 98.69 288 TYR B N 1
ATOM 4608 C CA . TYR B 1 288 ? -4.875 -30.219 -6.988 1 98.69 288 TYR B CA 1
ATOM 4609 C C . TYR B 1 288 ? -6.094 -30.266 -6.074 1 98.69 288 TYR B C 1
ATOM 4611 O O . TYR B 1 288 ? -6.535 -31.344 -5.676 1 98.69 288 TYR B O 1
ATOM 4619 N N . THR B 1 289 ? -6.555 -29.141 -5.645 1 98.44 289 THR B N 1
ATOM 4620 C CA . THR B 1 289 ? -7.785 -29.031 -4.867 1 98.44 289 THR B CA 1
ATOM 4621 C C . THR B 1 289 ? -8.695 -27.953 -5.441 1 98.44 289 THR B C 1
ATOM 4623 O O . THR B 1 289 ? -8.219 -26.922 -5.922 1 98.44 289 THR B O 1
ATOM 4626 N N . ALA B 1 290 ? -9.992 -28.172 -5.387 1 98.5 290 ALA B N 1
ATOM 4627 C CA . ALA B 1 290 ? -10.969 -27.234 -5.93 1 98.5 290 ALA B CA 1
ATOM 4628 C C . ALA B 1 290 ? -12.094 -26.969 -4.934 1 98.5 290 ALA B C 1
ATOM 4630 O O . ALA B 1 290 ? -12.539 -27.891 -4.242 1 98.5 290 ALA B O 1
ATOM 4631 N N . PHE B 1 291 ? -12.461 -25.703 -4.848 1 98.25 291 PHE B N 1
ATOM 4632 C CA . PHE B 1 291 ? -13.641 -25.344 -4.07 1 98.25 291 PHE B CA 1
ATOM 4633 C C . PHE B 1 291 ? -14.906 -25.578 -4.883 1 98.25 291 PHE B C 1
ATOM 4635 O O . PHE B 1 291 ? -14.852 -25.703 -6.105 1 98.25 291 PHE B O 1
ATOM 4642 N N . ASP B 1 292 ? -16 -25.688 -4.113 1 95.38 292 ASP B N 1
ATOM 4643 C CA . ASP B 1 292 ? -17.344 -25.703 -4.707 1 95.38 292 ASP B CA 1
ATOM 4644 C C . ASP B 1 292 ? -18.062 -24.391 -4.457 1 95.38 292 ASP B C 1
ATOM 4646 O O . ASP B 1 292 ? -18.031 -23.859 -3.346 1 95.38 292 ASP B O 1
ATOM 4650 N N . ASN B 1 293 ? -18.719 -23.844 -5.48 1 93.19 293 ASN B N 1
ATOM 4651 C CA . ASN B 1 293 ? -19.516 -22.625 -5.359 1 93.19 293 ASN B CA 1
ATOM 4652 C C . ASN B 1 293 ? -18.703 -21.484 -4.746 1 93.19 293 ASN B C 1
ATOM 4654 O O . ASN B 1 293 ? -19.109 -20.906 -3.744 1 93.19 293 ASN B O 1
ATOM 4658 N N . ALA B 1 294 ? -17.594 -21.203 -5.258 1 97.56 294 ALA B N 1
ATOM 4659 C CA . ALA B 1 294 ? -16.703 -20.156 -4.762 1 97.56 294 ALA B CA 1
ATOM 4660 C C . ALA B 1 294 ? -16.453 -19.094 -5.828 1 97.56 294 ALA B C 1
ATOM 4662 O O . ALA B 1 294 ? -16.562 -19.375 -7.027 1 97.56 294 ALA B O 1
ATOM 4663 N N . PRO B 1 295 ? -16.25 -17.891 -5.395 1 97.94 295 PRO B N 1
ATOM 4664 C CA . PRO B 1 295 ? -15.828 -16.875 -6.367 1 97.94 295 PRO B CA 1
ATOM 4665 C C . PRO B 1 295 ? -14.391 -17.078 -6.84 1 97.94 295 PRO B C 1
ATOM 4667 O O . PRO B 1 295 ? -13.641 -17.859 -6.246 1 97.94 295 PRO B O 1
ATOM 4670 N N . HIS B 1 296 ? -13.992 -16.438 -7.93 1 97.88 296 HIS B N 1
ATOM 4671 C CA . HIS B 1 296 ? -12.625 -16.484 -8.438 1 97.88 296 HIS B CA 1
ATOM 4672 C C . HIS B 1 296 ? -11.633 -16.047 -7.371 1 97.88 296 HIS B C 1
ATOM 4674 O O . HIS B 1 296 ? -10.586 -16.688 -7.195 1 97.88 296 HIS B O 1
ATOM 4680 N N . ASP B 1 297 ? -11.977 -15.023 -6.555 1 98.31 297 ASP B N 1
ATOM 4681 C CA . ASP B 1 297 ? -11.062 -14.406 -5.602 1 98.31 297 ASP B CA 1
ATOM 4682 C C . ASP B 1 297 ? -11.125 -15.102 -4.246 1 98.31 297 ASP B C 1
ATOM 4684 O O . ASP B 1 297 ? -11.258 -14.445 -3.211 1 98.31 297 ASP B O 1
ATOM 4688 N N . ILE B 1 298 ? -10.961 -16.391 -4.219 1 98.38 298 ILE B N 1
ATOM 4689 C CA . ILE B 1 298 ? -11.102 -17.234 -3.043 1 98.38 298 ILE B CA 1
ATOM 4690 C C . ILE B 1 298 ? -10.023 -16.891 -2.021 1 98.38 298 ILE B C 1
ATOM 4692 O O . ILE B 1 298 ? -10.156 -17.188 -0.834 1 98.38 298 ILE B O 1
ATOM 4696 N N . TRP B 1 299 ? -8.945 -16.234 -2.352 1 98.25 299 TRP B N 1
ATOM 4697 C CA . TRP B 1 299 ? -7.824 -15.93 -1.473 1 98.25 299 TRP B CA 1
ATOM 4698 C C . TRP B 1 299 ? -8.078 -14.648 -0.683 1 98.25 299 TRP B C 1
ATOM 4700 O O . TRP B 1 299 ? -7.305 -14.297 0.211 1 98.25 299 TRP B O 1
ATOM 4710 N N . LEU B 1 300 ? -9.133 -13.898 -0.982 1 97.94 300 LEU B N 1
ATOM 4711 C CA . LEU B 1 300 ? -9.344 -12.578 -0.403 1 97.94 300 LEU B CA 1
ATOM 4712 C C . LEU B 1 300 ? -10.375 -12.633 0.723 1 97.94 300 LEU B C 1
ATOM 4714 O O . LEU B 1 300 ? -10.398 -11.758 1.588 1 97.94 300 LEU B O 1
ATOM 4718 N N . PHE B 1 301 ? -11.25 -13.688 0.716 1 98 301 PHE B N 1
ATOM 4719 C CA . PHE B 1 301 ? -12.422 -13.594 1.582 1 98 301 PHE B CA 1
ATOM 4720 C C . PHE B 1 301 ? -12.688 -14.922 2.279 1 98 301 PHE B C 1
ATOM 4722 O O . PHE B 1 301 ? -12.438 -15.992 1.713 1 98 301 PHE B O 1
ATOM 4729 N N . ASP B 1 302 ? -13.156 -14.781 3.459 1 97 302 ASP B N 1
ATOM 4730 C CA . ASP B 1 302 ? -13.695 -15.961 4.133 1 97 302 ASP B CA 1
ATOM 4731 C C . ASP B 1 302 ? -15.047 -16.359 3.541 1 97 302 ASP B C 1
ATOM 4733 O O . ASP B 1 302 ? -15.812 -15.508 3.086 1 97 302 ASP B O 1
ATOM 4737 N N . PRO B 1 303 ? -15.352 -17.672 3.518 1 96.62 303 PRO B N 1
ATOM 4738 C CA . PRO B 1 303 ? -14.672 -18.734 4.273 1 96.62 303 PRO B CA 1
ATOM 4739 C C . PRO B 1 303 ? -13.523 -19.359 3.494 1 96.62 303 PRO B C 1
ATOM 4741 O O . PRO B 1 303 ? -12.773 -20.172 4.043 1 96.62 303 PRO B O 1
ATOM 4744 N N . TRP B 1 304 ? -13.344 -19.031 2.283 1 98.19 304 TRP B N 1
ATOM 4745 C CA . TRP B 1 304 ? -12.359 -19.703 1.444 1 98.19 304 TRP B CA 1
ATOM 4746 C C . TRP B 1 304 ? -10.945 -19.344 1.872 1 98.19 304 TRP B C 1
ATOM 4748 O O . TRP B 1 304 ? -10.055 -20.203 1.903 1 98.19 304 TRP B O 1
ATOM 4758 N N . PHE B 1 305 ? -10.812 -18.125 2.312 1 97.88 305 PHE B N 1
ATOM 4759 C CA . PHE B 1 305 ? -9.531 -17.562 2.719 1 97.88 305 PHE B CA 1
ATOM 4760 C C . PHE B 1 305 ? -8.875 -18.438 3.789 1 97.88 305 PHE B C 1
ATOM 4762 O O . PHE B 1 305 ? -7.711 -18.812 3.662 1 97.88 305 PHE B O 1
ATOM 4769 N N . SER B 1 306 ? -9.57 -18.734 4.84 1 97.31 306 SER B N 1
ATOM 4770 C CA . SER B 1 306 ? -9.031 -19.531 5.941 1 97.31 306 SER B CA 1
ATOM 4771 C C . SER B 1 306 ? -8.625 -20.922 5.473 1 97.31 306 SER B C 1
ATOM 4773 O O . SER B 1 306 ? -7.598 -21.453 5.902 1 97.31 306 SER B O 1
ATOM 4775 N N . ARG B 1 307 ? -9.422 -21.453 4.598 1 97.88 307 ARG B N 1
ATOM 4776 C CA . ARG B 1 307 ? -9.102 -22.781 4.066 1 97.88 307 ARG B CA 1
ATOM 4777 C C . ARG B 1 307 ? -7.848 -22.734 3.203 1 97.88 307 ARG B C 1
ATOM 4779 O O . ARG B 1 307 ? -7.039 -23.672 3.229 1 97.88 307 ARG B O 1
ATOM 4786 N N . ILE B 1 308 ? -7.676 -21.719 2.463 1 98.56 308 ILE B N 1
ATOM 4787 C CA . ILE B 1 308 ? -6.492 -21.531 1.632 1 98.56 308 ILE B CA 1
ATOM 4788 C C . ILE B 1 308 ? -5.246 -21.484 2.514 1 98.56 308 ILE B C 1
ATOM 4790 O O . ILE B 1 308 ? -4.234 -22.125 2.203 1 98.56 308 ILE B O 1
ATOM 4794 N N . VAL B 1 309 ? -5.301 -20.781 3.635 1 98.5 309 VAL B N 1
ATOM 4795 C CA . VAL B 1 309 ? -4.188 -20.703 4.574 1 98.5 309 VAL B CA 1
ATOM 4796 C C . VAL B 1 309 ? -3.824 -22.109 5.051 1 98.5 309 VAL B C 1
ATOM 4798 O O . VAL B 1 309 ? -2.646 -22.469 5.07 1 98.5 309 VAL B O 1
ATOM 4801 N N . ASP B 1 310 ? -4.848 -22.875 5.336 1 98.69 310 ASP B N 1
ATOM 4802 C CA . ASP B 1 310 ? -4.625 -24.234 5.816 1 98.69 310 ASP B CA 1
ATOM 4803 C C . ASP B 1 310 ? -3.988 -25.109 4.734 1 98.69 310 ASP B C 1
ATOM 4805 O O . ASP B 1 310 ? -3.076 -25.891 5.012 1 98.69 310 ASP B O 1
ATOM 4809 N N . LEU B 1 311 ? -4.512 -24.984 3.527 1 98.81 311 LEU B N 1
ATOM 4810 C CA . LEU B 1 311 ? -3.998 -25.781 2.414 1 98.81 311 LEU B CA 1
ATOM 4811 C C . LEU B 1 311 ? -2.541 -25.438 2.129 1 98.81 311 LEU B C 1
ATOM 4813 O O . LEU B 1 311 ? -1.715 -26.328 1.927 1 98.81 311 LEU B O 1
ATOM 4817 N N . MET B 1 312 ? -2.213 -24.172 2.148 1 98.88 312 MET B N 1
ATOM 4818 C CA . MET B 1 312 ? -0.841 -23.719 1.916 1 98.88 312 MET B CA 1
ATOM 4819 C C . MET B 1 312 ? 0.085 -24.219 3.02 1 98.88 312 MET B C 1
ATOM 4821 O O . MET B 1 312 ? 1.149 -24.781 2.74 1 98.88 312 MET B O 1
ATOM 4825 N N . ASP B 1 313 ? -0.348 -24.016 4.246 1 98.81 313 ASP B N 1
ATOM 4826 C CA . ASP B 1 313 ? 0.453 -24.438 5.391 1 98.81 313 ASP B CA 1
ATOM 4827 C C . ASP B 1 313 ? 0.722 -25.938 5.352 1 98.81 313 ASP B C 1
ATOM 4829 O O . ASP B 1 313 ? 1.853 -26.375 5.566 1 98.81 313 ASP B O 1
ATOM 4833 N N . GLY B 1 314 ? -0.336 -26.734 5.094 1 98.69 314 GLY B N 1
ATOM 4834 C CA . GLY B 1 314 ? -0.173 -28.172 5.008 1 98.69 314 GLY B CA 1
ATOM 4835 C C . GLY B 1 314 ? 0.816 -28.609 3.941 1 98.69 314 GLY B C 1
ATOM 4836 O O . GLY B 1 314 ? 1.708 -29.406 4.203 1 98.69 314 GLY B O 1
ATOM 4837 N N . PHE B 1 315 ? 0.707 -28.031 2.775 1 98.81 315 PHE B N 1
ATOM 4838 C CA . PHE B 1 315 ? 1.56 -28.406 1.654 1 98.81 315 PHE B CA 1
ATOM 4839 C C . PHE B 1 315 ? 3.002 -27.984 1.904 1 98.81 315 PHE B C 1
ATOM 4841 O O . PHE B 1 315 ? 3.932 -28.75 1.651 1 98.81 315 PHE B O 1
ATOM 4848 N N . LEU B 1 316 ? 3.229 -26.734 2.41 1 98.44 316 LEU B N 1
ATOM 4849 C CA . LEU B 1 316 ? 4.566 -26.188 2.621 1 98.44 316 LEU B CA 1
ATOM 4850 C C . LEU B 1 316 ? 5.266 -26.906 3.771 1 98.44 316 LEU B C 1
ATOM 4852 O O . LEU B 1 316 ? 6.496 -26.984 3.801 1 98.44 316 LEU B O 1
ATOM 4856 N N . SER B 1 317 ? 4.449 -27.391 4.738 1 97.25 317 SER B N 1
ATOM 4857 C CA . SER B 1 317 ? 5.039 -28.156 5.832 1 97.25 317 SER B CA 1
ATOM 4858 C C . SER B 1 317 ? 5.648 -29.453 5.332 1 97.25 317 SER B C 1
ATOM 4860 O O . SER B 1 317 ? 6.617 -29.969 5.91 1 97.25 317 SER B O 1
ATOM 4862 N N . GLU B 1 318 ? 5.09 -29.969 4.23 1 96.19 318 GLU B N 1
ATOM 4863 C CA . GLU B 1 318 ? 5.535 -31.234 3.656 1 96.19 318 GLU B CA 1
ATOM 4864 C C . GLU B 1 318 ? 6.695 -31.031 2.688 1 96.19 318 GLU B C 1
ATOM 4866 O O . GLU B 1 318 ? 7.414 -31.969 2.354 1 96.19 318 GLU B O 1
ATOM 4871 N N . HIS B 1 319 ? 6.785 -29.828 2.225 1 94.06 319 HIS B N 1
ATOM 4872 C CA . HIS B 1 319 ? 7.73 -29.578 1.141 1 94.06 319 HIS B CA 1
ATOM 4873 C C . HIS B 1 319 ? 8.586 -28.359 1.431 1 94.06 319 HIS B C 1
ATOM 4875 O O . HIS B 1 319 ? 8.117 -27.391 2.043 1 94.06 319 HIS B O 1
#

pLDDT: mean 92.62, std 15.98, range [27.55, 98.94]

Radius of gyration: 26.73 Å; Cα contacts (8 Å, |Δi|>4): 1396; chains: 2; bounding box: 116×78×61 Å

Secondary structure (DSSP, 8-state):
-----------------------PPEEEB-S--HHHHHHHHTTTSTT-B---EEPPTT-EEEEEEEEEEETTEEEEEEEEE--GGG--S-EEEEE--STTTB--GGGGHHHHHHHHHTT-EEEEE----TTTS-TTHHHHHHHHHHHHHHHTHHHHT--GGGEEEEEETHHHHHHHHHHHTTTSSTT-SSTT-----S-EEEES--S-TTSHHHHHHHTTTGGGSHHHHHHTS-TTT-HHHHHHT-GGGG--TTPPPEEEEE-S-GGGGTTHHHHHHHHHHTT--EEEEE-SS--TTTTTSBTHHHHHHHHHHHHHHH-/-----------------------PPEEEB-S--HHHHHHHHTTTSTT-B---EEPPTT-EEEEEEEEEEETTEEEEEEEEE--GGG--S-EEEEE--STTTB--GGGGHHHHHHHHHTT-EEEEE----TTTS-TTHHHHHHHHHHHHHHHTHHHHT--GGGEEEEEETHHHHHHHHHHHTTTSSTT-SSTT-----S-EEEES--S-TTSHHHHHHHTTTGGGSHHHHHHTS-TTT-HHHHHHT-GGGG--TTPPPEEEEE-S-GGGGTTHHHHHHHHHHTT--EEEEE-SS--TTTTTSBTHHHHHHHHHHHHHHH-

Nearest PDB structures (foldseek):
  6xyc-assembly1_A  TM=7.562E-01  e=1.928E-16  metagenome
  7yc0-assembly1_B  TM=7.344E-01  e=5.743E-16  Lactococcus garvieae subsp. garvieae
  2yh2-assembly1_C  TM=6.725E-01  e=8.277E-15  Pyrobaculum calidifontis
  2yh2-assembly1_B  TM=6.921E-01  e=1.713E-14  Pyrobaculum calidifontis
  3zwq-assembly1_A-2  TM=6.442E-01  e=1.428E-14  Pyrobaculum calidifontis JCM 11548

Foldseek 3Di:
DPPDPDPPPPPPPPVPPPPPPPDDDADADAPDDLVVVCVVCPVVDPPKFFDDQDADPQWDKDWFCFLDDDPPDTKGKMKTAARPVQAPQAEEEEFEDDLLGHDAQVLCVNVCRLLNPNRYIYMGIDFRGLSRPAPPRRLLRVLSVLLSCLVCSVVRRHDNARYHYEYAAQRLLSSLLQQLCQVDCVSYPDDPRRSHHQEYERELAEQACPDPLNCVPQCVVWCPGSVNSRQVTGCVVCVVSSRSSHSLNRHDLSHHAYEYEEQQPVNSHHNVVSNVVSCVVNVHHYYYYYHDSGDSPLCRIPPSVVVVSVVVSVVSVVD/DPPPDDPPPPPPPPVPPPPPPPPDDADADAPDDLVVVCVVCPVVDPPKFFDDQDADPQKDKDWFCFLDDDPPDTKGKMKTAARPVQAPQAEEEEFEDDLLRHDAQVLCVNVCRLLNPNRYIYMGIDFRGLVRPAPPRRLLRVLSVLLSCLVCSVVRRHHNARYHYEYAAQRLLSSLLQQLCQVPCVSYPDDPRRSHHQEYERELAEQACPDPLNCVPQCVVWCPGSVNSRQVTGCVVCVVSSRSSHSLNRHDLSHHAYEYEEQQPVNSHHNVVSNVVSCVVNVHHYYYYYHDSGDSPLCRIPPSVVVVSVVVSVVSVVD

InterPro domains:
  IPR029058 Alpha/Beta hydrolase fold [G3DSA:3.40.50.1820] (33-318)
  IPR029058 Alpha/Beta hydrolase fold [SSF53474] (65-317)
  IPR049492 BD-FAE-like domain [PF20434] (77-262)
  IPR050300 GDXG lipolytic enzyme [PTHR48081] (71-301)